Protein AF-A0A2E0UY18-F1 (afdb_monomer_lite)

Radius of gyration: 31.42 Å; chains: 1; bounding box: 92×77×102 Å

Structure (mmCIF, N/CA/C/O backbone):
data_AF-A0A2E0UY18-F1
#
_entry.id   AF-A0A2E0UY18-F1
#
loop_
_atom_site.group_PDB
_atom_site.id
_atom_site.type_symbol
_atom_site.label_atom_id
_atom_site.label_alt_id
_atom_site.label_comp_id
_atom_site.label_asym_id
_atom_site.label_entity_id
_atom_site.label_seq_id
_atom_site.pdbx_PDB_ins_code
_atom_site.Cartn_x
_atom_site.Cartn_y
_atom_site.Cartn_z
_atom_site.occupancy
_atom_site.B_iso_or_equiv
_atom_site.auth_seq_id
_atom_site.auth_comp_id
_atom_site.auth_asym_id
_atom_site.auth_atom_id
_atom_site.pdbx_PDB_model_num
ATOM 1 N N . MET A 1 1 ? -11.094 -47.230 -13.543 1.00 47.88 1 MET A N 1
ATOM 2 C CA . MET A 1 1 ? -11.431 -45.982 -14.269 1.00 47.88 1 MET A CA 1
ATOM 3 C C . MET A 1 1 ? -10.256 -45.030 -14.100 1.00 47.88 1 MET A C 1
ATOM 5 O O . MET A 1 1 ? -9.497 -45.230 -13.161 1.00 47.88 1 MET A O 1
ATOM 9 N N . ASN A 1 2 ? -10.038 -44.073 -15.006 1.00 51.22 2 ASN A N 1
ATOM 10 C CA . ASN A 1 2 ? -8.853 -43.207 -14.931 1.00 51.22 2 ASN A CA 1
ATOM 11 C C . ASN A 1 2 ? -9.114 -42.023 -13.996 1.00 51.22 2 ASN A C 1
ATOM 13 O O . ASN A 1 2 ? -9.382 -40.915 -14.457 1.00 51.22 2 ASN A O 1
ATOM 17 N N . GLU A 1 3 ? -9.040 -42.284 -12.695 1.00 71.75 3 GLU A N 1
ATOM 18 C CA . GLU A 1 3 ? -9.010 -41.239 -11.674 1.00 71.75 3 GLU A CA 1
ATOM 19 C C . GLU A 1 3 ? -7.802 -40.325 -11.908 1.00 71.75 3 GLU A C 1
ATOM 21 O O . GLU A 1 3 ? -6.676 -40.772 -12.149 1.00 71.75 3 GLU A O 1
ATOM 26 N N . ILE A 1 4 ? -8.056 -39.021 -11.885 1.00 89.75 4 ILE A N 1
ATOM 27 C CA . ILE A 1 4 ? -7.010 -38.003 -11.874 1.00 89.75 4 ILE A CA 1
ATOM 28 C C . ILE A 1 4 ? -6.592 -37.763 -10.423 1.00 89.75 4 ILE A C 1
ATOM 30 O O . ILE A 1 4 ? -7.397 -37.874 -9.508 1.00 89.75 4 ILE A O 1
ATOM 34 N N . SER A 1 5 ? -5.329 -37.426 -10.175 1.00 90.69 5 SER A N 1
ATOM 35 C CA . SER A 1 5 ? -4.912 -37.063 -8.817 1.00 90.69 5 SER A CA 1
ATOM 36 C C . SER A 1 5 ? -5.532 -35.727 -8.393 1.00 90.69 5 SER A C 1
ATOM 38 O O . SER A 1 5 ? -5.788 -34.869 -9.238 1.00 90.69 5 SER A O 1
ATOM 40 N N . HIS A 1 6 ? -5.701 -35.490 -7.087 1.00 88.12 6 HIS A N 1
ATOM 41 C CA . HIS A 1 6 ? -6.230 -34.215 -6.573 1.00 88.12 6 HIS A CA 1
ATOM 42 C C . HIS A 1 6 ? -5.430 -33.002 -7.100 1.00 88.12 6 HIS A C 1
ATOM 44 O O . HIS A 1 6 ? -6.015 -32.071 -7.641 1.00 88.12 6 HIS A O 1
ATOM 50 N N . LYS A 1 7 ? -4.085 -33.062 -7.135 1.00 81.62 7 LYS A N 1
ATOM 51 C CA . LYS A 1 7 ? -3.219 -32.013 -7.739 1.00 81.62 7 LYS A CA 1
ATOM 52 C C . LYS A 1 7 ? -3.402 -31.825 -9.264 1.00 81.62 7 LYS A C 1
ATOM 54 O O . LYS A 1 7 ? -2.855 -30.886 -9.852 1.00 81.62 7 LYS A O 1
ATOM 59 N N . LYS A 1 8 ? -4.131 -32.717 -9.937 1.00 89.44 8 LYS A N 1
ATOM 60 C CA . LYS A 1 8 ? -4.580 -32.557 -11.327 1.00 89.44 8 LYS A CA 1
ATOM 61 C C . LYS A 1 8 ? -6.029 -32.070 -11.402 1.00 89.44 8 LYS A C 1
ATOM 63 O O . LYS A 1 8 ? -6.297 -31.200 -12.219 1.00 89.44 8 LYS A O 1
ATOM 68 N N . ALA A 1 9 ? -6.915 -32.554 -10.530 1.00 88.50 9 ALA A N 1
ATOM 69 C CA . ALA A 1 9 ? -8.273 -32.032 -10.392 1.00 88.50 9 ALA A CA 1
ATOM 70 C C . ALA A 1 9 ? -8.272 -30.533 -10.051 1.00 88.50 9 ALA A C 1
ATOM 72 O O . ALA A 1 9 ? -8.900 -29.768 -10.765 1.00 88.50 9 ALA A O 1
ATOM 73 N N . HIS A 1 10 ? -7.486 -30.090 -9.062 1.00 83.06 10 HIS A N 1
ATOM 74 C CA . HIS A 1 10 ? -7.411 -28.680 -8.649 1.00 83.06 10 HIS A CA 1
ATOM 75 C C . HIS A 1 10 ? -6.967 -27.768 -9.807 1.00 83.06 10 HIS A C 1
ATOM 77 O O . HIS A 1 10 ? -7.661 -26.818 -10.149 1.00 83.06 10 HIS A O 1
ATOM 83 N N . ARG A 1 11 ? -5.896 -28.142 -10.526 1.00 80.75 11 ARG A N 1
ATOM 84 C CA . ARG A 1 11 ? -5.454 -27.417 -11.734 1.00 80.75 11 ARG A CA 1
ATOM 85 C C . ARG A 1 11 ? -6.468 -27.437 -12.878 1.00 80.75 11 ARG A C 1
ATOM 87 O O . ARG A 1 11 ? -6.457 -26.540 -13.713 1.00 80.75 11 ARG A O 1
ATOM 94 N N . TRP A 1 12 ? -7.327 -28.450 -12.951 1.00 90.44 12 TRP A N 1
ATOM 95 C CA . TRP A 1 12 ? -8.414 -28.494 -13.926 1.00 90.44 12 TRP A CA 1
ATOM 96 C C . TRP A 1 12 ? -9.649 -27.702 -13.487 1.00 90.44 12 TRP A C 1
ATOM 98 O O . TRP A 1 12 ? -10.307 -27.144 -14.351 1.00 90.44 12 TRP A O 1
ATOM 108 N N . ILE A 1 13 ? -9.920 -27.572 -12.188 1.00 84.88 13 ILE A N 1
ATOM 109 C CA . ILE A 1 13 ? -10.954 -26.683 -11.632 1.00 84.88 13 ILE A CA 1
ATOM 110 C C . ILE A 1 13 ? -10.622 -25.225 -11.981 1.00 84.88 13 ILE A C 1
ATOM 112 O O . ILE A 1 13 ? -11.451 -24.536 -12.567 1.00 84.88 13 ILE A O 1
ATOM 116 N N . GLN A 1 14 ? -9.370 -24.807 -11.775 1.00 73.06 14 GLN A N 1
ATOM 117 C CA . GLN A 1 14 ? -8.870 -23.490 -12.200 1.00 73.06 14 GLN A CA 1
ATOM 118 C C . GLN A 1 14 ? -8.964 -23.309 -13.730 1.00 73.06 14 GLN A C 1
ATOM 120 O O . GLN A 1 14 ? -9.615 -22.396 -14.230 1.00 73.06 14 GLN A O 1
ATOM 125 N N . LYS A 1 15 ? -8.444 -24.268 -14.510 1.00 78.31 15 LYS A N 1
ATOM 126 C CA . LYS A 1 15 ? -8.555 -24.263 -15.985 1.00 78.31 15 LYS A CA 1
ATOM 127 C C . LYS A 1 15 ? -10.013 -24.286 -16.489 1.00 78.31 15 LYS A C 1
ATOM 129 O O . LYS A 1 15 ? -10.262 -23.908 -17.633 1.00 78.31 15 LYS A O 1
ATOM 134 N N . SER A 1 16 ? -10.971 -24.722 -15.664 1.00 78.31 16 SER A N 1
ATOM 135 C CA . SER A 1 16 ? -12.414 -24.655 -15.934 1.00 78.31 16 SER A CA 1
ATOM 136 C C . SER A 1 16 ? -12.960 -23.249 -15.719 1.00 78.31 16 SER A C 1
ATOM 138 O O . SER A 1 16 ? -13.754 -22.778 -16.531 1.00 78.31 16 SER A O 1
ATOM 140 N N . SER A 1 17 ? -12.518 -22.570 -14.658 1.00 60.94 17 SER A N 1
ATOM 141 C CA . SER A 1 17 ? -12.970 -21.224 -14.299 1.00 60.94 17 SER A CA 1
ATOM 142 C C . SER A 1 17 ? -12.498 -20.152 -15.294 1.00 60.94 17 SER A C 1
ATOM 144 O O . SER A 1 17 ? -13.164 -19.131 -15.459 1.00 60.94 17 SER A O 1
ATOM 146 N N . ASP A 1 18 ? -11.414 -20.426 -16.029 1.00 61.47 18 ASP A N 1
ATOM 147 C CA . ASP A 1 18 ? -10.947 -19.633 -17.181 1.00 61.47 18 ASP A CA 1
ATOM 148 C C . ASP A 1 18 ? -11.600 -20.033 -18.524 1.00 61.47 18 ASP A C 1
ATOM 150 O O . ASP A 1 18 ? -11.338 -19.425 -19.566 1.00 61.47 18 ASP A O 1
ATOM 154 N N . GLY A 1 19 ? -12.427 -21.086 -18.544 1.00 74.00 19 GLY A N 1
ATOM 155 C CA . GLY A 1 19 ? -13.025 -21.632 -19.769 1.00 74.00 19 GLY A CA 1
ATOM 156 C C . GLY A 1 19 ? -12.013 -22.267 -20.733 1.00 74.00 19 GLY A C 1
ATOM 157 O O . GLY A 1 19 ? -12.215 -22.230 -21.948 1.00 74.00 19 GLY A O 1
ATOM 158 N N . MET A 1 20 ? -10.911 -22.817 -20.208 1.00 74.12 20 MET A N 1
ATOM 159 C CA . MET A 1 20 ? -9.795 -23.377 -20.982 1.00 74.12 20 MET A CA 1
ATOM 160 C C . MET A 1 20 ? -9.715 -24.914 -20.961 1.00 74.12 20 MET A C 1
ATOM 162 O O . MET A 1 20 ? -8.767 -25.482 -21.515 1.00 74.12 20 MET A O 1
ATOM 166 N N . LEU A 1 21 ? -10.648 -25.629 -20.323 1.00 81.50 21 LEU A N 1
ATOM 167 C CA . LEU A 1 21 ? -10.727 -27.092 -20.438 1.00 81.50 21 LEU A CA 1
ATOM 168 C C . LEU A 1 21 ? -11.110 -27.527 -21.860 1.00 81.50 21 LEU A C 1
ATOM 170 O O . LEU A 1 21 ? -11.760 -26.807 -22.611 1.00 81.50 21 LEU A O 1
ATOM 174 N N . THR A 1 22 ? -10.688 -28.735 -22.224 1.00 88.25 22 THR A N 1
ATOM 175 C CA . THR A 1 22 ? -11.257 -29.475 -23.358 1.00 88.25 22 THR A CA 1
ATOM 176 C C . THR A 1 22 ? -12.322 -30.448 -22.857 1.00 88.25 22 THR A C 1
ATOM 178 O O . THR A 1 22 ? -12.216 -30.940 -21.735 1.00 88.25 22 THR A O 1
ATOM 181 N N . ASP A 1 23 ? -13.287 -30.812 -23.704 1.00 88.31 23 ASP A N 1
ATOM 182 C CA . ASP A 1 23 ? -14.434 -31.688 -23.400 1.00 88.31 23 ASP A CA 1
ATOM 183 C C . ASP A 1 23 ? -14.020 -32.977 -22.652 1.00 88.31 23 ASP A C 1
ATOM 185 O O . ASP A 1 23 ? -14.704 -33.489 -21.766 1.00 88.31 23 ASP A O 1
ATOM 189 N N . ARG A 1 24 ? -12.845 -33.521 -23.002 1.00 89.50 24 ARG A N 1
ATOM 190 C CA . ARG A 1 24 ? -12.273 -34.723 -22.379 1.00 89.50 24 ARG A CA 1
ATOM 191 C C . ARG A 1 24 ? -11.763 -34.474 -20.958 1.00 89.50 24 ARG A C 1
ATOM 193 O O . ARG A 1 24 ? -11.826 -35.379 -20.128 1.00 89.50 24 ARG A O 1
ATOM 200 N N . GLU A 1 25 ? -11.204 -33.300 -20.696 1.00 90.88 25 GLU A N 1
ATOM 201 C CA . GLU A 1 25 ? -10.770 -32.892 -19.360 1.00 90.88 25 GLU A CA 1
ATOM 202 C C . GLU A 1 25 ? -11.981 -32.546 -18.487 1.00 90.88 25 GLU A C 1
ATOM 204 O O . GLU A 1 25 ? -12.014 -32.995 -17.347 1.00 90.88 25 GLU A O 1
ATOM 209 N N . GLU A 1 26 ? -13.004 -31.872 -19.032 1.00 88.69 26 GLU A N 1
ATOM 210 C CA . GLU A 1 26 ? -14.283 -31.613 -18.346 1.00 88.69 26 GLU A CA 1
ATOM 211 C C . GLU A 1 26 ? -14.938 -32.914 -17.870 1.00 88.69 26 GLU A C 1
ATOM 213 O O . GLU A 1 26 ? -15.230 -33.068 -16.686 1.00 88.69 26 GLU A O 1
ATOM 218 N N . VAL A 1 27 ? -15.105 -33.898 -18.763 1.00 92.38 27 VAL A N 1
ATOM 219 C CA . VAL A 1 27 ? -15.703 -35.196 -18.409 1.00 92.38 27 VAL A CA 1
ATOM 220 C C . VAL A 1 27 ? -14.866 -35.935 -17.361 1.00 92.38 27 VAL A C 1
ATOM 222 O O . VAL A 1 27 ? -15.423 -36.526 -16.437 1.00 92.38 27 VAL A O 1
ATOM 225 N N . LEU A 1 28 ? -13.533 -35.919 -17.458 1.00 93.19 28 LEU A N 1
ATOM 226 C CA . LEU A 1 28 ? -12.675 -36.568 -16.458 1.00 93.19 28 LEU A CA 1
ATOM 227 C C . LEU A 1 28 ? -12.679 -35.827 -15.110 1.00 93.19 28 LEU A C 1
ATOM 229 O O . LEU A 1 28 ? -12.639 -36.482 -14.067 1.00 93.19 28 LEU A O 1
ATOM 233 N N . LEU A 1 29 ? -12.774 -34.495 -15.118 1.00 92.62 29 LEU A N 1
ATOM 234 C CA . LEU A 1 29 ? -12.908 -33.680 -13.915 1.00 92.62 29 LEU A CA 1
ATOM 235 C C . LEU A 1 29 ? -14.265 -33.910 -13.240 1.00 92.62 29 LEU A C 1
ATOM 237 O O . LEU A 1 29 ? -14.291 -34.211 -12.052 1.00 92.62 29 LEU A O 1
ATOM 241 N N . ALA A 1 30 ? -15.373 -33.855 -13.982 1.00 91.38 30 ALA A N 1
ATOM 242 C CA . ALA A 1 30 ? -16.718 -34.101 -13.459 1.00 91.38 30 ALA A CA 1
ATOM 243 C C . ALA A 1 30 ? -16.848 -35.501 -12.828 1.00 91.38 30 ALA A C 1
ATOM 245 O O . ALA A 1 30 ? -17.426 -35.650 -11.752 1.00 91.38 30 ALA A O 1
ATOM 246 N N . ASN A 1 31 ? -16.241 -36.526 -13.443 1.00 92.81 31 ASN A N 1
ATOM 247 C CA . ASN A 1 31 ? -16.174 -37.867 -12.854 1.00 92.81 31 ASN A CA 1
ATOM 248 C C . ASN A 1 31 ? -15.391 -37.879 -11.525 1.00 92.81 31 ASN A C 1
ATOM 250 O O . ASN A 1 31 ? -15.868 -38.458 -10.551 1.00 92.81 31 ASN A O 1
ATOM 254 N N . HIS A 1 32 ? -14.234 -37.212 -11.445 1.00 93.81 32 HIS A N 1
ATOM 255 C CA . HIS A 1 32 ? -13.464 -37.088 -10.196 1.00 93.81 32 HIS A CA 1
ATOM 256 C C . HIS A 1 32 ? -14.219 -36.315 -9.107 1.00 93.81 32 HIS A C 1
ATOM 258 O O . HIS A 1 32 ? -14.316 -36.772 -7.969 1.00 93.81 32 HIS A O 1
ATOM 264 N N . LEU A 1 33 ? -14.811 -35.174 -9.467 1.00 92.19 33 LEU A N 1
ATOM 265 C CA . LEU A 1 33 ? -15.647 -34.354 -8.587 1.00 92.19 33 LEU A CA 1
ATOM 266 C C . LEU A 1 33 ? -16.856 -35.121 -8.053 1.00 92.19 33 LEU A C 1
ATOM 268 O O . LEU A 1 33 ? -17.288 -34.855 -6.936 1.00 92.19 33 LEU A O 1
ATOM 272 N N . SER A 1 34 ? -17.387 -36.100 -8.792 1.00 91.44 34 SER A N 1
ATOM 273 C CA . SER A 1 34 ? -18.483 -36.948 -8.307 1.00 91.44 34 SER A CA 1
ATOM 274 C C . SER A 1 34 ? -18.081 -37.822 -7.105 1.00 91.44 34 SER A C 1
ATOM 276 O O . SER A 1 34 ? -18.918 -38.101 -6.245 1.00 91.44 34 SER A O 1
ATOM 278 N N . GLY A 1 35 ? -16.794 -38.173 -6.982 1.00 90.56 35 GLY A N 1
ATOM 279 C CA . GLY A 1 35 ? -16.260 -39.038 -5.924 1.00 90.56 35 GLY A CA 1
ATOM 280 C C . GLY A 1 35 ? -15.435 -38.347 -4.831 1.00 90.56 35 GLY A C 1
ATOM 281 O O . GLY A 1 35 ? -14.984 -39.036 -3.922 1.00 90.56 35 GLY A O 1
ATOM 282 N N . CYS A 1 36 ? -15.200 -37.029 -4.895 1.00 91.38 36 CYS A N 1
ATOM 283 C CA . CYS A 1 36 ? -14.272 -36.348 -3.982 1.00 91.38 36 CYS A CA 1
ATOM 284 C C . CYS A 1 36 ? -14.825 -35.036 -3.402 1.00 91.38 36 CYS A C 1
ATOM 286 O O . CYS A 1 36 ? -14.771 -33.994 -4.054 1.00 91.38 36 CYS A O 1
ATOM 288 N N . ASP A 1 37 ? -15.269 -35.073 -2.141 1.00 88.62 37 ASP A N 1
ATOM 289 C CA . ASP A 1 37 ? -15.761 -33.900 -1.402 1.00 88.62 37 ASP A CA 1
ATOM 290 C C . ASP A 1 37 ? -14.745 -32.759 -1.309 1.00 88.62 37 ASP A C 1
ATOM 292 O O . ASP A 1 37 ? -15.085 -31.631 -1.644 1.00 88.62 37 ASP A O 1
ATOM 296 N N . GLY A 1 38 ? -13.484 -33.034 -0.960 1.00 83.50 38 GLY A N 1
ATOM 297 C CA . GLY A 1 38 ? -12.463 -31.982 -0.845 1.00 83.50 38 GLY A CA 1
ATOM 298 C C . GLY A 1 38 ? -12.225 -31.209 -2.149 1.00 83.50 38 GLY A C 1
ATOM 299 O O . GLY A 1 38 ? -12.034 -29.997 -2.124 1.00 83.50 38 GLY A O 1
ATOM 300 N N . CYS A 1 39 ? -12.310 -31.878 -3.306 1.00 86.75 39 CYS A N 1
ATOM 301 C CA . CYS A 1 39 ? -12.233 -31.195 -4.600 1.00 86.75 39 CYS A CA 1
ATOM 302 C C . CYS A 1 39 ? -13.536 -30.451 -4.958 1.00 86.75 39 CYS A C 1
ATOM 304 O O . CYS A 1 39 ? -13.466 -29.488 -5.717 1.00 86.75 39 CYS A O 1
ATOM 306 N N . ARG A 1 40 ? -14.700 -30.857 -4.422 1.00 92.12 40 ARG A N 1
ATOM 307 C CA . ARG A 1 40 ? -15.963 -30.106 -4.553 1.00 92.12 40 ARG A CA 1
ATOM 308 C C . ARG A 1 40 ? -15.958 -28.830 -3.711 1.00 92.12 40 ARG A C 1
ATOM 310 O O . ARG A 1 40 ? -16.366 -27.797 -4.228 1.00 92.12 40 ARG A O 1
ATOM 317 N N . SER A 1 41 ? -15.475 -28.882 -2.466 1.00 76.06 41 SER A N 1
ATOM 318 C CA . SER A 1 41 ? -15.319 -27.687 -1.621 1.00 76.06 41 SER A CA 1
ATOM 319 C C . SER A 1 41 ? -14.397 -26.673 -2.293 1.00 76.06 41 SER A C 1
ATOM 321 O O . SER A 1 41 ? -14.835 -25.568 -2.586 1.00 76.06 41 SER A O 1
ATOM 323 N N . TYR A 1 42 ? -13.204 -27.107 -2.710 1.00 77.12 42 TYR A N 1
ATOM 324 C CA . TYR A 1 42 ? -12.242 -26.272 -3.435 1.00 77.12 42 TYR A CA 1
ATOM 325 C C . TYR A 1 42 ? -12.792 -25.691 -4.756 1.00 77.12 42 TYR A C 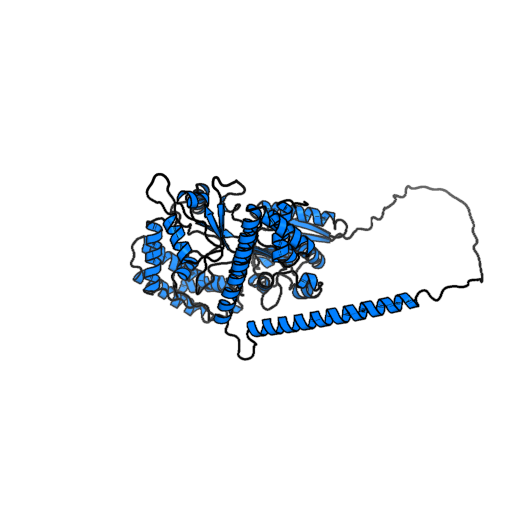1
ATOM 327 O O . TYR A 1 42 ? -12.464 -24.563 -5.119 1.00 77.12 42 TYR A O 1
ATOM 335 N N . GLN A 1 43 ? -13.649 -26.423 -5.483 1.00 87.62 43 GLN A N 1
ATOM 336 C CA . GLN A 1 43 ? -14.366 -25.857 -6.633 1.00 87.62 43 GLN A CA 1
ATOM 337 C C . GLN A 1 43 ? -15.342 -24.760 -6.204 1.00 87.62 43 GLN A C 1
ATOM 339 O O . GLN A 1 43 ? -15.328 -23.684 -6.797 1.00 87.62 43 GLN A O 1
ATOM 344 N N . LYS A 1 44 ? -16.177 -25.021 -5.192 1.00 81.06 44 LYS A N 1
ATOM 345 C CA . LYS A 1 44 ? -17.162 -24.050 -4.705 1.00 81.06 44 LYS A CA 1
ATOM 346 C C . LYS A 1 44 ? -16.479 -22.788 -4.176 1.00 81.06 44 LYS A C 1
ATOM 348 O O . LYS A 1 44 ? -16.890 -21.698 -4.544 1.00 81.06 44 LYS A O 1
ATOM 353 N N . GLU A 1 45 ? -15.412 -22.937 -3.393 1.00 72.31 45 GLU A N 1
ATOM 354 C CA . GLU A 1 45 ? -14.562 -21.836 -2.927 1.00 72.31 45 GLU A CA 1
ATOM 355 C C . GLU A 1 45 ? -14.113 -20.960 -4.107 1.00 72.31 45 GLU A C 1
ATOM 357 O O . GLU A 1 45 ? -14.287 -19.746 -4.067 1.00 72.31 45 GLU A O 1
ATOM 362 N N . LEU A 1 46 ? -13.610 -21.562 -5.193 1.00 74.00 46 LEU A N 1
ATOM 363 C CA . LEU A 1 46 ? -13.164 -20.823 -6.379 1.00 74.00 46 LEU A CA 1
ATOM 364 C C . LEU A 1 46 ? -14.319 -20.150 -7.153 1.00 74.00 46 LEU A C 1
ATOM 366 O O . LEU A 1 46 ? -14.141 -19.049 -7.676 1.00 74.00 46 LEU A O 1
ATOM 370 N N . GLU A 1 47 ? -15.496 -20.777 -7.225 1.00 78.50 47 GLU A N 1
ATOM 371 C CA . GLU A 1 47 ? -16.698 -20.218 -7.871 1.00 78.50 47 GLU A CA 1
ATOM 372 C C . GLU A 1 47 ? -17.318 -19.061 -7.063 1.00 78.50 47 GLU A C 1
ATOM 374 O O . GLU A 1 47 ? -17.725 -18.043 -7.640 1.00 78.50 47 GLU A O 1
ATOM 379 N N . ASP A 1 48 ? -17.328 -19.174 -5.732 1.00 71.12 48 ASP A N 1
ATOM 380 C CA . ASP A 1 48 ? -17.713 -18.101 -4.814 1.00 71.12 48 ASP A CA 1
ATOM 381 C C . ASP A 1 48 ? -16.711 -16.932 -4.929 1.00 71.12 48 ASP A C 1
ATOM 383 O O . ASP A 1 48 ? -17.116 -15.796 -5.173 1.00 71.12 48 ASP A O 1
ATOM 387 N N . LEU A 1 49 ? -15.398 -17.208 -4.900 1.00 66.62 49 LEU A N 1
ATOM 388 C CA . LEU A 1 49 ? -14.326 -16.214 -5.090 1.00 66.62 49 LEU A CA 1
ATOM 389 C C . LEU A 1 49 ? -14.422 -15.477 -6.438 1.00 66.62 49 LEU A C 1
ATOM 391 O O . LEU A 1 49 ? -14.317 -14.249 -6.483 1.00 66.62 49 LEU A O 1
ATOM 395 N N . GLN A 1 50 ? -14.664 -16.186 -7.548 1.00 69.19 50 GLN A N 1
ATOM 396 C CA . GLN A 1 50 ? -14.904 -15.546 -8.851 1.00 69.19 50 GLN A CA 1
ATOM 397 C C . GLN A 1 50 ? -16.162 -14.666 -8.849 1.00 69.19 50 GLN A C 1
ATOM 399 O O . GLN A 1 50 ? -16.216 -13.653 -9.559 1.00 69.19 50 GLN A O 1
ATOM 404 N N . THR A 1 51 ? -17.172 -15.032 -8.059 1.00 74.06 51 THR A N 1
ATOM 405 C CA . THR A 1 51 ? -18.379 -14.222 -7.880 1.00 74.06 51 THR A CA 1
ATOM 406 C C . THR A 1 51 ? -18.058 -12.943 -7.103 1.00 74.06 51 THR A C 1
ATOM 408 O O . THR A 1 51 ? -18.435 -11.869 -7.579 1.00 74.06 51 THR A O 1
ATOM 411 N N . SER A 1 52 ? -17.273 -13.019 -6.022 1.00 64.00 52 SER A N 1
ATOM 412 C CA . SER A 1 52 ? -16.775 -11.851 -5.275 1.00 64.00 52 SER A CA 1
ATOM 413 C C . SER A 1 52 ? -15.973 -10.893 -6.160 1.00 64.00 52 SER A C 1
ATOM 415 O O . SER A 1 52 ? -16.351 -9.729 -6.269 1.00 64.00 52 SER A O 1
ATOM 417 N N . ILE A 1 53 ? -14.956 -11.372 -6.897 1.00 68.44 53 ILE A N 1
ATOM 418 C CA . ILE A 1 53 ? -14.147 -10.538 -7.822 1.00 68.44 53 ILE A CA 1
ATOM 419 C C . ILE A 1 53 ? -15.053 -9.764 -8.795 1.00 68.44 53 ILE A C 1
ATOM 421 O O . ILE A 1 53 ? -14.892 -8.564 -9.023 1.00 68.44 53 ILE A O 1
ATOM 425 N N . LYS A 1 54 ? -16.048 -10.446 -9.367 1.00 69.00 54 LYS A N 1
ATOM 426 C CA . LYS A 1 54 ? -16.997 -9.855 -10.315 1.00 69.00 54 LYS A CA 1
ATOM 427 C C . LYS A 1 54 ? -17.928 -8.828 -9.659 1.00 69.00 54 LYS A C 1
ATOM 429 O O . LYS A 1 54 ? -18.278 -7.846 -10.317 1.00 69.00 54 LYS A O 1
ATOM 434 N N . VAL A 1 55 ? -18.326 -9.036 -8.404 1.00 69.56 55 VAL A N 1
ATOM 435 C CA . VAL A 1 55 ? -19.108 -8.070 -7.617 1.00 69.56 55 VAL A CA 1
ATOM 436 C C . VAL A 1 55 ? -18.252 -6.850 -7.264 1.00 69.56 55 VAL A C 1
ATOM 438 O O . VAL A 1 55 ? -18.699 -5.733 -7.517 1.00 69.56 55 VAL A O 1
ATOM 441 N N . SER A 1 56 ? -17.010 -7.028 -6.807 1.00 59.62 56 SER A N 1
ATOM 442 C CA . SER A 1 56 ? -16.046 -5.943 -6.553 1.00 59.62 56 SER A CA 1
ATOM 443 C C . SER A 1 56 ? -15.820 -5.061 -7.780 1.00 59.62 56 SER A C 1
ATOM 445 O O . SER A 1 56 ? -16.015 -3.847 -7.716 1.00 59.62 56 SER A O 1
ATOM 447 N N . LEU A 1 57 ? -15.532 -5.660 -8.942 1.00 60.72 57 LEU A N 1
ATOM 448 C CA . LEU A 1 57 ? -15.372 -4.918 -10.200 1.00 60.72 57 LEU A CA 1
ATOM 449 C C . LEU A 1 57 ? -16.646 -4.144 -10.592 1.00 60.72 57 LEU A C 1
ATOM 451 O O . LEU A 1 57 ? -16.562 -3.048 -11.152 1.00 60.72 57 LEU A O 1
ATOM 455 N N . GLN A 1 58 ? -17.837 -4.668 -10.276 1.00 67.62 58 GLN A N 1
ATOM 456 C CA . GLN A 1 58 ? -19.100 -3.944 -10.464 1.00 67.62 58 GLN A CA 1
ATOM 457 C C . GLN A 1 58 ? -19.270 -2.791 -9.459 1.00 67.62 58 GLN A C 1
ATOM 459 O O . GLN A 1 58 ? -19.635 -1.694 -9.889 1.00 67.62 58 GLN A O 1
ATOM 464 N N . ARG A 1 59 ? -18.955 -2.994 -8.169 1.00 64.25 59 ARG A N 1
ATOM 465 C CA . ARG A 1 59 ? -18.971 -1.948 -7.123 1.00 64.25 59 ARG A CA 1
ATOM 466 C C . ARG A 1 59 ? -18.024 -0.793 -7.505 1.00 64.25 59 ARG A C 1
ATOM 468 O O . ARG A 1 59 ? -18.480 0.344 -7.625 1.00 64.25 59 ARG A O 1
ATOM 475 N N . ARG A 1 60 ? -16.760 -1.082 -7.850 1.00 58.38 60 ARG A N 1
ATOM 476 C CA . ARG A 1 60 ? -15.767 -0.084 -8.310 1.00 58.38 60 ARG A CA 1
ATOM 477 C C . ARG A 1 60 ? -16.189 0.637 -9.595 1.00 58.38 60 ARG A C 1
ATOM 479 O O . ARG A 1 60 ? -16.029 1.851 -9.691 1.00 58.38 60 ARG A O 1
ATOM 486 N N . THR A 1 61 ? -16.814 -0.059 -10.553 1.00 56.97 61 THR A N 1
ATOM 487 C CA . THR A 1 61 ? -17.378 0.590 -11.758 1.00 56.97 61 THR A CA 1
ATOM 488 C C . THR A 1 61 ? -18.464 1.616 -11.403 1.00 56.97 61 THR A C 1
ATOM 490 O O . THR A 1 61 ? -18.516 2.692 -12.003 1.00 56.97 61 THR A O 1
ATOM 493 N N . VAL A 1 62 ? -19.334 1.316 -10.430 1.00 61.00 62 VAL A N 1
ATOM 494 C CA . VAL A 1 62 ? -20.368 2.259 -9.961 1.00 61.00 62 VAL A CA 1
ATOM 495 C C . VAL A 1 62 ? -19.741 3.443 -9.222 1.00 61.00 62 VAL A C 1
ATOM 497 O O . VAL A 1 62 ? -20.117 4.578 -9.501 1.00 61.00 62 VAL A O 1
ATOM 500 N N . MET A 1 63 ? -18.762 3.204 -8.347 1.00 52.03 63 MET A N 1
ATOM 501 C CA . MET A 1 63 ? -18.075 4.264 -7.599 1.00 52.03 63 MET A CA 1
ATOM 502 C C . MET A 1 63 ? -17.360 5.255 -8.535 1.00 52.03 63 MET A C 1
ATOM 504 O O . MET A 1 63 ? -17.632 6.456 -8.490 1.00 52.03 63 MET A O 1
ATOM 508 N N . LEU A 1 64 ? -16.532 4.759 -9.463 1.00 45.81 64 LEU A N 1
ATOM 509 C CA . LEU A 1 64 ? -15.807 5.598 -10.426 1.00 45.81 64 LEU A CA 1
ATOM 510 C C . LEU A 1 64 ? -16.756 6.403 -11.330 1.00 45.81 64 LEU A C 1
ATOM 512 O O . LEU A 1 64 ? -16.502 7.575 -11.599 1.00 45.81 64 LEU A O 1
ATOM 516 N N . THR A 1 65 ? -17.884 5.817 -11.755 1.00 51.75 65 THR A N 1
ATOM 517 C CA . THR A 1 65 ? -18.877 6.529 -12.587 1.00 51.75 65 THR A CA 1
ATOM 518 C C . THR A 1 65 ? -19.783 7.498 -11.817 1.00 51.75 65 THR A C 1
ATOM 520 O O . THR A 1 65 ? -20.446 8.318 -12.458 1.00 51.75 65 THR A O 1
ATOM 523 N N . ARG A 1 66 ? -19.794 7.457 -10.474 1.00 52.22 66 ARG A N 1
ATOM 524 C CA . ARG A 1 66 ? -20.362 8.518 -9.620 1.00 52.22 66 ARG A CA 1
ATOM 525 C C . ARG A 1 66 ? -19.365 9.657 -9.403 1.00 52.22 66 ARG A C 1
ATOM 527 O O . ARG A 1 66 ? -19.722 10.806 -9.641 1.00 52.22 66 ARG A O 1
ATOM 534 N N . ARG A 1 67 ? -18.131 9.334 -8.993 1.00 40.09 67 ARG A N 1
ATOM 535 C CA . ARG A 1 67 ? -17.090 10.311 -8.614 1.00 40.09 67 ARG A CA 1
ATOM 536 C C . ARG A 1 67 ? -16.549 11.097 -9.820 1.00 40.09 67 ARG A C 1
ATOM 538 O O . ARG A 1 67 ? -16.261 12.280 -9.691 1.00 40.09 67 ARG A O 1
ATOM 545 N N . PHE A 1 68 ? -16.529 10.488 -11.012 1.00 43.69 68 PHE A N 1
ATOM 546 C CA . PHE A 1 68 ? -16.183 11.147 -12.279 1.00 43.69 68 PHE A CA 1
ATOM 547 C C . PHE A 1 68 ? -17.337 11.062 -13.304 1.00 43.69 68 PHE A C 1
ATOM 549 O O . PHE A 1 68 ? -17.344 10.186 -14.178 1.00 43.69 68 PHE A O 1
ATOM 556 N N . PRO A 1 69 ? -18.340 11.961 -13.241 1.00 39.62 69 PRO A N 1
ATOM 557 C CA . PRO A 1 69 ? -19.458 11.958 -14.182 1.00 39.62 69 PRO A CA 1
ATOM 558 C C . PRO A 1 69 ? -19.001 12.328 -15.606 1.00 39.62 69 PRO A C 1
ATOM 560 O O . PRO A 1 69 ? -18.533 13.440 -15.858 1.00 39.62 69 PRO A O 1
ATOM 563 N N . GLN A 1 70 ? -19.169 11.402 -16.561 1.00 41.56 70 GLN A N 1
ATOM 564 C CA . GLN A 1 70 ? -18.712 11.571 -17.951 1.00 41.56 70 GLN A CA 1
ATOM 565 C C . GLN A 1 70 ? -19.216 12.876 -18.596 1.00 41.56 70 GLN A C 1
ATOM 567 O O . GLN A 1 70 ? -20.411 13.195 -18.567 1.00 41.56 70 GLN A O 1
ATOM 572 N N . LYS A 1 71 ? -18.316 13.591 -19.286 1.00 40.66 71 LYS A N 1
ATOM 573 C CA . LYS A 1 71 ? -18.676 14.758 -20.109 1.00 40.66 71 LYS A CA 1
ATOM 574 C C . LYS A 1 71 ? -19.688 14.336 -21.188 1.00 40.66 71 LYS A C 1
ATOM 576 O O . LYS A 1 71 ? -19.511 13.322 -21.865 1.00 40.66 71 LYS A O 1
ATOM 581 N N . LYS A 1 72 ? -20.763 15.122 -21.360 1.00 31.12 72 LYS A N 1
ATOM 582 C CA . LYS A 1 72 ? -21.867 14.840 -22.303 1.00 31.12 72 LYS A CA 1
ATOM 583 C C . LYS A 1 72 ? -21.352 14.597 -23.730 1.00 31.12 72 LYS A C 1
ATOM 585 O O . LYS A 1 72 ? -21.077 15.544 -24.459 1.00 31.12 72 LYS A O 1
ATOM 590 N N . GLY A 1 73 ? -21.298 13.331 -24.136 1.00 47.41 73 GLY A N 1
ATOM 591 C CA . GLY A 1 73 ? -20.861 12.908 -25.470 1.00 47.41 73 GLY A CA 1
ATOM 592 C C . GLY A 1 73 ? -20.285 11.493 -25.491 1.00 47.41 73 GLY A C 1
ATOM 593 O O . GLY A 1 73 ? -20.436 10.785 -26.488 1.00 47.41 73 GLY A O 1
ATOM 594 N N . GLU A 1 74 ? -19.686 11.051 -24.385 1.00 44.97 74 GLU A N 1
ATOM 595 C CA . GLU A 1 74 ? -19.181 9.684 -24.260 1.00 44.97 74 GLU A CA 1
ATOM 596 C C . GLU A 1 74 ? -20.304 8.642 -24.137 1.00 44.97 74 GLU A C 1
ATOM 598 O O . GLU A 1 74 ? -21.434 8.932 -23.732 1.00 44.97 74 GLU A O 1
ATOM 603 N N . LYS A 1 75 ? -19.994 7.395 -24.510 1.00 43.94 75 LYS A N 1
ATOM 604 C CA . LYS A 1 75 ? -20.928 6.266 -24.422 1.00 43.94 75 LYS A CA 1
ATOM 605 C C . LYS A 1 75 ? -20.710 5.522 -23.111 1.00 43.94 75 LYS A C 1
ATOM 607 O O . LYS A 1 75 ? -19.595 5.089 -22.841 1.00 43.94 75 LYS A O 1
ATOM 612 N N . GLN A 1 76 ? -21.796 5.303 -22.368 1.00 47.59 76 GLN A N 1
ATOM 613 C CA . GLN A 1 76 ? -21.792 4.583 -21.090 1.00 47.59 76 GLN A CA 1
ATOM 614 C C . GLN A 1 76 ? -20.989 3.266 -21.157 1.00 47.59 76 GLN A C 1
ATOM 616 O O . GLN A 1 76 ? -21.174 2.511 -22.124 1.00 47.59 76 GLN A O 1
ATOM 621 N N . PRO A 1 77 ? -20.210 2.902 -20.118 1.00 47.25 77 PRO A N 1
ATOM 622 C CA . PRO A 1 77 ? -19.382 1.691 -20.108 1.00 47.25 77 PRO A CA 1
ATOM 623 C C . PRO A 1 77 ? -20.134 0.403 -20.468 1.00 47.25 77 PRO A C 1
ATOM 625 O O . PRO A 1 77 ? -19.638 -0.404 -21.251 1.00 47.25 77 PRO A O 1
ATOM 628 N N . ALA A 1 78 ? -21.379 0.233 -20.010 1.00 44.53 78 ALA A N 1
ATOM 629 C CA . ALA A 1 78 ? -22.207 -0.922 -20.372 1.00 44.53 78 ALA A CA 1
ATOM 630 C C . ALA A 1 78 ? -22.531 -0.991 -21.882 1.00 44.53 78 ALA A C 1
ATOM 632 O O . ALA A 1 78 ? -22.555 -2.076 -22.470 1.00 44.53 78 ALA A O 1
ATOM 633 N N . GLN A 1 79 ? -22.740 0.157 -22.538 1.00 47.84 79 GLN A N 1
ATOM 634 C CA . GLN A 1 79 ? -22.958 0.234 -23.987 1.00 47.84 79 GLN A CA 1
ATOM 635 C C . GLN A 1 79 ? -21.651 0.028 -24.761 1.00 47.84 79 GLN A C 1
ATOM 637 O O . GLN A 1 79 ? -21.655 -0.641 -25.801 1.00 47.84 79 GLN A O 1
ATOM 642 N N . LEU A 1 80 ? -20.530 0.546 -24.247 1.00 42.91 80 LEU A N 1
ATOM 643 C CA . LEU A 1 80 ? -19.200 0.319 -24.809 1.00 42.91 80 LEU A CA 1
ATOM 644 C C . LEU A 1 80 ? -18.833 -1.171 -24.744 1.00 42.91 80 LEU A C 1
ATOM 646 O O . LEU A 1 80 ? -18.527 -1.759 -25.778 1.00 42.91 80 LEU A O 1
ATOM 650 N N . TYR A 1 81 ? -19.001 -1.816 -23.586 1.00 41.34 81 TYR A N 1
ATOM 651 C CA . TYR A 1 81 ? -18.798 -3.255 -23.391 1.00 41.34 81 TYR A CA 1
ATOM 652 C C . TYR A 1 81 ? -19.691 -4.099 -24.311 1.00 41.34 81 TYR A C 1
ATOM 654 O O . TYR A 1 81 ? -19.205 -5.016 -24.974 1.00 41.34 81 TYR A O 1
ATOM 662 N N . GLN A 1 82 ? -20.985 -3.778 -24.447 1.00 43.72 82 GLN A N 1
ATOM 663 C CA . GLN A 1 82 ? -21.857 -4.476 -25.405 1.00 43.72 82 GLN A CA 1
ATOM 664 C C . GLN A 1 82 ? -21.430 -4.258 -26.867 1.00 43.72 82 GLN A C 1
ATOM 666 O O . GLN A 1 82 ? -21.513 -5.189 -27.675 1.00 43.72 82 GLN A O 1
ATOM 671 N N . THR A 1 83 ? -20.940 -3.067 -27.219 1.00 44.62 83 THR A N 1
ATOM 672 C CA . THR A 1 83 ? -20.453 -2.746 -28.573 1.00 44.62 83 THR A CA 1
ATOM 673 C C . THR A 1 83 ? -19.133 -3.454 -28.882 1.00 44.62 83 THR A C 1
ATOM 675 O O . THR A 1 83 ? -18.989 -4.038 -29.960 1.00 44.62 83 THR A O 1
ATOM 678 N N . LEU A 1 84 ? -18.204 -3.498 -27.925 1.00 40.91 84 LEU A N 1
ATOM 679 C CA . LEU A 1 84 ? -16.969 -4.279 -27.993 1.00 40.91 84 LEU A CA 1
ATOM 680 C C . LEU A 1 84 ? -17.285 -5.771 -28.100 1.00 40.91 84 LEU A C 1
ATOM 682 O O . LEU A 1 84 ? -16.827 -6.418 -29.036 1.00 40.91 84 LEU A O 1
ATOM 686 N N . ARG A 1 85 ? -18.159 -6.316 -27.245 1.00 41.59 85 ARG A N 1
ATOM 687 C CA . ARG A 1 85 ? -18.565 -7.733 -27.279 1.00 41.59 85 ARG A CA 1
ATOM 688 C C . ARG A 1 85 ? -19.237 -8.111 -28.605 1.00 41.59 85 ARG A C 1
ATOM 690 O O . ARG A 1 85 ? -18.970 -9.193 -29.126 1.00 41.59 85 ARG A O 1
ATOM 697 N N . ARG A 1 86 ? -20.041 -7.220 -29.206 1.00 43.38 86 ARG A N 1
ATOM 698 C CA . ARG A 1 86 ? -20.569 -7.386 -30.579 1.00 43.38 86 ARG A CA 1
ATOM 699 C C . ARG A 1 86 ? -19.449 -7.360 -31.626 1.00 43.38 86 ARG A C 1
ATOM 701 O O . ARG A 1 86 ? -19.381 -8.271 -32.446 1.00 43.38 86 ARG A O 1
ATOM 708 N N . THR A 1 87 ? -18.543 -6.386 -31.567 1.00 42.16 87 THR A N 1
ATOM 709 C CA . THR A 1 87 ? -17.409 -6.244 -32.502 1.00 42.16 87 THR A CA 1
ATOM 710 C C . THR A 1 87 ? -16.447 -7.435 -32.437 1.00 42.16 87 THR A C 1
ATOM 712 O O . THR A 1 87 ? -16.038 -7.957 -33.472 1.00 42.16 87 THR A O 1
ATOM 715 N N . ILE A 1 88 ? -16.143 -7.937 -31.239 1.00 39.62 88 ILE A N 1
ATOM 716 C CA . ILE A 1 88 ? -15.320 -9.130 -30.999 1.00 39.62 88 ILE A CA 1
ATOM 717 C C . ILE A 1 88 ? -16.025 -10.386 -31.528 1.00 39.62 88 ILE A C 1
ATOM 719 O O . ILE A 1 88 ? -15.385 -11.217 -32.172 1.00 39.62 88 ILE A O 1
ATOM 723 N N . ARG A 1 89 ? -17.347 -10.518 -31.338 1.00 38.56 89 ARG A N 1
ATOM 724 C CA . ARG A 1 89 ? -18.130 -11.639 -31.893 1.00 38.56 89 ARG A CA 1
ATOM 725 C C . ARG A 1 89 ? -18.138 -11.616 -33.428 1.00 38.56 89 ARG A C 1
ATOM 727 O O . ARG A 1 89 ? -17.924 -12.659 -34.039 1.00 38.56 89 ARG A O 1
ATOM 734 N N . MET A 1 90 ? -18.276 -10.438 -34.042 1.00 41.88 90 MET A N 1
ATOM 735 C CA . MET A 1 90 ? -18.154 -10.248 -35.497 1.00 41.88 90 MET A CA 1
ATOM 736 C C . MET A 1 90 ? -16.740 -10.575 -36.007 1.00 41.88 90 MET A C 1
ATOM 738 O O . MET A 1 90 ? -16.600 -11.340 -36.960 1.00 41.88 90 MET A O 1
ATOM 742 N N . LYS A 1 91 ? -15.682 -10.093 -35.334 1.00 41.06 91 LYS A N 1
ATOM 743 C CA . LYS A 1 91 ? -14.285 -10.420 -35.679 1.00 41.06 91 LYS A CA 1
ATOM 744 C C . LYS A 1 91 ? -13.961 -11.911 -35.492 1.00 41.06 91 LYS A C 1
ATOM 746 O O . LYS A 1 91 ? -13.205 -12.455 -36.294 1.00 41.06 91 LYS A O 1
ATOM 751 N N . LYS A 1 92 ? -14.551 -12.609 -34.506 1.00 42.22 92 LYS A N 1
ATOM 752 C CA . LYS A 1 92 ? -14.446 -14.081 -34.388 1.00 42.22 92 LYS A CA 1
ATOM 753 C C . LYS A 1 92 ? -15.133 -14.795 -35.561 1.00 42.22 92 LYS A C 1
ATOM 755 O O . LYS A 1 92 ? -14.524 -15.691 -36.135 1.00 42.22 92 LYS A O 1
ATOM 760 N N . ILE A 1 93 ? -16.330 -14.366 -35.977 1.00 47.09 93 ILE A N 1
ATOM 761 C CA . ILE A 1 93 ? -17.018 -14.919 -37.165 1.00 47.09 93 ILE A CA 1
ATOM 762 C C . ILE A 1 93 ? -16.179 -14.703 -38.437 1.00 47.09 93 ILE A C 1
ATOM 764 O O . ILE A 1 93 ? -15.996 -15.638 -39.214 1.00 47.09 93 ILE A O 1
ATOM 768 N N . GLN A 1 94 ? -15.591 -13.514 -38.619 1.00 45.66 94 GLN A N 1
ATOM 769 C CA . GLN A 1 94 ? -14.672 -13.246 -39.732 1.00 45.66 94 GLN A CA 1
ATOM 770 C C . GLN A 1 94 ? -13.412 -14.124 -39.677 1.00 45.66 94 GLN A C 1
ATOM 772 O O . GLN A 1 94 ? -13.060 -14.716 -40.693 1.00 45.66 94 GLN A O 1
ATOM 777 N N . LYS A 1 95 ? -12.758 -14.280 -38.514 1.00 41.44 95 LYS A N 1
ATOM 778 C CA . LYS A 1 95 ? -11.592 -15.178 -38.379 1.00 41.44 95 LYS A CA 1
ATOM 779 C C . LYS A 1 95 ? -11.931 -16.635 -38.721 1.00 41.44 95 LYS A C 1
ATOM 781 O O . LYS A 1 95 ? -11.126 -17.283 -39.380 1.00 41.44 95 LYS A O 1
ATOM 786 N N . VAL A 1 96 ? -13.117 -17.132 -38.353 1.00 48.28 96 VAL A N 1
ATOM 787 C CA . VAL A 1 96 ? -13.581 -18.474 -38.761 1.00 48.28 96 VAL A CA 1
ATOM 788 C C . VAL A 1 96 ? -13.783 -18.551 -40.280 1.00 48.28 96 VAL A C 1
ATOM 790 O O . VAL A 1 96 ? -13.292 -19.487 -40.906 1.00 48.28 96 VAL A O 1
ATOM 793 N N . ALA A 1 97 ? -14.426 -17.555 -40.898 1.00 45.47 97 ALA A N 1
ATOM 794 C CA . ALA A 1 97 ? -14.610 -17.520 -42.352 1.00 45.47 97 ALA A CA 1
ATOM 795 C C . ALA A 1 97 ? -13.269 -17.501 -43.117 1.00 45.47 97 ALA A C 1
ATOM 797 O O . ALA A 1 97 ? -13.084 -18.278 -44.054 1.00 45.47 97 ALA A O 1
ATOM 798 N N . TYR A 1 98 ? -12.306 -16.679 -42.686 1.00 42.97 98 TYR A N 1
ATOM 799 C CA . TYR A 1 98 ? -10.971 -16.639 -43.293 1.00 42.97 98 TYR A CA 1
ATOM 800 C C . TYR A 1 98 ? -10.168 -17.927 -43.060 1.00 42.97 98 TYR A C 1
ATOM 802 O O . TYR A 1 98 ? -9.446 -18.343 -43.962 1.00 42.97 98 TYR A O 1
ATOM 810 N N . ALA A 1 99 ? -10.330 -18.604 -41.916 1.00 45.47 99 ALA A N 1
ATOM 811 C CA . ALA A 1 99 ? -9.712 -19.911 -41.684 1.00 45.47 99 ALA A CA 1
ATOM 812 C C . ALA A 1 99 ? -10.239 -20.974 -42.666 1.00 45.47 99 ALA A C 1
ATOM 814 O O . ALA A 1 99 ? -9.444 -21.686 -43.278 1.00 45.47 99 ALA A O 1
ATOM 815 N N . PHE A 1 100 ? -11.558 -21.035 -42.894 1.00 50.34 100 PHE A N 1
ATOM 816 C CA . PHE A 1 100 ? -12.146 -21.949 -43.884 1.00 50.34 100 PHE A CA 1
ATOM 817 C C . PHE A 1 100 ? -11.663 -21.661 -45.316 1.00 50.34 100 PHE A C 1
ATOM 819 O O . PHE A 1 100 ? -11.317 -22.596 -46.039 1.00 50.34 100 PHE A O 1
ATOM 826 N N . VAL A 1 101 ? -11.569 -20.388 -45.719 1.00 52.50 101 VAL A N 1
ATOM 827 C CA . VAL A 1 101 ? -11.038 -20.005 -47.044 1.00 52.50 101 VAL A CA 1
ATOM 828 C C . VAL A 1 101 ? -9.541 -20.327 -47.175 1.00 52.50 101 VAL A C 1
ATOM 830 O O . VAL A 1 101 ? -9.116 -20.840 -48.210 1.00 52.50 101 VAL A O 1
ATOM 833 N N . GLY A 1 102 ? -8.743 -20.091 -46.129 1.00 46.03 102 GLY A N 1
ATOM 834 C CA . GLY A 1 102 ? -7.306 -20.390 -46.116 1.00 46.03 102 GLY A CA 1
ATOM 835 C C . GLY A 1 102 ? -6.995 -21.888 -46.212 1.00 46.03 102 GLY A C 1
ATOM 836 O O . GLY A 1 102 ? -6.126 -22.286 -46.988 1.00 46.03 102 GLY A O 1
ATOM 837 N N . VAL A 1 103 ? -7.750 -22.731 -45.498 1.00 52.91 103 VAL A N 1
ATOM 838 C CA . VAL A 1 103 ? -7.641 -24.199 -45.603 1.00 52.91 103 VAL A CA 1
ATOM 839 C C . VAL A 1 103 ? -8.013 -24.678 -47.011 1.00 52.91 103 VAL A C 1
ATOM 841 O O . VAL A 1 103 ? -7.317 -25.528 -47.568 1.00 52.91 103 VAL A O 1
ATOM 844 N N . PHE A 1 104 ? -9.050 -24.098 -47.626 1.00 50.56 104 PHE A N 1
ATOM 845 C CA . PHE A 1 104 ? -9.447 -24.441 -48.995 1.00 50.56 104 PHE A CA 1
ATOM 846 C C . PHE A 1 104 ? -8.372 -24.052 -50.029 1.00 50.56 104 PHE A C 1
ATOM 848 O O . PHE A 1 104 ? -8.067 -24.833 -50.929 1.00 50.56 104 PHE A O 1
ATOM 855 N N . LEU A 1 105 ? -7.736 -22.884 -49.872 1.00 49.16 105 LEU A N 1
ATOM 856 C CA . LEU A 1 105 ? -6.636 -22.442 -50.740 1.00 49.16 105 LEU A CA 1
ATOM 857 C C . LEU A 1 105 ? -5.373 -23.304 -50.592 1.00 49.16 105 LEU A C 1
ATOM 859 O O . LEU A 1 105 ? -4.773 -23.664 -51.606 1.00 49.16 105 LEU A O 1
ATOM 863 N N . MET A 1 106 ? -4.986 -23.697 -49.372 1.00 49.16 106 MET A N 1
ATOM 864 C CA . MET A 1 106 ? -3.843 -24.606 -49.189 1.00 49.16 106 MET A CA 1
ATOM 865 C C . MET A 1 106 ? -4.102 -26.002 -49.774 1.00 49.16 106 MET A C 1
ATOM 867 O O . MET A 1 106 ? -3.196 -26.577 -50.375 1.00 49.16 106 MET A O 1
ATOM 871 N N . ALA A 1 107 ? -5.333 -26.520 -49.682 1.00 51.00 107 ALA A N 1
ATOM 872 C CA . ALA A 1 107 ? -5.699 -27.790 -50.313 1.00 51.00 107 ALA A CA 1
ATOM 873 C C . ALA A 1 107 ? -5.562 -27.749 -51.850 1.00 51.00 107 ALA A C 1
ATOM 875 O O . ALA A 1 107 ? -5.096 -28.718 -52.450 1.00 51.00 107 ALA A O 1
ATOM 876 N N . VAL A 1 108 ? -5.904 -26.621 -52.487 1.00 52.06 108 VAL A N 1
ATOM 877 C CA . VAL A 1 108 ? -5.725 -26.426 -53.939 1.00 52.06 108 VAL A CA 1
ATOM 878 C C . VAL A 1 108 ? -4.243 -26.307 -54.314 1.00 52.06 108 VAL A C 1
ATOM 880 O O . VAL A 1 108 ? -3.804 -26.950 -55.267 1.00 52.06 108 VAL A O 1
ATOM 883 N N . LEU A 1 109 ? -3.447 -25.539 -53.562 1.00 48.75 109 LEU A N 1
ATOM 884 C CA . LEU A 1 109 ? -2.017 -25.351 -53.852 1.00 48.75 109 LEU A CA 1
ATOM 885 C C . LEU A 1 109 ? -1.210 -26.655 -53.719 1.00 48.75 109 LEU A C 1
ATOM 887 O O . LEU A 1 109 ? -0.373 -26.946 -54.577 1.00 48.75 109 LEU A O 1
ATOM 891 N N . LEU A 1 110 ? -1.512 -27.481 -52.710 1.00 47.25 110 LEU A N 1
ATOM 892 C CA . LEU A 1 110 ? -0.892 -28.801 -52.533 1.00 47.25 110 LEU A CA 1
ATOM 893 C C . LEU A 1 110 ? -1.208 -29.778 -53.680 1.00 47.25 110 LEU A C 1
ATOM 895 O O . LEU A 1 110 ? -0.388 -30.644 -53.978 1.00 47.25 110 LEU A O 1
ATOM 899 N N . PHE A 1 111 ? -2.346 -29.621 -54.364 1.00 46.50 111 PHE A N 1
ATOM 900 C CA . PHE A 1 111 ? -2.698 -30.441 -55.530 1.00 46.50 111 PHE A CA 1
ATOM 901 C C . PHE A 1 111 ? -1.961 -30.041 -56.819 1.00 46.50 111 PHE A C 1
ATOM 903 O O . PHE A 1 111 ? -1.774 -30.880 -57.698 1.00 46.50 111 PHE A O 1
ATOM 910 N N . VAL A 1 112 ? -1.525 -28.782 -56.947 1.00 46.97 112 VAL A N 1
ATOM 911 C CA . VAL A 1 112 ? -0.819 -28.288 -58.146 1.00 46.97 112 VAL A CA 1
ATOM 912 C C . VAL A 1 112 ? 0.687 -28.578 -58.079 1.00 46.97 112 VAL A C 1
ATOM 914 O O . VAL A 1 112 ? 1.292 -28.953 -59.088 1.00 46.97 112 VAL A O 1
ATOM 917 N N . GLY A 1 113 ? 1.291 -28.461 -56.890 1.00 44.47 113 GLY A N 1
ATOM 918 C CA . GLY A 1 113 ? 2.748 -28.518 -56.687 1.00 44.47 113 GLY A CA 1
ATOM 919 C C . GLY A 1 113 ? 3.445 -29.855 -56.987 1.00 44.47 113 GLY A C 1
ATOM 920 O O . GLY A 1 113 ? 4.669 -29.898 -57.012 1.00 44.47 113 GLY A O 1
ATOM 921 N N . ILE A 1 114 ? 2.702 -30.938 -57.237 1.00 44.56 114 ILE A N 1
ATOM 922 C CA . ILE A 1 114 ? 3.254 -32.288 -57.486 1.00 44.56 114 ILE A CA 1
ATOM 923 C C . ILE A 1 114 ? 3.524 -32.541 -58.991 1.00 44.56 114 ILE A C 1
ATOM 925 O O . ILE A 1 114 ? 4.129 -33.543 -59.364 1.00 44.56 114 ILE A O 1
ATOM 929 N N . SER A 1 115 ? 3.096 -31.637 -59.881 1.00 43.09 115 SER A N 1
ATOM 930 C CA . SER A 1 115 ? 2.973 -31.916 -61.324 1.00 43.09 115 SER A CA 1
ATOM 931 C C . SER A 1 115 ? 4.199 -31.634 -62.210 1.00 43.09 115 SER A C 1
ATOM 933 O O . SER A 1 115 ? 4.220 -32.108 -63.346 1.00 43.09 115 SER A O 1
ATOM 935 N N . LEU A 1 116 ? 5.211 -30.887 -61.747 1.00 36.19 116 LEU A N 1
ATOM 936 C CA . LEU A 1 116 ? 6.340 -30.449 -62.585 1.00 36.19 116 LEU A CA 1
ATOM 937 C C . LEU A 1 116 ? 7.692 -30.544 -61.866 1.00 36.19 116 LEU A C 1
ATOM 939 O O . LEU A 1 116 ? 7.928 -29.877 -60.863 1.00 36.19 116 LEU A O 1
ATOM 943 N N . GLY A 1 117 ? 8.611 -31.320 -62.441 1.00 31.91 117 GLY A N 1
ATOM 944 C CA . GLY A 1 117 ? 10.011 -31.393 -62.027 1.00 31.91 117 GLY A CA 1
ATOM 945 C C . GLY A 1 117 ? 10.915 -31.887 -63.160 1.00 31.91 117 GLY A C 1
ATOM 946 O O . GLY A 1 117 ? 10.429 -32.486 -64.117 1.00 31.91 117 GLY A O 1
ATOM 947 N N . GLN A 1 118 ? 12.231 -31.688 -62.993 1.00 33.53 118 GLN A N 1
ATOM 948 C CA . GLN A 1 118 ? 13.302 -31.944 -63.983 1.00 33.53 118 GLN A CA 1
ATOM 949 C C . GLN A 1 118 ? 13.336 -30.904 -65.145 1.00 33.53 118 GLN A C 1
ATOM 951 O O . GLN A 1 118 ? 12.322 -30.282 -65.435 1.00 33.53 118 GLN A O 1
ATOM 956 N N . GLN A 1 119 ? 14.461 -30.608 -65.825 1.00 33.59 119 GLN A N 1
ATOM 957 C CA . GLN A 1 119 ? 15.768 -31.297 -65.902 1.00 33.59 119 GLN A CA 1
ATOM 958 C C . GLN A 1 119 ? 16.914 -30.370 -66.435 1.00 33.59 119 GLN A C 1
ATOM 960 O O . GLN A 1 119 ? 16.621 -29.360 -67.065 1.00 33.59 119 GLN A O 1
ATOM 965 N N . ILE A 1 120 ? 18.185 -30.816 -66.301 1.00 34.06 120 ILE A N 1
ATOM 966 C CA . ILE A 1 120 ? 19.413 -30.487 -67.103 1.00 34.06 120 ILE A CA 1
ATOM 967 C C . ILE A 1 120 ? 20.403 -29.380 -66.625 1.00 34.06 120 ILE A C 1
ATOM 969 O O . ILE A 1 120 ? 20.029 -28.293 -66.203 1.00 34.06 120 ILE A O 1
ATOM 973 N N . ILE A 1 121 ? 21.705 -29.711 -66.766 1.00 35.09 121 ILE A N 1
ATOM 974 C CA . ILE A 1 121 ? 22.969 -28.947 -66.588 1.00 35.09 121 ILE A CA 1
ATOM 975 C C . ILE A 1 121 ? 23.935 -29.421 -67.714 1.00 35.09 121 ILE A C 1
ATOM 977 O O . ILE A 1 121 ? 23.940 -30.630 -67.967 1.00 35.09 121 ILE A O 1
ATOM 981 N N . PRO A 1 122 ? 24.688 -28.552 -68.444 1.00 38.97 122 PRO A N 1
ATOM 982 C CA . PRO A 1 122 ? 26.162 -28.471 -68.262 1.00 38.97 122 PRO A CA 1
ATOM 983 C C . PRO A 1 122 ? 26.845 -27.102 -68.573 1.00 38.97 122 PRO A C 1
ATOM 985 O O . PRO A 1 122 ? 26.206 -26.122 -68.942 1.00 38.97 122 PRO A O 1
ATOM 988 N N . THR A 1 123 ? 28.174 -27.064 -68.378 1.00 35.16 123 THR A N 1
ATOM 989 C CA . THR A 1 123 ? 29.144 -25.929 -68.404 1.00 35.16 123 THR A CA 1
ATOM 990 C C . THR A 1 123 ? 30.078 -26.017 -69.656 1.00 35.16 123 THR A C 1
ATOM 992 O O . THR A 1 123 ? 29.665 -26.723 -70.580 1.00 35.16 123 THR A O 1
ATOM 995 N N . PRO A 1 124 ? 31.313 -25.429 -69.787 1.00 53.84 124 PRO A N 1
ATOM 996 C CA . PRO A 1 124 ? 32.096 -24.435 -69.001 1.00 53.84 124 PRO A CA 1
ATOM 997 C C . PRO A 1 124 ? 32.839 -23.336 -69.845 1.00 53.84 124 PRO A C 1
ATOM 999 O O . PRO A 1 124 ? 32.636 -23.219 -71.050 1.00 53.84 124 PRO A O 1
ATOM 1002 N N . GLY A 1 125 ? 33.756 -22.564 -69.225 1.00 28.19 125 GLY A N 1
ATOM 1003 C CA . GLY A 1 125 ? 34.748 -21.669 -69.875 1.00 28.19 125 GLY A CA 1
ATOM 1004 C C . GLY A 1 125 ? 35.939 -21.315 -68.945 1.00 28.19 125 GLY A C 1
ATOM 1005 O O . GLY A 1 125 ? 35.778 -21.394 -67.731 1.00 28.19 125 GLY A O 1
ATOM 1006 N N . MET A 1 126 ? 37.131 -20.975 -69.479 1.00 27.36 126 MET A N 1
ATOM 1007 C CA . MET A 1 126 ? 38.426 -20.905 -68.741 1.00 27.36 126 MET A CA 1
ATOM 1008 C C . MET A 1 126 ? 39.302 -19.665 -69.052 1.00 27.36 126 MET A C 1
ATOM 1010 O O . MET A 1 126 ? 39.234 -19.166 -70.172 1.00 27.36 126 MET A O 1
ATOM 1014 N N . SER A 1 127 ? 40.175 -19.265 -68.101 1.00 28.27 127 SER A N 1
ATOM 1015 C CA . SER A 1 127 ? 41.578 -18.743 -68.220 1.00 28.27 127 SER A CA 1
ATOM 1016 C C . SER A 1 127 ? 41.978 -18.122 -66.852 1.00 28.27 127 SER A C 1
ATOM 1018 O O . SER A 1 127 ? 41.157 -17.405 -66.293 1.00 28.27 127 SER A O 1
ATOM 1020 N N . GLU A 1 128 ? 43.081 -18.412 -66.136 1.00 29.58 128 GLU A N 1
ATOM 1021 C CA . GLU A 1 128 ? 44.540 -18.379 -66.448 1.00 29.58 128 GLU A CA 1
ATOM 1022 C C . GLU A 1 128 ? 45.084 -16.969 -66.784 1.00 29.58 128 GLU A C 1
ATOM 1024 O O . GLU A 1 128 ? 44.388 -16.230 -67.476 1.00 29.58 128 GLU A O 1
ATOM 1029 N N . THR A 1 129 ? 46.280 -16.498 -66.365 1.00 26.88 129 THR A N 1
ATOM 1030 C CA . THR A 1 129 ? 47.457 -17.030 -65.591 1.00 26.88 129 THR A CA 1
ATOM 1031 C C . THR A 1 129 ? 48.208 -15.825 -64.915 1.00 26.88 129 THR A C 1
ATOM 1033 O O . THR A 1 129 ? 47.737 -14.706 -65.083 1.00 26.88 129 THR A O 1
ATOM 1036 N N . SER A 1 130 ? 49.330 -15.833 -64.150 1.00 27.42 130 SER A N 1
ATOM 1037 C CA . SER A 1 130 ? 50.337 -16.791 -63.596 1.00 27.42 130 SER A CA 1
ATOM 1038 C C . SER A 1 130 ? 51.196 -16.107 -62.478 1.00 27.42 130 SER A C 1
ATOM 1040 O O . SER A 1 130 ? 51.169 -14.886 -62.362 1.00 27.42 130 SER A O 1
ATOM 1042 N N . MET A 1 131 ? 52.030 -16.847 -61.715 1.00 29.36 131 MET A N 1
ATOM 1043 C CA . MET A 1 131 ? 53.108 -16.303 -60.828 1.00 29.36 131 MET A CA 1
ATOM 1044 C C . MET A 1 131 ? 54.424 -15.983 -61.596 1.00 29.36 131 MET A C 1
ATOM 1046 O O . MET A 1 131 ? 54.468 -16.217 -62.807 1.00 29.36 131 MET A O 1
ATOM 1050 N N . PRO A 1 132 ? 55.517 -15.502 -60.941 1.00 37.19 132 PRO A N 1
ATOM 1051 C CA . PRO A 1 132 ? 56.564 -16.449 -60.477 1.00 37.19 132 PRO A CA 1
ATOM 1052 C C . PRO A 1 132 ? 57.343 -16.076 -59.179 1.00 37.19 132 PRO A C 1
ATOM 1054 O O . PRO A 1 132 ? 57.277 -14.959 -58.679 1.00 37.19 132 PRO A O 1
ATOM 1057 N N . THR A 1 133 ? 58.135 -17.028 -58.657 1.00 29.11 133 THR A N 1
ATOM 1058 C CA . THR A 1 133 ? 58.865 -16.996 -57.358 1.00 29.11 133 THR A CA 1
ATOM 1059 C C . THR A 1 133 ? 60.403 -16.924 -57.490 1.00 29.11 133 THR A C 1
ATOM 1061 O O . THR A 1 133 ? 60.925 -17.396 -58.502 1.00 29.11 133 THR A O 1
ATOM 1064 N N . LYS A 1 134 ? 61.118 -16.426 -56.448 1.00 28.03 134 LYS A N 1
ATOM 1065 C CA . LYS A 1 134 ? 62.549 -16.653 -56.029 1.00 28.03 134 LYS A CA 1
ATOM 1066 C C . LYS A 1 134 ? 62.973 -15.572 -54.988 1.00 28.03 134 LYS A C 1
ATOM 1068 O O . LYS A 1 134 ? 62.409 -14.491 -55.046 1.00 28.03 134 LYS A O 1
ATOM 1073 N N . ASN A 1 135 ? 63.933 -15.721 -54.053 1.00 25.39 135 ASN A N 1
ATOM 1074 C CA . ASN A 1 135 ? 64.769 -16.860 -53.614 1.00 25.39 135 ASN A CA 1
ATOM 1075 C C . ASN A 1 135 ? 65.404 -16.615 -52.204 1.00 25.39 135 ASN A C 1
ATOM 1077 O O . ASN A 1 135 ? 65.785 -15.491 -51.914 1.00 25.39 135 ASN A O 1
ATOM 1081 N N . VAL A 1 136 ? 65.646 -17.691 -51.433 1.00 25.69 136 VAL A N 1
ATOM 1082 C CA . VAL A 1 136 ? 66.827 -17.952 -50.548 1.00 25.69 136 VAL A CA 1
ATOM 1083 C C . VAL A 1 136 ? 67.244 -16.949 -49.427 1.00 25.69 136 VAL A C 1
ATOM 1085 O O . VAL A 1 136 ? 67.947 -15.981 -49.673 1.00 25.69 136 VAL A O 1
ATOM 1088 N N . LEU A 1 137 ? 66.957 -17.353 -48.173 1.00 25.05 137 LEU A N 1
ATOM 1089 C CA . LEU A 1 137 ? 67.863 -17.485 -46.995 1.00 25.05 137 LEU A CA 1
ATOM 1090 C C . LEU A 1 137 ? 68.749 -16.300 -46.497 1.00 25.05 137 LEU A C 1
ATOM 1092 O O . LEU A 1 137 ? 69.763 -16.007 -47.120 1.00 25.05 137 LEU A O 1
ATOM 1096 N N . SER A 1 138 ? 68.520 -15.811 -45.257 1.00 24.78 138 SER A N 1
ATOM 1097 C CA . SER A 1 138 ? 69.520 -15.836 -44.146 1.00 24.78 138 SER A CA 1
ATOM 1098 C C . SER A 1 138 ? 68.987 -15.340 -42.777 1.00 24.78 138 SER A C 1
ATOM 1100 O O . SER A 1 138 ? 68.416 -14.265 -42.684 1.00 24.78 138 SER A O 1
ATOM 1102 N N . THR A 1 139 ? 69.257 -16.115 -41.716 1.00 27.84 139 THR A N 1
ATOM 1103 C CA . THR A 1 139 ? 69.528 -15.722 -40.302 1.00 27.84 139 THR A CA 1
ATOM 1104 C C . THR A 1 139 ? 68.931 -14.431 -39.686 1.00 27.84 139 THR A C 1
ATOM 1106 O O . THR A 1 139 ? 69.487 -13.357 -39.897 1.00 27.84 139 THR A O 1
ATOM 1109 N N . GLN A 1 140 ? 68.000 -14.563 -38.725 1.00 28.62 140 GLN A N 1
ATOM 1110 C CA . GLN A 1 140 ? 68.193 -14.295 -37.272 1.00 28.62 140 GLN A CA 1
ATOM 1111 C C . GLN A 1 140 ? 66.854 -14.360 -36.499 1.00 28.62 140 GLN A C 1
ATOM 1113 O O . GLN A 1 140 ? 65.813 -13.989 -37.028 1.00 28.62 140 GLN A O 1
ATOM 1118 N N . GLN A 1 141 ? 66.886 -14.836 -35.247 1.00 30.12 141 GLN A N 1
ATOM 1119 C CA . GLN A 1 141 ? 65.770 -14.748 -34.288 1.00 30.12 141 GLN A CA 1
ATOM 1120 C C . GLN A 1 141 ? 65.812 -13.387 -33.575 1.00 30.12 141 GLN A C 1
ATOM 1122 O O . GLN A 1 141 ? 66.904 -12.890 -33.286 1.00 30.12 141 GLN A O 1
ATOM 1127 N N . PRO A 1 142 ? 64.647 -12.806 -33.253 1.00 29.03 142 PRO A N 1
ATOM 1128 C CA . PRO A 1 142 ? 64.202 -12.831 -31.852 1.00 29.03 142 PRO A CA 1
ATOM 1129 C C . PRO A 1 142 ? 62.933 -13.664 -31.630 1.00 29.03 142 PRO A C 1
ATOM 1131 O O . PRO A 1 142 ? 62.321 -14.165 -32.571 1.00 29.03 142 PRO A O 1
ATOM 1134 N N . LEU A 1 143 ? 62.545 -13.802 -30.362 1.00 32.34 143 LEU A N 1
ATOM 1135 C CA . LEU A 1 143 ? 61.195 -14.209 -29.980 1.00 32.34 143 LEU A CA 1
ATOM 1136 C C . LEU A 1 143 ? 60.230 -13.067 -30.324 1.00 32.34 143 LEU A C 1
ATOM 1138 O O . LEU A 1 143 ? 60.475 -11.927 -29.937 1.00 32.34 143 LEU A O 1
ATOM 1142 N N . VAL A 1 144 ? 59.155 -13.387 -31.039 1.00 29.69 144 VAL A N 1
ATOM 1143 C CA . VAL A 1 144 ? 57.966 -12.538 -31.138 1.00 29.69 144 VAL A CA 1
ATOM 1144 C C . VAL A 1 144 ? 56.974 -13.106 -30.134 1.00 29.69 144 VAL A C 1
ATOM 1146 O O . VAL A 1 144 ? 56.676 -14.299 -30.187 1.00 29.69 144 VAL A O 1
ATOM 1149 N N . GLU A 1 145 ? 56.512 -12.282 -29.200 1.00 33.53 145 GLU A N 1
ATOM 1150 C CA . GLU A 1 145 ? 55.337 -12.619 -28.402 1.00 33.53 145 GLU A CA 1
ATOM 1151 C C . GLU A 1 145 ? 54.135 -12.633 -29.351 1.00 33.53 145 GLU A C 1
ATOM 1153 O O . GLU A 1 145 ? 53.919 -11.669 -30.087 1.00 33.53 145 GLU A O 1
ATOM 1158 N N . GLU A 1 146 ? 53.376 -13.732 -29.383 1.00 32.25 146 GLU A N 1
ATOM 1159 C CA . GLU A 1 146 ? 52.057 -13.710 -30.015 1.00 32.25 146 GLU A CA 1
ATOM 1160 C C . GLU A 1 146 ? 51.169 -12.805 -29.163 1.00 32.25 146 GLU A C 1
ATOM 1162 O O . GLU A 1 146 ? 50.602 -13.224 -28.153 1.00 32.25 146 GLU A O 1
ATOM 1167 N N . GLU A 1 147 ? 51.097 -11.536 -29.563 1.00 33.84 147 GLU A N 1
ATOM 1168 C CA . GLU A 1 147 ? 50.118 -10.573 -29.081 1.00 33.84 147 GLU A CA 1
ATOM 1169 C C . GLU A 1 147 ? 48.739 -11.071 -29.524 1.00 33.84 147 GLU A C 1
ATOM 1171 O O . GLU A 1 147 ? 48.235 -10.742 -30.598 1.00 33.84 147 GLU A O 1
ATOM 1176 N N . VAL A 1 148 ? 48.164 -11.964 -28.712 1.00 32.34 148 VAL A N 1
ATOM 1177 C CA . VAL A 1 148 ? 46.794 -12.439 -28.873 1.00 32.34 148 VAL A CA 1
ATOM 1178 C C . VAL A 1 148 ? 45.899 -11.228 -28.673 1.00 32.34 148 VAL A C 1
ATOM 1180 O O . VAL A 1 148 ? 45.575 -10.857 -27.544 1.00 32.34 148 VAL A O 1
ATOM 1183 N N . THR A 1 149 ? 45.505 -10.615 -29.786 1.00 33.41 149 THR A N 1
ATOM 1184 C CA . THR A 1 149 ? 44.437 -9.624 -29.837 1.00 33.41 149 THR A CA 1
ATOM 1185 C C . THR A 1 149 ? 43.139 -10.320 -29.456 1.00 33.41 149 THR A C 1
ATOM 1187 O O . THR A 1 149 ? 42.391 -10.800 -30.308 1.00 33.41 149 THR A O 1
ATOM 1190 N N . ILE A 1 150 ? 42.903 -10.409 -28.149 1.00 38.81 150 ILE A N 1
ATOM 1191 C CA . ILE A 1 150 ? 41.571 -10.584 -27.594 1.00 38.81 150 ILE A CA 1
ATOM 1192 C C . ILE A 1 150 ? 40.794 -9.367 -28.089 1.00 38.81 150 ILE A C 1
ATOM 1194 O O . ILE A 1 150 ? 41.064 -8.249 -27.650 1.00 38.81 150 ILE A O 1
ATOM 1198 N N . GLU A 1 151 ? 39.883 -9.569 -29.042 1.00 42.56 151 GLU A N 1
ATOM 1199 C CA . GLU A 1 151 ? 38.843 -8.579 -29.305 1.00 42.56 151 GLU A CA 1
ATOM 1200 C C . GLU A 1 151 ? 38.137 -8.348 -27.969 1.00 42.56 151 GLU A C 1
ATOM 1202 O O . GLU A 1 151 ? 37.628 -9.298 -27.365 1.00 42.56 151 GLU A O 1
ATOM 1207 N N . SER A 1 152 ? 38.174 -7.113 -27.462 1.00 46.16 152 SER A N 1
ATOM 1208 C CA . SER A 1 152 ? 37.373 -6.766 -26.300 1.00 46.16 152 SER A CA 1
ATOM 1209 C C . SER A 1 152 ? 35.920 -6.947 -26.705 1.00 46.16 152 SER A C 1
ATOM 1211 O O . SER A 1 152 ? 35.394 -6.208 -27.533 1.00 46.16 152 SER A O 1
ATOM 1213 N N . LEU A 1 153 ? 35.278 -7.968 -26.140 1.00 55.94 153 LEU A N 1
ATOM 1214 C CA . LEU A 1 153 ? 33.830 -7.971 -26.050 1.00 55.94 153 LEU A CA 1
ATOM 1215 C C . LEU A 1 153 ? 33.491 -6.724 -25.236 1.00 55.94 153 LEU A C 1
ATOM 1217 O O . LEU A 1 153 ? 33.834 -6.656 -24.053 1.00 55.94 153 LEU A O 1
ATOM 1221 N N . ASP A 1 154 ? 32.901 -5.727 -25.891 1.00 74.75 154 ASP A N 1
ATOM 1222 C CA . ASP A 1 154 ? 32.470 -4.477 -25.269 1.00 74.75 154 ASP A CA 1
ATOM 1223 C C . ASP A 1 154 ? 31.205 -4.758 -24.438 1.00 74.75 154 ASP A C 1
ATOM 1225 O O . ASP A 1 154 ? 30.093 -4.357 -24.778 1.00 74.75 154 ASP A O 1
ATOM 1229 N N . VAL A 1 155 ? 31.389 -5.543 -23.369 1.00 87.19 155 VAL A N 1
ATOM 1230 C CA . VAL A 1 155 ? 30.341 -5.973 -22.443 1.00 87.19 155 VAL A CA 1
ATOM 1231 C C . VAL A 1 155 ? 29.791 -4.747 -21.735 1.00 87.19 155 VAL A C 1
ATOM 1233 O O . VAL A 1 155 ? 30.510 -4.042 -21.022 1.00 87.19 155 VAL A O 1
ATOM 1236 N N . VAL A 1 156 ? 28.494 -4.524 -21.905 1.00 93.94 156 VAL A N 1
ATOM 1237 C CA . VAL A 1 156 ? 27.780 -3.413 -21.293 1.00 93.94 156 VAL A CA 1
ATOM 1238 C C . VAL A 1 156 ? 27.674 -3.657 -19.790 1.00 93.94 156 VAL A C 1
ATOM 1240 O O . VAL A 1 156 ? 26.997 -4.580 -19.338 1.00 93.94 156 VAL A O 1
ATOM 1243 N N . LEU A 1 157 ? 28.345 -2.817 -19.007 1.00 95.62 157 LEU A N 1
ATOM 1244 C CA . LEU A 1 157 ? 28.157 -2.753 -17.561 1.00 95.62 157 LEU A CA 1
ATOM 1245 C C . LEU A 1 157 ? 26.951 -1.855 -17.268 1.00 95.62 157 LEU A C 1
ATOM 1247 O O . LEU A 1 157 ? 26.831 -0.790 -17.871 1.00 95.62 157 LEU A O 1
ATOM 1251 N N . ILE A 1 158 ? 26.075 -2.301 -16.367 1.00 98.06 158 ILE A N 1
ATOM 1252 C CA . ILE A 1 158 ? 24.874 -1.571 -15.937 1.00 98.06 158 ILE A CA 1
ATOM 1253 C C . ILE A 1 158 ? 24.894 -1.454 -14.421 1.00 98.06 158 ILE A C 1
ATOM 1255 O O . ILE A 1 158 ? 24.785 -2.475 -13.734 1.00 98.06 158 ILE A O 1
ATOM 1259 N N . ASP A 1 159 ? 24.989 -0.235 -13.901 1.00 97.88 159 ASP A N 1
ATOM 1260 C CA . ASP A 1 159 ? 24.868 0.004 -12.464 1.00 97.88 159 ASP A CA 1
ATOM 1261 C C . ASP A 1 159 ? 23.382 0.013 -12.074 1.00 97.88 159 ASP A C 1
ATOM 1263 O O . ASP A 1 159 ? 22.601 0.864 -12.506 1.00 97.88 159 ASP A O 1
ATOM 1267 N N . PHE A 1 160 ? 22.972 -0.983 -11.284 1.00 97.94 160 PHE A N 1
ATOM 1268 C CA . PHE A 1 160 ? 21.573 -1.246 -10.937 1.00 97.94 160 PHE A CA 1
ATOM 1269 C C . PHE A 1 160 ? 21.346 -1.149 -9.432 1.00 97.94 160 PHE A C 1
ATOM 1271 O O . PHE A 1 160 ? 21.977 -1.880 -8.667 1.00 97.94 160 PHE A O 1
ATOM 1278 N N . TYR A 1 161 ? 20.393 -0.328 -8.991 1.00 96.94 161 TYR A N 1
ATOM 1279 C CA . TYR A 1 161 ? 19.998 -0.302 -7.582 1.00 96.94 161 TYR A CA 1
ATOM 1280 C C . TYR A 1 161 ? 18.761 -1.155 -7.284 1.00 96.94 161 TYR A C 1
ATOM 1282 O O . TYR A 1 161 ? 17.689 -0.960 -7.865 1.00 96.94 161 TYR A O 1
ATOM 1290 N N . PHE A 1 162 ? 18.894 -2.031 -6.286 1.00 95.12 162 PHE A N 1
ATOM 1291 C CA . PHE A 1 162 ? 17.759 -2.613 -5.576 1.00 95.12 162 PHE A CA 1
ATOM 1292 C C . PHE A 1 162 ? 18.089 -2.925 -4.113 1.00 95.12 162 PHE A C 1
ATOM 1294 O O . PHE A 1 162 ? 19.011 -3.693 -3.811 1.00 95.12 162 PHE A O 1
ATOM 1301 N N . TYR A 1 163 ? 17.240 -2.405 -3.229 1.00 91.69 163 TYR A N 1
ATOM 1302 C CA . TYR A 1 163 ? 17.190 -2.720 -1.808 1.00 91.69 163 TYR A CA 1
ATOM 1303 C C . TYR A 1 163 ? 15.772 -3.145 -1.417 1.00 91.69 163 TYR A C 1
ATOM 1305 O O . TYR A 1 163 ? 14.802 -2.484 -1.787 1.00 91.69 163 TYR A O 1
ATOM 1313 N N . SER A 1 164 ? 15.664 -4.186 -0.592 1.00 88.19 164 SER A N 1
ATOM 1314 C CA . SER A 1 164 ? 14.463 -4.441 0.206 1.00 88.19 164 SER A CA 1
ATOM 1315 C C . SER A 1 164 ? 14.844 -4.820 1.634 1.00 88.19 164 SER A C 1
ATOM 1317 O O . SER A 1 164 ? 15.838 -5.509 1.877 1.00 88.19 164 SER A O 1
ATOM 1319 N N . SER A 1 165 ? 14.027 -4.389 2.595 1.00 82.19 165 SER A N 1
ATOM 1320 C CA . SER A 1 165 ? 14.110 -4.843 3.987 1.00 82.19 165 SER A CA 1
ATOM 1321 C C . SER A 1 165 ? 13.582 -6.274 4.167 1.00 82.19 165 SER A C 1
ATOM 1323 O O . SER A 1 165 ? 13.832 -6.895 5.204 1.00 82.19 165 SER A O 1
ATOM 1325 N N . LEU A 1 166 ? 12.886 -6.814 3.159 1.00 82.56 166 LEU A N 1
ATOM 1326 C CA . LEU A 1 166 ? 12.388 -8.183 3.122 1.00 82.56 166 LEU A CA 1
ATOM 1327 C C . LEU A 1 166 ? 13.449 -9.099 2.500 1.00 82.56 166 LEU A C 1
ATOM 1329 O O . LEU A 1 166 ? 13.681 -9.090 1.289 1.00 82.56 166 LEU A O 1
ATOM 1333 N N . THR A 1 167 ? 14.076 -9.935 3.336 1.00 82.88 167 THR A N 1
ATOM 1334 C CA . THR A 1 167 ? 15.148 -10.870 2.939 1.00 82.88 167 THR A CA 1
ATOM 1335 C C . THR A 1 167 ? 14.780 -11.703 1.709 1.00 82.88 167 THR A C 1
ATOM 1337 O O . THR A 1 167 ? 15.625 -11.930 0.849 1.00 82.88 167 THR A O 1
ATOM 1340 N N . ARG A 1 168 ? 13.511 -12.114 1.596 1.00 84.94 168 ARG A N 1
ATOM 1341 C CA . ARG A 1 168 ? 12.981 -12.903 0.477 1.00 84.94 168 ARG A CA 1
ATOM 1342 C C . ARG A 1 168 ? 13.115 -12.196 -0.875 1.00 84.94 168 ARG A C 1
ATOM 1344 O O . ARG A 1 168 ? 13.579 -12.815 -1.828 1.00 84.94 168 ARG A O 1
ATOM 1351 N N . GLU A 1 169 ? 12.716 -10.928 -0.961 1.00 89.75 169 GLU A N 1
ATOM 1352 C CA . GLU A 1 169 ? 12.818 -10.137 -2.196 1.00 89.75 169 GLU A CA 1
ATOM 1353 C C . GLU A 1 169 ? 14.286 -9.874 -2.541 1.00 89.75 169 GLU A C 1
ATOM 1355 O O . GLU A 1 169 ? 14.708 -10.035 -3.686 1.00 89.75 169 GLU A O 1
ATOM 1360 N N . GLN A 1 170 ? 15.094 -9.546 -1.526 1.00 90.50 170 GLN A N 1
ATOM 1361 C CA . GLN A 1 170 ? 16.528 -9.325 -1.692 1.00 90.50 170 GLN A CA 1
ATOM 1362 C C . GLN A 1 170 ? 17.234 -10.578 -2.236 1.00 90.50 170 GLN A C 1
ATOM 1364 O O . GLN A 1 170 ? 17.993 -10.481 -3.196 1.00 90.50 170 GLN A O 1
ATOM 1369 N N . GLU A 1 171 ? 16.964 -11.762 -1.682 1.00 91.06 171 GLU A N 1
ATOM 1370 C CA . GLU A 1 171 ? 17.509 -13.029 -2.186 1.00 91.06 171 GLU A CA 1
ATOM 1371 C C . GLU A 1 171 ? 17.006 -13.364 -3.599 1.00 91.06 171 GLU A C 1
ATOM 1373 O O . GLU A 1 171 ? 17.791 -13.829 -4.431 1.00 91.06 171 GLU A O 1
ATOM 1378 N N . ALA A 1 172 ? 15.733 -13.088 -3.903 1.00 92.94 172 ALA A N 1
ATOM 1379 C CA . ALA A 1 172 ? 15.154 -13.341 -5.219 1.00 92.94 172 ALA A CA 1
ATOM 1380 C C . ALA A 1 172 ? 15.762 -12.457 -6.319 1.00 92.94 172 ALA A C 1
ATOM 1382 O O . ALA A 1 172 ? 16.168 -12.982 -7.359 1.00 92.94 172 ALA A O 1
ATOM 1383 N N . VAL A 1 173 ? 15.892 -11.144 -6.093 1.00 95.12 173 VAL A N 1
ATOM 1384 C CA . VAL A 1 173 ? 16.537 -10.231 -7.054 1.00 95.12 173 VAL A CA 1
ATOM 1385 C C . VAL A 1 173 ? 18.010 -10.591 -7.237 1.00 95.12 173 VAL A C 1
ATOM 1387 O O . VAL A 1 173 ? 18.449 -10.739 -8.378 1.00 95.12 173 VAL A O 1
ATOM 1390 N N . ASN A 1 174 ? 18.750 -10.858 -6.153 1.00 95.06 174 ASN A N 1
ATOM 1391 C CA . ASN A 1 174 ? 20.153 -11.283 -6.236 1.00 95.06 174 ASN A CA 1
ATOM 1392 C C . ASN A 1 174 ? 20.311 -12.567 -7.084 1.00 95.06 174 ASN A C 1
ATOM 1394 O O . ASN A 1 174 ? 21.244 -12.692 -7.886 1.00 95.06 174 ASN A O 1
ATOM 1398 N N . ALA A 1 175 ? 19.392 -13.529 -6.936 1.00 96.31 175 ALA A N 1
ATOM 1399 C CA . ALA A 1 175 ? 19.379 -14.763 -7.719 1.00 96.31 175 ALA A CA 1
ATOM 1400 C C . ALA A 1 175 ? 18.990 -14.534 -9.191 1.00 96.31 175 ALA A C 1
ATOM 1402 O O . ALA A 1 175 ? 19.504 -15.227 -10.073 1.00 96.31 175 ALA A O 1
ATOM 1403 N N . LEU A 1 176 ? 18.104 -13.578 -9.479 1.00 96.56 176 LEU A N 1
ATOM 1404 C CA . LEU A 1 176 ? 17.689 -13.224 -10.840 1.00 96.56 176 LEU A CA 1
ATOM 1405 C C . LEU A 1 176 ? 18.771 -12.441 -11.593 1.00 96.56 176 LEU A C 1
ATOM 1407 O O . LEU A 1 176 ? 19.057 -12.799 -12.735 1.00 96.56 176 LEU A O 1
ATOM 1411 N N . VAL A 1 177 ? 19.440 -11.481 -10.944 1.00 96.88 177 VAL A N 1
ATOM 1412 C CA . VAL A 1 177 ? 20.659 -10.810 -11.444 1.00 96.88 177 VAL A CA 1
ATOM 1413 C C . VAL A 1 177 ? 21.740 -11.843 -11.767 1.00 96.88 177 VAL A C 1
ATOM 1415 O O . VAL A 1 177 ? 22.294 -11.854 -12.866 1.00 96.88 177 VAL A O 1
ATOM 1418 N N . SER A 1 178 ? 21.978 -12.788 -10.850 1.00 96.62 178 SER A N 1
ATOM 1419 C CA . SER A 1 178 ? 22.956 -13.866 -11.046 1.00 96.62 178 SER A CA 1
ATOM 1420 C C . SER A 1 178 ? 22.643 -14.763 -12.250 1.00 96.62 178 SER A C 1
ATOM 1422 O O . SER A 1 178 ? 23.569 -15.291 -12.862 1.00 96.62 178 SER A O 1
ATOM 1424 N N . GLN A 1 179 ? 21.364 -14.960 -12.586 1.00 96.94 179 GLN A N 1
ATOM 1425 C CA . GLN A 1 179 ? 20.929 -15.739 -13.753 1.00 96.94 179 GLN A CA 1
ATOM 1426 C C . GLN A 1 179 ? 21.004 -14.922 -15.048 1.00 96.94 179 GLN A C 1
ATOM 1428 O O . GLN A 1 179 ? 21.531 -15.420 -16.042 1.00 96.94 179 GLN A O 1
ATOM 1433 N N . PHE A 1 180 ? 20.566 -13.660 -15.032 1.00 96.75 180 PHE A N 1
ATOM 1434 C CA . PHE A 1 180 ? 20.661 -12.756 -16.182 1.00 96.75 180 PHE A CA 1
ATOM 1435 C C . PHE A 1 180 ? 22.118 -12.590 -16.637 1.00 96.75 180 PHE A C 1
ATOM 1437 O O . PHE A 1 180 ? 22.433 -12.837 -17.800 1.00 96.75 180 PHE A O 1
ATOM 1444 N N . ASN A 1 181 ? 23.030 -12.329 -15.695 1.00 96.75 181 ASN A N 1
ATOM 1445 C CA . ASN A 1 181 ? 24.468 -12.207 -15.956 1.00 96.75 181 ASN A CA 1
ATOM 1446 C C . ASN A 1 181 ? 25.127 -13.519 -16.434 1.00 96.75 181 ASN A C 1
ATOM 1448 O O . ASN A 1 181 ? 26.231 -13.479 -16.966 1.00 96.75 181 ASN A O 1
ATOM 1452 N N . GLN A 1 182 ? 24.494 -14.687 -16.255 1.00 96.00 182 GLN A N 1
ATOM 1453 C CA . GLN A 1 182 ? 24.959 -15.957 -16.840 1.00 96.00 182 GLN A CA 1
ATOM 1454 C C . GLN A 1 182 ? 24.448 -16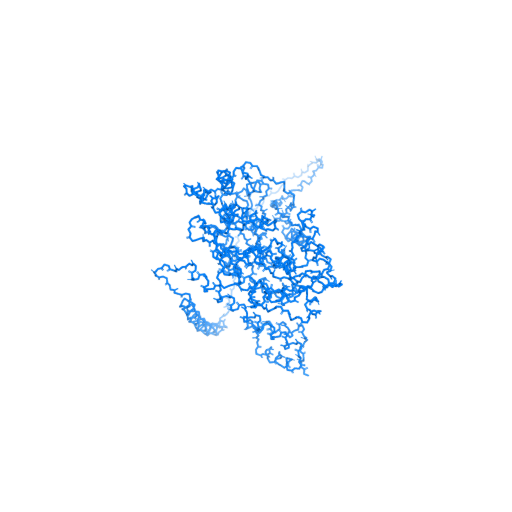.161 -18.272 1.00 96.00 182 GLN A C 1
ATOM 1456 O O . GLN A 1 182 ? 25.140 -16.782 -19.079 1.00 96.00 182 GLN A O 1
ATOM 1461 N N . ILE A 1 183 ? 23.255 -15.645 -18.583 1.00 95.31 183 ILE A N 1
ATOM 1462 C CA . ILE A 1 183 ? 22.635 -15.706 -19.913 1.00 95.31 183 ILE A CA 1
ATOM 1463 C C . ILE A 1 183 ? 23.306 -14.696 -20.857 1.00 95.31 183 ILE A C 1
ATOM 1465 O O . ILE A 1 183 ? 23.700 -15.072 -21.958 1.00 95.31 183 ILE A O 1
ATOM 1469 N N . HIS A 1 184 ? 23.509 -13.459 -20.397 1.00 93.69 184 HIS A N 1
ATOM 1470 C CA . HIS A 1 184 ? 24.056 -12.337 -21.174 1.00 93.69 184 HIS A CA 1
ATOM 1471 C C . HIS A 1 184 ? 25.549 -12.072 -20.921 1.00 93.69 184 HIS A C 1
ATOM 1473 O O . HIS A 1 184 ? 26.045 -10.997 -21.230 1.00 93.69 184 HIS A O 1
ATOM 1479 N N . LYS A 1 185 ? 26.294 -13.047 -20.386 1.00 85.44 185 LYS A N 1
ATOM 1480 C CA . LYS A 1 185 ? 27.694 -12.907 -19.923 1.00 85.44 185 LYS A CA 1
ATOM 1481 C C . LYS A 1 185 ? 28.707 -12.292 -20.912 1.00 85.44 185 LYS A C 1
ATOM 1483 O O . LYS A 1 185 ? 29.767 -11.855 -20.476 1.00 85.44 185 LYS A O 1
ATOM 1488 N N . ASP A 1 186 ? 28.409 -12.315 -22.212 1.00 89.38 186 ASP A N 1
ATOM 1489 C CA . ASP A 1 186 ? 29.254 -11.789 -23.296 1.00 89.38 186 ASP A CA 1
ATOM 1490 C C . ASP A 1 186 ? 28.695 -10.472 -23.892 1.00 89.38 186 ASP A C 1
ATOM 1492 O O . ASP A 1 186 ? 29.238 -9.961 -24.868 1.00 89.38 186 ASP A O 1
ATOM 1496 N N . GLU A 1 187 ? 27.603 -9.942 -23.325 1.00 93.31 187 GLU A N 1
ATOM 1497 C CA . GLU A 1 187 ? 26.799 -8.819 -23.838 1.00 93.31 187 GLU A CA 1
ATOM 1498 C C . GLU A 1 187 ? 26.507 -7.765 -22.750 1.00 93.31 187 GLU A C 1
ATOM 1500 O O . GLU A 1 187 ? 26.795 -6.588 -22.946 1.00 93.31 187 GLU A O 1
ATOM 1505 N N . ILE A 1 188 ? 25.932 -8.177 -21.609 1.00 95.62 188 ILE A N 1
ATOM 1506 C CA . ILE A 1 188 ? 25.439 -7.306 -20.528 1.00 95.62 188 ILE A CA 1
ATOM 1507 C C . ILE A 1 188 ? 25.781 -7.922 -19.161 1.00 95.62 188 ILE A C 1
ATOM 1509 O O . ILE A 1 188 ? 25.496 -9.095 -18.908 1.00 95.62 188 ILE A O 1
ATOM 1513 N N . VAL A 1 189 ? 26.320 -7.114 -18.244 1.00 96.75 189 VAL A N 1
ATOM 1514 C CA . VAL A 1 189 ? 26.539 -7.479 -16.836 1.00 96.75 189 VAL A CA 1
ATOM 1515 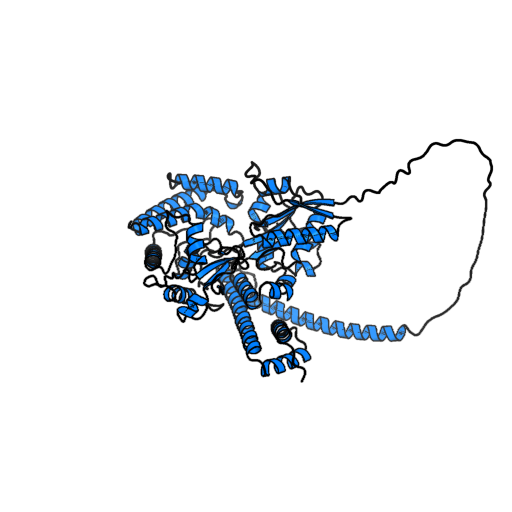C C . VAL A 1 189 ? 25.940 -6.416 -15.914 1.00 96.75 189 VAL A C 1
ATOM 1517 O O . VAL A 1 189 ? 26.431 -5.291 -15.820 1.00 96.75 189 VAL A O 1
ATOM 1520 N N . ILE A 1 190 ? 24.897 -6.811 -15.186 1.00 97.81 190 ILE A N 1
ATOM 1521 C CA . ILE A 1 190 ? 24.244 -6.006 -14.152 1.00 97.81 190 ILE A CA 1
ATOM 1522 C C . ILE A 1 190 ? 25.108 -6.006 -12.883 1.00 97.81 190 ILE A C 1
ATOM 1524 O O . ILE A 1 190 ? 25.343 -7.066 -12.290 1.00 97.81 190 ILE A O 1
ATOM 1528 N N . GLN A 1 191 ? 25.551 -4.830 -12.443 1.00 96.00 191 GLN A N 1
ATOM 1529 C CA . GLN A 1 191 ? 26.230 -4.611 -11.167 1.00 96.00 191 GLN A CA 1
ATOM 1530 C C . GLN A 1 191 ? 25.212 -4.121 -10.136 1.00 96.00 191 GLN A C 1
ATOM 1532 O O . GLN A 1 191 ? 24.833 -2.952 -10.104 1.00 96.00 191 GLN A O 1
ATOM 1537 N N . GLN A 1 192 ? 24.720 -5.042 -9.305 1.00 93.19 192 GLN A N 1
ATOM 1538 C CA . GLN A 1 192 ? 23.694 -4.716 -8.320 1.00 93.19 192 GLN A CA 1
ATOM 1539 C C . GLN A 1 192 ? 24.291 -4.043 -7.076 1.00 93.19 192 GLN A C 1
ATOM 1541 O O . GLN A 1 192 ? 25.051 -4.656 -6.323 1.00 93.19 192 GLN A O 1
ATOM 1546 N N . THR A 1 193 ? 23.841 -2.820 -6.811 1.00 90.50 193 THR A N 1
ATOM 1547 C CA . THR A 1 193 ? 24.065 -2.075 -5.571 1.00 90.50 193 THR A CA 1
ATOM 1548 C C . THR A 1 193 ? 22.796 -2.077 -4.713 1.00 90.50 193 THR A C 1
ATOM 1550 O O . THR A 1 193 ? 21.676 -2.023 -5.216 1.00 90.50 193 THR A O 1
ATOM 1553 N N . LYS A 1 194 ? 22.977 -2.145 -3.391 1.00 86.19 194 LYS A N 1
ATOM 1554 C CA . LYS A 1 194 ? 21.906 -2.063 -2.376 1.00 86.19 194 LYS A CA 1
ATOM 1555 C C . LYS A 1 194 ? 22.032 -0.833 -1.465 1.00 86.19 194 LYS A C 1
ATOM 1557 O O . LYS A 1 194 ? 21.132 -0.545 -0.689 1.00 86.19 194 LYS A O 1
ATOM 1562 N N . ASP A 1 195 ? 23.196 -0.184 -1.485 1.00 85.25 195 ASP A N 1
ATOM 1563 C CA . ASP A 1 195 ? 23.587 0.861 -0.545 1.00 85.25 195 ASP A CA 1
ATOM 1564 C C . ASP A 1 195 ? 23.510 2.208 -1.276 1.00 85.25 195 ASP A C 1
ATOM 1566 O O . ASP A 1 195 ? 24.432 2.588 -1.993 1.00 85.25 195 ASP A O 1
ATOM 1570 N N . PHE A 1 196 ? 22.396 2.917 -1.105 1.00 80.94 196 PHE A N 1
ATOM 1571 C CA . PHE A 1 196 ? 22.233 4.305 -1.534 1.00 80.94 196 PHE A CA 1
ATOM 1572 C C . PHE A 1 196 ? 22.218 5.178 -0.273 1.00 80.94 196 PHE A C 1
ATOM 1574 O O . PHE A 1 196 ? 21.358 4.964 0.588 1.00 80.94 196 PHE A O 1
ATOM 1581 N N . PRO A 1 197 ? 23.162 6.120 -0.093 1.00 71.38 197 PRO A N 1
ATOM 1582 C CA . PRO A 1 197 ? 23.027 7.115 0.962 1.00 71.38 197 PRO A CA 1
ATOM 1583 C C . PRO A 1 197 ? 21.787 7.962 0.665 1.00 71.38 197 PRO A C 1
ATOM 1585 O O . PRO A 1 197 ? 21.549 8.299 -0.489 1.00 71.38 197 PRO A O 1
ATOM 1588 N N . ASP A 1 198 ? 21.005 8.313 1.685 1.00 61.19 198 ASP A N 1
ATOM 1589 C CA . ASP A 1 198 ? 19.772 9.085 1.502 1.00 61.19 198 ASP A CA 1
ATOM 1590 C C . ASP A 1 198 ? 20.087 10.517 1.026 1.00 61.19 198 ASP A C 1
ATOM 1592 O O . ASP A 1 198 ? 20.341 11.430 1.819 1.00 61.19 198 ASP A O 1
ATOM 1596 N N . LEU A 1 199 ? 20.166 10.693 -0.298 1.00 55.38 199 LEU A N 1
ATOM 1597 C CA . LEU A 1 199 ? 20.548 11.946 -0.941 1.00 55.38 199 LEU A CA 1
ATOM 1598 C C . LEU A 1 199 ? 19.371 12.924 -1.003 1.00 55.38 199 LEU A C 1
ATOM 1600 O O . LEU A 1 199 ? 18.932 13.353 -2.072 1.00 55.38 199 LEU A O 1
ATOM 1604 N N . ALA A 1 200 ? 18.979 13.415 0.171 1.00 50.16 200 ALA A N 1
ATOM 1605 C CA . ALA A 1 200 ? 18.287 14.693 0.350 1.00 50.16 200 ALA A CA 1
ATOM 1606 C C . ALA A 1 200 ? 19.200 15.903 0.006 1.00 50.16 200 ALA A C 1
ATOM 1608 O O . ALA A 1 200 ? 19.245 16.906 0.721 1.00 50.16 200 ALA A O 1
ATOM 1609 N N . GLY A 1 201 ? 19.971 15.794 -1.083 1.00 52.69 201 GLY A N 1
ATOM 1610 C CA . GLY A 1 201 ? 20.791 16.863 -1.646 1.00 52.69 201 GLY A CA 1
ATOM 1611 C C . GLY A 1 201 ? 19.947 17.908 -2.379 1.00 52.69 201 GLY A C 1
ATOM 1612 O O . GLY A 1 201 ? 18.714 17.870 -2.375 1.00 52.69 201 GLY A O 1
ATOM 1613 N N . GLU A 1 202 ? 20.604 18.858 -3.047 1.00 53.34 202 GLU A N 1
ATOM 1614 C CA . GLU A 1 202 ? 19.899 19.982 -3.678 1.00 53.34 202 GLU A CA 1
ATOM 1615 C C . GLU A 1 202 ? 18.885 19.527 -4.750 1.00 53.34 202 GLU A C 1
ATOM 1617 O O . GLU A 1 202 ? 17.787 20.087 -4.792 1.00 53.34 202 GLU A O 1
ATOM 1622 N N . GLY A 1 203 ? 19.197 18.465 -5.512 1.00 62.34 203 GLY A N 1
ATOM 1623 C CA . GLY A 1 203 ? 18.341 17.879 -6.560 1.00 62.34 203 GLY A CA 1
ATOM 1624 C C . GLY A 1 203 ? 17.327 16.801 -6.126 1.00 62.34 203 GLY A C 1
ATOM 1625 O O . GLY A 1 203 ? 16.458 16.449 -6.916 1.00 62.34 203 GLY A O 1
ATOM 1626 N N . GLY A 1 204 ? 17.388 16.293 -4.889 1.00 78.88 204 GLY A N 1
ATOM 1627 C CA . GLY A 1 204 ? 16.437 15.295 -4.367 1.00 78.88 204 GLY A CA 1
ATOM 1628 C C . GLY A 1 204 ? 16.612 13.844 -4.860 1.00 78.88 204 GLY A C 1
ATOM 1629 O O . GLY A 1 204 ? 17.542 13.515 -5.596 1.00 78.88 204 GLY A O 1
ATOM 1630 N N . TYR A 1 205 ? 15.695 12.970 -4.418 1.00 85.88 205 TYR A N 1
ATOM 1631 C CA . TYR A 1 205 ? 15.810 11.502 -4.474 1.00 85.88 205 TYR A CA 1
ATOM 1632 C C . TYR A 1 205 ? 16.108 10.938 -5.873 1.00 85.88 205 TYR A C 1
ATOM 1634 O O . TYR A 1 205 ? 17.168 10.349 -6.082 1.00 85.88 205 TYR A O 1
ATOM 1642 N N . TYR A 1 206 ? 15.211 11.140 -6.846 1.00 89.88 206 TYR A N 1
ATOM 1643 C CA . TYR A 1 206 ? 15.370 10.557 -8.185 1.00 89.88 206 TYR A CA 1
ATOM 1644 C C . TYR A 1 206 ? 16.586 11.101 -8.941 1.00 89.88 206 TYR A C 1
ATOM 1646 O O . TYR A 1 206 ? 17.202 10.350 -9.691 1.00 89.88 206 TYR A O 1
ATOM 1654 N N . GLN A 1 207 ? 16.976 12.359 -8.706 1.00 89.81 207 GLN A N 1
ATOM 1655 C CA . GLN A 1 207 ? 18.200 12.921 -9.276 1.00 89.81 207 GLN A CA 1
ATOM 1656 C C . GLN A 1 207 ? 19.438 12.218 -8.704 1.00 89.81 207 GLN A C 1
ATOM 1658 O O . GLN A 1 207 ? 20.271 11.738 -9.467 1.00 89.81 207 GLN A O 1
ATOM 1663 N N . GLY A 1 208 ? 19.526 12.069 -7.377 1.00 89.50 208 GLY A N 1
ATOM 1664 C CA . GLY A 1 208 ? 20.637 11.357 -6.737 1.00 89.50 208 GLY A CA 1
ATOM 1665 C C . GLY A 1 208 ? 20.735 9.882 -7.152 1.00 89.50 208 GLY A C 1
ATOM 1666 O O . GLY A 1 208 ? 21.841 9.350 -7.258 1.00 89.50 208 GLY A O 1
ATOM 1667 N N . MET A 1 209 ? 19.595 9.231 -7.414 1.00 92.12 209 MET A N 1
ATOM 1668 C CA . MET A 1 209 ? 19.525 7.872 -7.969 1.00 92.12 209 MET A CA 1
ATOM 1669 C C . MET A 1 209 ? 20.025 7.833 -9.421 1.00 92.12 209 MET A C 1
ATOM 1671 O O . MET A 1 209 ? 20.866 7.003 -9.760 1.00 92.12 209 MET A O 1
ATOM 1675 N N . ALA A 1 210 ? 19.556 8.755 -10.267 1.00 94.12 210 ALA A N 1
ATOM 1676 C CA . ALA A 1 210 ? 19.935 8.853 -11.677 1.00 94.12 210 ALA A CA 1
ATOM 1677 C C . ALA A 1 210 ? 21.419 9.201 -11.895 1.00 94.12 210 ALA A C 1
ATOM 1679 O O . ALA A 1 210 ? 21.995 8.791 -12.902 1.00 94.12 210 ALA A O 1
ATOM 1680 N N . GLU A 1 211 ? 22.034 9.930 -10.958 1.00 92.38 211 GLU A N 1
ATOM 1681 C CA . GLU A 1 211 ? 23.465 10.276 -10.942 1.00 92.38 211 GLU A CA 1
ATOM 1682 C C . GLU A 1 211 ? 24.391 9.110 -10.549 1.00 92.38 211 GLU A C 1
ATOM 1684 O O . GLU A 1 211 ? 25.598 9.202 -10.775 1.00 92.38 211 GLU A O 1
ATOM 1689 N N . GLN A 1 212 ? 23.859 8.031 -9.960 1.00 92.19 212 GLN A N 1
ATOM 1690 C CA . GLN A 1 212 ? 24.644 6.883 -9.471 1.00 92.19 212 GLN A CA 1
ATOM 1691 C C . GLN A 1 212 ? 24.327 5.555 -10.166 1.00 92.19 212 GLN A C 1
ATOM 1693 O O . GLN A 1 212 ? 25.162 4.654 -10.121 1.00 92.19 212 GLN A O 1
ATOM 1698 N N . PHE A 1 213 ? 23.152 5.413 -10.784 1.00 96.62 213 PHE A N 1
ATOM 1699 C CA . PHE A 1 213 ? 22.687 4.151 -11.359 1.00 96.62 213 PHE A CA 1
ATOM 1700 C C . PHE A 1 213 ? 22.073 4.367 -12.745 1.00 96.62 213 PHE A C 1
ATOM 1702 O O . PHE A 1 213 ? 21.281 5.289 -12.949 1.00 96.62 213 PHE A O 1
ATOM 1709 N N . ASP A 1 214 ? 22.373 3.472 -13.687 1.00 98.44 214 ASP A N 1
ATOM 1710 C CA . ASP A 1 214 ? 21.698 3.404 -14.986 1.00 98.44 214 ASP A CA 1
ATOM 1711 C C . ASP A 1 214 ? 20.200 3.102 -14.821 1.00 98.44 214 ASP A C 1
ATOM 1713 O O . ASP A 1 214 ? 19.356 3.612 -15.562 1.00 98.44 214 ASP A O 1
ATOM 1717 N N . CYS A 1 215 ? 19.857 2.258 -13.845 1.00 98.44 215 CYS A N 1
ATOM 1718 C CA . CYS A 1 215 ? 18.490 1.810 -13.605 1.00 98.44 215 CYS A CA 1
ATOM 1719 C C . CYS A 1 215 ? 18.262 1.384 -12.152 1.00 98.44 215 CYS A C 1
ATOM 1721 O O . CYS A 1 215 ? 19.200 1.083 -11.411 1.00 98.44 215 CYS A O 1
ATOM 1723 N N . PHE A 1 216 ? 17.003 1.369 -11.717 1.00 97.88 216 PHE A N 1
ATOM 1724 C CA . PHE A 1 216 ? 16.673 1.059 -10.327 1.00 97.88 216 PHE A CA 1
ATOM 1725 C C . PHE A 1 216 ? 15.243 0.552 -10.142 1.00 97.88 216 PHE A C 1
ATOM 1727 O O . PHE A 1 216 ? 14.323 0.962 -10.851 1.00 97.88 216 PHE A O 1
ATOM 1734 N N . VAL A 1 217 ? 15.051 -0.324 -9.152 1.00 97.00 217 VAL A N 1
ATOM 1735 C CA . VAL A 1 217 ? 13.723 -0.735 -8.674 1.00 97.00 217 VAL A CA 1
ATOM 1736 C C . VAL A 1 217 ? 13.453 -0.084 -7.324 1.00 97.00 217 VAL A C 1
ATOM 1738 O O . VAL A 1 217 ? 14.237 -0.227 -6.385 1.00 97.00 217 VAL A O 1
ATOM 1741 N N . THR A 1 218 ? 12.334 0.629 -7.233 1.00 93.38 218 THR A N 1
ATOM 1742 C CA . THR A 1 218 ? 11.870 1.310 -6.017 1.00 93.38 218 THR A CA 1
ATOM 1743 C C . THR A 1 218 ? 10.336 1.362 -5.991 1.00 93.38 218 THR A C 1
ATOM 1745 O O . THR A 1 218 ? 9.678 0.821 -6.887 1.00 93.38 218 THR A O 1
ATOM 1748 N N . GLN A 1 219 ? 9.750 1.964 -4.954 1.00 91.00 219 GLN A N 1
ATOM 1749 C CA . GLN A 1 219 ? 8.307 2.203 -4.886 1.00 91.00 219 GLN A CA 1
ATOM 1750 C C . GLN A 1 219 ? 7.856 3.058 -6.082 1.00 91.00 219 GLN A C 1
ATOM 1752 O O . GLN A 1 219 ? 8.523 4.020 -6.451 1.00 91.00 219 GLN A O 1
ATOM 1757 N N . THR A 1 220 ? 6.715 2.720 -6.680 1.00 90.12 220 THR A N 1
ATOM 1758 C CA . THR A 1 220 ? 6.119 3.518 -7.750 1.00 90.12 220 THR A CA 1
ATOM 1759 C C . THR A 1 220 ? 5.527 4.806 -7.188 1.00 90.12 220 THR A C 1
ATOM 1761 O O . THR A 1 220 ? 4.429 4.814 -6.639 1.00 90.12 220 THR A O 1
ATOM 1764 N N . ASP A 1 221 ? 6.243 5.899 -7.413 1.00 87.56 221 ASP A N 1
ATOM 1765 C CA . ASP A 1 221 ? 5.693 7.244 -7.545 1.00 87.56 221 ASP A CA 1
ATOM 1766 C C . ASP A 1 221 ? 6.038 7.747 -8.967 1.00 87.56 221 ASP A C 1
ATOM 1768 O O . ASP A 1 221 ? 7.218 7.846 -9.320 1.00 87.56 221 ASP A O 1
ATOM 1772 N N . PRO A 1 222 ? 5.047 8.004 -9.839 1.00 88.12 222 PRO A N 1
ATOM 1773 C CA . PRO A 1 222 ? 5.303 8.554 -11.164 1.00 88.12 222 PRO A CA 1
ATOM 1774 C C . PRO A 1 222 ? 5.328 10.095 -11.167 1.00 88.12 222 PRO A C 1
ATOM 1776 O O . PRO A 1 222 ? 5.877 10.666 -12.106 1.00 88.12 222 PRO A O 1
ATOM 1779 N N . ARG A 1 223 ? 4.768 10.774 -10.150 1.00 85.69 223 ARG A N 1
ATOM 1780 C CA . ARG A 1 223 ? 4.674 12.245 -10.079 1.00 85.69 223 ARG A CA 1
ATOM 1781 C C . ARG A 1 223 ? 6.030 12.854 -9.749 1.00 85.69 223 ARG A C 1
ATOM 1783 O O . ARG A 1 223 ? 6.560 13.613 -10.559 1.00 85.69 223 ARG A O 1
ATOM 1790 N N . GLY A 1 224 ? 6.601 12.509 -8.596 1.00 83.25 224 GLY A N 1
ATOM 1791 C CA . GLY A 1 224 ? 7.897 13.023 -8.151 1.00 83.25 224 GLY A CA 1
ATOM 1792 C C . GLY A 1 224 ? 9.012 12.627 -9.117 1.00 83.25 224 GLY A C 1
ATOM 1793 O O . GLY A 1 224 ? 9.861 13.448 -9.473 1.00 83.25 224 GLY A O 1
ATOM 1794 N N . ALA A 1 225 ? 8.947 11.404 -9.648 1.00 89.38 225 ALA A N 1
ATOM 1795 C CA . ALA A 1 225 ? 9.847 10.935 -10.696 1.00 89.38 225 ALA A CA 1
ATOM 1796 C C . ALA A 1 225 ? 9.753 11.775 -11.985 1.00 89.38 225 ALA A C 1
ATOM 1798 O O . ALA A 1 225 ? 10.783 12.255 -12.462 1.00 89.38 225 ALA A O 1
ATOM 1799 N N . ALA A 1 226 ? 8.552 12.019 -12.525 1.00 89.50 226 ALA A N 1
ATOM 1800 C CA . ALA A 1 226 ? 8.384 12.834 -13.732 1.00 89.50 226 ALA A CA 1
ATOM 1801 C C . ALA A 1 226 ? 8.795 14.300 -13.514 1.00 89.50 226 ALA A C 1
ATOM 1803 O O . ALA A 1 226 ? 9.528 14.861 -14.328 1.00 89.50 226 ALA A O 1
ATOM 1804 N N . LEU A 1 227 ? 8.375 14.909 -12.399 1.00 86.25 227 LEU A N 1
ATOM 1805 C CA . LEU A 1 227 ? 8.684 16.306 -12.070 1.00 86.25 227 LEU A CA 1
ATOM 1806 C C . LEU A 1 227 ? 10.171 16.538 -11.763 1.00 86.25 227 LEU A C 1
ATOM 1808 O O . LEU A 1 227 ? 10.656 17.651 -11.953 1.00 86.25 227 LEU A O 1
ATOM 1812 N N . SER A 1 228 ? 10.913 15.505 -11.347 1.00 87.31 228 SER A N 1
ATOM 1813 C CA . SER A 1 228 ? 12.375 15.587 -11.210 1.00 87.31 228 SER A CA 1
ATOM 1814 C C . SER A 1 228 ? 13.112 15.695 -12.551 1.00 87.31 228 SER A C 1
ATOM 1816 O O . SER A 1 228 ? 14.250 16.156 -12.585 1.00 87.31 228 SER A O 1
ATOM 1818 N N . GLY A 1 229 ? 12.502 15.232 -13.651 1.00 90.69 229 GLY A N 1
ATOM 1819 C CA . GLY A 1 229 ? 13.160 15.082 -14.954 1.00 90.69 229 GLY A CA 1
ATOM 1820 C C . GLY A 1 229 ? 14.276 14.026 -15.000 1.00 90.69 229 GLY A C 1
ATOM 1821 O O . GLY A 1 229 ? 14.921 13.878 -16.035 1.00 90.69 229 GLY A O 1
ATOM 1822 N N . ALA A 1 230 ? 14.514 13.288 -13.909 1.00 93.31 230 ALA A N 1
ATOM 1823 C CA . ALA A 1 230 ? 15.695 12.444 -13.744 1.00 93.31 230 ALA A CA 1
ATOM 1824 C C . ALA A 1 230 ? 15.604 11.061 -14.429 1.00 93.31 230 ALA A C 1
ATOM 1826 O O . ALA A 1 230 ? 16.613 10.356 -14.533 1.00 93.31 230 ALA A O 1
ATOM 1827 N N . VAL A 1 231 ? 14.420 10.664 -14.907 1.00 97.00 231 VAL A N 1
ATOM 1828 C CA . VAL A 1 231 ? 14.130 9.339 -15.488 1.00 97.00 231 VAL A CA 1
ATOM 1829 C C . VAL A 1 231 ? 13.523 9.443 -16.892 1.00 97.00 231 VAL A C 1
ATOM 1831 O O . VAL A 1 231 ? 12.961 10.473 -17.264 1.00 97.00 231 VAL A O 1
ATOM 1834 N N . LEU A 1 232 ? 13.638 8.376 -17.686 1.00 97.94 232 LEU A N 1
ATOM 1835 C CA . LEU A 1 232 ? 13.117 8.323 -19.059 1.00 97.94 232 LEU A CA 1
ATOM 1836 C C . LEU A 1 232 ? 11.595 8.092 -19.124 1.00 97.94 232 LEU A C 1
ATOM 1838 O O . LEU A 1 232 ? 11.055 7.282 -18.375 1.00 97.94 232 LEU A O 1
ATOM 1842 N N . ASP A 1 233 ? 10.918 8.705 -20.107 1.00 97.88 233 ASP A N 1
ATOM 1843 C CA . ASP A 1 233 ? 9.574 8.272 -20.525 1.00 97.88 233 ASP A CA 1
ATOM 1844 C C . ASP A 1 233 ? 9.678 6.968 -21.333 1.00 97.88 233 ASP A C 1
ATOM 1846 O O . ASP A 1 233 ? 10.232 6.915 -22.437 1.00 97.88 233 ASP A O 1
ATOM 1850 N N . LEU A 1 234 ? 9.115 5.902 -20.774 1.00 98.44 234 LEU A N 1
ATOM 1851 C CA . LEU A 1 234 ? 9.125 4.549 -21.313 1.00 98.44 234 LEU A CA 1
ATOM 1852 C C . LEU A 1 234 ? 8.016 4.302 -22.353 1.00 98.44 234 LEU A C 1
ATOM 1854 O O . LEU A 1 234 ? 7.878 3.180 -22.842 1.00 98.44 234 LEU A O 1
ATOM 1858 N N . ASN A 1 235 ? 7.235 5.319 -22.742 1.00 97.69 235 ASN A N 1
ATOM 1859 C CA . ASN A 1 235 ? 6.194 5.187 -23.770 1.00 97.69 235 ASN A CA 1
ATOM 1860 C C . ASN A 1 235 ? 6.731 4.642 -25.096 1.00 97.69 235 ASN A C 1
ATOM 1862 O O . ASN A 1 235 ? 6.210 3.647 -25.591 1.00 97.69 235 ASN A O 1
ATOM 1866 N N . ALA A 1 236 ? 7.789 5.238 -25.654 1.00 97.00 236 ALA A N 1
ATOM 1867 C CA . ALA A 1 236 ? 8.353 4.795 -26.935 1.00 97.00 236 ALA A CA 1
ATOM 1868 C C . ALA A 1 236 ? 8.892 3.351 -26.871 1.00 97.00 236 ALA A C 1
ATOM 1870 O O . ALA A 1 236 ? 8.788 2.600 -27.842 1.00 97.00 236 ALA A O 1
ATOM 1871 N N . TRP A 1 237 ? 9.410 2.948 -25.708 1.00 97.38 237 TRP A N 1
ATOM 1872 C CA . TRP A 1 237 ? 9.900 1.599 -25.426 1.00 97.38 237 TRP A CA 1
ATOM 1873 C C . TRP A 1 237 ? 8.750 0.584 -25.379 1.00 97.38 237 TRP A C 1
ATOM 1875 O O . TRP A 1 237 ? 8.781 -0.438 -26.066 1.00 97.38 237 TRP A O 1
ATOM 1885 N N . MET A 1 238 ? 7.680 0.911 -24.648 1.00 96.94 238 MET A N 1
ATOM 1886 C CA . MET A 1 238 ? 6.443 0.129 -24.600 1.00 96.94 238 MET A CA 1
ATOM 1887 C C . MET A 1 238 ? 5.758 0.050 -25.978 1.00 96.94 238 MET A C 1
ATOM 1889 O O . MET A 1 238 ? 5.268 -1.013 -26.353 1.00 96.94 238 MET A O 1
ATOM 1893 N N . GLU A 1 239 ? 5.740 1.131 -26.763 1.00 96.19 239 GLU A N 1
ATOM 1894 C CA . GLU A 1 239 ? 5.150 1.166 -28.112 1.00 96.19 239 GLU A CA 1
ATOM 1895 C C . GLU A 1 239 ? 5.940 0.350 -29.147 1.00 96.19 239 GLU A C 1
ATOM 1897 O O . GLU A 1 239 ? 5.331 -0.247 -30.040 1.00 96.19 239 GLU A O 1
ATOM 1902 N N . ALA A 1 240 ? 7.269 0.281 -29.018 1.00 97.25 240 ALA A N 1
ATOM 1903 C CA . ALA A 1 240 ? 8.130 -0.542 -29.870 1.00 97.25 240 ALA A CA 1
ATOM 1904 C C . ALA A 1 240 ? 7.971 -2.053 -29.611 1.00 97.25 240 ALA A C 1
ATOM 1906 O O . ALA A 1 240 ? 8.253 -2.869 -30.496 1.00 97.25 240 ALA A O 1
ATOM 1907 N N . GLU A 1 241 ? 7.513 -2.436 -28.416 1.00 97.38 241 GLU A N 1
ATOM 1908 C CA . GLU A 1 241 ? 7.325 -3.834 -28.049 1.00 97.38 241 GLU A CA 1
ATOM 1909 C C . GLU A 1 241 ? 6.199 -4.544 -28.811 1.00 97.38 241 GLU A C 1
ATOM 1911 O O . GLU A 1 241 ? 5.291 -3.963 -29.411 1.00 97.38 241 GLU A O 1
ATOM 1916 N N . LYS A 1 242 ? 6.234 -5.877 -28.774 1.00 94.31 242 LYS A N 1
ATOM 1917 C CA . LYS A 1 242 ? 5.179 -6.688 -29.395 1.00 94.31 242 LYS A CA 1
ATOM 1918 C C . LYS A 1 242 ? 3.856 -6.472 -28.657 1.00 94.31 242 LYS A C 1
ATOM 1920 O O . LYS A 1 242 ? 3.794 -6.567 -27.437 1.00 94.31 242 LYS A O 1
ATOM 1925 N N . SER A 1 243 ? 2.759 -6.375 -29.411 1.00 88.62 243 SER A N 1
ATOM 1926 C CA . SER A 1 243 ? 1.375 -6.300 -28.896 1.00 88.62 243 SER A CA 1
ATOM 1927 C C . SER A 1 243 ? 0.981 -7.393 -27.883 1.00 88.62 243 SER A C 1
ATOM 1929 O O . SER A 1 243 ? -0.046 -7.241 -27.228 1.00 88.62 243 SER A O 1
ATOM 1931 N N . ALA A 1 244 ? 1.745 -8.485 -27.764 1.00 90.44 244 ALA A N 1
ATOM 1932 C CA . ALA A 1 244 ? 1.572 -9.485 -26.713 1.00 90.44 244 ALA A CA 1
ATOM 1933 C C . ALA A 1 244 ? 2.099 -9.007 -25.345 1.00 90.44 244 ALA A C 1
ATOM 1935 O O . ALA A 1 244 ? 1.420 -9.225 -24.355 1.00 90.44 244 ALA A O 1
ATOM 1936 N N . PHE A 1 245 ? 3.251 -8.325 -25.303 1.00 93.38 245 PHE A N 1
ATOM 1937 C CA . PHE A 1 245 ? 3.831 -7.715 -24.099 1.00 93.38 245 PHE A CA 1
ATOM 1938 C C . PHE A 1 245 ? 3.002 -6.507 -23.641 1.00 93.38 245 PHE A C 1
ATOM 1940 O O . PHE A 1 245 ? 2.601 -6.429 -22.487 1.00 93.38 245 PHE A O 1
ATOM 1947 N N . GLN A 1 246 ? 2.634 -5.622 -24.575 1.00 90.00 246 GLN A N 1
ATOM 1948 C CA . GLN A 1 246 ? 1.796 -4.440 -24.306 1.00 90.00 246 GLN A CA 1
ATOM 1949 C C . GLN A 1 246 ? 0.437 -4.773 -23.662 1.00 90.00 246 GLN A C 1
ATOM 1951 O O . GLN A 1 246 ? -0.137 -3.943 -22.967 1.00 90.00 246 GLN A O 1
ATOM 1956 N N . GLN A 1 247 ? -0.101 -5.967 -23.931 1.00 90.75 247 GLN A N 1
ATOM 1957 C CA . GLN A 1 247 ? -1.391 -6.447 -23.413 1.00 90.75 247 GLN A CA 1
ATOM 1958 C C . GLN A 1 247 ? -1.225 -7.456 -22.267 1.00 90.75 247 GLN A C 1
ATOM 1960 O O . GLN A 1 247 ? -2.212 -8.059 -21.850 1.00 90.75 247 GLN A O 1
ATOM 1965 N N . ASP A 1 248 ? 0.003 -7.665 -21.785 1.00 94.38 248 ASP A N 1
ATOM 1966 C CA . ASP A 1 248 ? 0.299 -8.585 -20.688 1.00 94.38 248 ASP A CA 1
ATOM 1967 C C . ASP A 1 248 ? 0.076 -7.928 -19.319 1.00 94.38 248 ASP A C 1
ATOM 1969 O O . ASP A 1 248 ? -0.192 -8.627 -18.356 1.00 94.38 248 ASP A O 1
ATOM 1973 N N . PHE A 1 249 ? 0.140 -6.601 -19.199 1.00 93.31 249 PHE A N 1
ATOM 1974 C CA . PHE A 1 249 ? 0.022 -5.895 -17.917 1.00 93.31 249 PHE A CA 1
ATOM 1975 C C . PHE A 1 249 ? -1.436 -5.666 -17.492 1.00 93.31 249 PHE A C 1
ATOM 1977 O O . PHE A 1 249 ? -2.304 -5.429 -18.335 1.00 93.31 249 PHE A O 1
ATOM 1984 N N . ASP A 1 250 ? -1.718 -5.699 -16.183 1.00 89.62 250 ASP A N 1
ATOM 1985 C CA . ASP A 1 250 ? -3.012 -5.220 -15.680 1.00 89.62 250 ASP A CA 1
ATOM 1986 C C . ASP A 1 250 ? -3.097 -3.696 -15.832 1.00 89.62 250 ASP A C 1
ATOM 1988 O O . ASP A 1 250 ? -2.188 -2.963 -15.435 1.00 89.62 250 ASP A O 1
ATOM 1992 N N . GLN A 1 251 ? -4.204 -3.216 -16.400 1.00 85.62 251 GLN A N 1
ATOM 1993 C CA . GLN A 1 251 ? -4.390 -1.800 -16.713 1.00 85.62 251 GLN A CA 1
ATOM 1994 C C . GLN A 1 251 ? -4.346 -0.909 -15.460 1.00 85.62 251 GLN A C 1
ATOM 1996 O O . GLN A 1 251 ? -3.817 0.191 -15.530 1.00 85.62 251 GLN A O 1
ATOM 2001 N N . THR A 1 252 ? -4.832 -1.387 -14.307 1.00 82.50 252 THR A N 1
ATOM 2002 C CA . THR A 1 252 ? -4.796 -0.642 -13.034 1.00 82.50 252 THR A CA 1
ATOM 2003 C C . THR A 1 252 ? -3.360 -0.352 -12.605 1.00 82.50 252 THR A C 1
ATOM 2005 O O . THR A 1 252 ? -3.049 0.755 -12.176 1.00 82.50 252 THR A O 1
ATOM 2008 N N . ILE A 1 253 ? -2.488 -1.353 -12.740 1.00 89.44 253 ILE A N 1
ATOM 2009 C CA . ILE A 1 253 ? -1.083 -1.297 -12.322 1.00 89.44 253 ILE A CA 1
ATOM 2010 C C . ILE A 1 253 ? -0.265 -0.484 -13.338 1.00 89.44 253 ILE A C 1
ATOM 2012 O O . ILE A 1 253 ? 0.598 0.308 -12.966 1.00 89.44 253 ILE A O 1
ATOM 2016 N N . LEU A 1 254 ? -0.563 -0.644 -14.634 1.00 91.25 254 LEU A N 1
ATOM 2017 C CA . LEU A 1 254 ? 0.098 0.099 -15.708 1.00 91.25 254 LEU A CA 1
ATOM 2018 C C . LEU A 1 254 ? -0.280 1.587 -15.723 1.00 91.25 254 LEU A C 1
ATOM 2020 O O . LEU A 1 254 ? 0.576 2.416 -16.027 1.00 91.25 254 LEU A O 1
ATOM 2024 N N . ASP A 1 255 ? -1.524 1.935 -15.386 1.00 87.38 255 ASP A N 1
ATOM 2025 C CA . ASP A 1 255 ? -1.955 3.331 -15.272 1.00 87.38 255 ASP A CA 1
ATOM 2026 C C . ASP A 1 255 ? -1.364 4.000 -14.017 1.00 87.38 255 ASP A C 1
ATOM 2028 O O . ASP A 1 255 ? -0.971 5.162 -14.086 1.00 87.38 255 ASP A O 1
ATOM 2032 N N . ALA A 1 256 ? -1.174 3.260 -12.915 1.00 86.25 256 ALA A N 1
ATOM 2033 C CA . ALA A 1 256 ? -0.455 3.735 -11.724 1.00 86.25 256 ALA A CA 1
ATOM 2034 C C . ALA A 1 256 ? 1.039 4.046 -11.972 1.00 86.25 256 ALA A C 1
ATOM 2036 O O . ALA A 1 256 ? 1.649 4.798 -11.216 1.00 86.25 256 ALA A O 1
ATOM 2037 N N . SER A 1 257 ? 1.640 3.512 -13.041 1.00 92.81 257 SER A N 1
ATOM 2038 C CA . SER A 1 257 ? 3.010 3.845 -13.469 1.00 92.81 257 SER A CA 1
ATOM 2039 C C . SER A 1 257 ? 3.097 5.083 -14.378 1.00 92.81 257 SER A C 1
ATOM 2041 O O . SER A 1 257 ? 4.169 5.366 -14.925 1.00 92.81 257 SER A O 1
ATOM 2043 N N . ARG A 1 258 ? 1.995 5.821 -14.582 1.00 92.19 258 ARG A N 1
ATOM 2044 C CA . ARG A 1 258 ? 1.926 6.964 -15.506 1.00 92.19 258 ARG A CA 1
ATOM 2045 C C . ARG A 1 258 ? 1.743 8.302 -14.799 1.00 92.19 258 ARG A C 1
ATOM 2047 O O . ARG A 1 258 ? 1.024 8.404 -13.814 1.00 92.19 258 ARG A O 1
ATOM 2054 N N . TYR A 1 259 ? 2.325 9.348 -15.382 1.00 89.25 259 TYR A N 1
ATOM 2055 C CA . TYR A 1 259 ? 2.062 10.743 -15.024 1.00 89.25 259 TYR A CA 1
ATOM 2056 C C . TYR A 1 259 ? 1.869 11.566 -16.303 1.00 89.25 259 TYR A C 1
ATOM 2058 O O . TYR A 1 259 ? 2.628 11.411 -17.255 1.00 89.25 259 TYR A O 1
ATOM 2066 N N . GLU A 1 260 ? 0.787 12.350 -16.372 1.00 87.12 260 GLU A N 1
ATOM 2067 C CA . GLU A 1 260 ? 0.345 13.140 -17.546 1.00 87.12 260 GLU A CA 1
ATOM 2068 C C . GLU A 1 260 ? 0.297 12.395 -18.908 1.00 87.12 260 GLU A C 1
ATOM 2070 O O . GLU A 1 260 ? 0.150 13.001 -19.968 1.00 87.12 260 GLU A O 1
ATOM 2075 N N . GLY A 1 261 ? 0.335 11.058 -18.886 1.00 89.81 261 GLY A N 1
ATOM 2076 C CA . GLY A 1 261 ? 0.353 10.181 -20.062 1.00 89.81 261 GLY A CA 1
ATOM 2077 C C . GLY A 1 261 ? 1.720 9.553 -20.357 1.00 89.81 261 GLY A C 1
ATOM 2078 O O . GLY A 1 261 ? 1.762 8.502 -21.001 1.00 89.81 261 GLY A O 1
ATOM 2079 N N . SER A 1 262 ? 2.814 10.115 -19.842 1.00 94.06 262 SER A N 1
ATOM 2080 C CA . SER A 1 262 ? 4.149 9.502 -19.853 1.00 94.06 262 SER A CA 1
ATOM 2081 C C . SER A 1 262 ? 4.189 8.244 -18.982 1.00 94.06 262 SER A C 1
ATOM 2083 O O . SER A 1 262 ? 3.536 8.197 -17.939 1.00 94.06 262 SER A O 1
ATOM 2085 N N . LEU A 1 263 ? 4.909 7.204 -19.416 1.00 96.94 263 LEU A N 1
ATOM 2086 C CA . LEU A 1 263 ? 5.100 5.966 -18.647 1.00 96.94 263 LEU A CA 1
ATOM 2087 C C . LEU A 1 263 ? 6.434 6.062 -17.907 1.00 96.94 263 LEU A C 1
ATOM 2089 O O . LEU A 1 263 ? 7.485 5.971 -18.526 1.00 96.94 263 LEU A O 1
ATOM 2093 N N . ILE A 1 264 ? 6.398 6.269 -16.595 1.00 97.38 264 ILE A N 1
ATOM 2094 C CA . ILE A 1 264 ? 7.576 6.721 -15.837 1.00 97.38 264 ILE A CA 1
ATOM 2095 C C . ILE A 1 264 ? 8.410 5.545 -15.297 1.00 97.38 264 ILE A C 1
ATOM 2097 O O . ILE A 1 264 ? 9.597 5.682 -15.014 1.00 97.38 264 ILE A O 1
ATOM 2101 N N . ASN A 1 265 ? 7.795 4.367 -15.176 1.00 97.62 265 ASN A N 1
ATOM 2102 C CA . ASN A 1 265 ? 8.452 3.109 -14.823 1.00 97.62 265 ASN A CA 1
ATOM 2103 C C . ASN A 1 265 ? 7.731 1.920 -15.476 1.00 97.62 265 ASN A C 1
ATOM 2105 O O . ASN A 1 265 ? 6.558 2.017 -15.843 1.00 97.62 265 ASN A O 1
ATOM 2109 N N . LEU A 1 266 ? 8.422 0.785 -15.607 1.00 98.25 266 LEU A N 1
ATOM 2110 C CA . LEU A 1 266 ? 7.787 -0.494 -15.921 1.00 98.25 266 LEU A CA 1
ATOM 2111 C C . LEU A 1 266 ? 7.329 -1.139 -14.599 1.00 98.25 266 LEU A C 1
ATOM 2113 O O . LEU A 1 266 ? 8.190 -1.465 -13.778 1.00 98.25 266 LEU A O 1
ATOM 2117 N N . PRO A 1 267 ? 6.023 -1.342 -14.353 1.00 96.31 267 PRO A N 1
ATOM 2118 C CA . PRO A 1 267 ? 5.568 -1.943 -13.104 1.00 96.31 267 PRO A CA 1
ATOM 2119 C C . PRO A 1 267 ? 6.021 -3.404 -12.993 1.00 96.31 267 PRO A C 1
ATOM 2121 O O . PRO A 1 267 ? 5.964 -4.158 -13.969 1.00 96.31 267 PRO A O 1
ATOM 2124 N N . LEU A 1 268 ? 6.430 -3.816 -11.790 1.00 96.94 268 LEU A N 1
ATOM 2125 C CA . LEU A 1 268 ? 6.860 -5.187 -11.495 1.00 96.94 268 LEU A CA 1
ATOM 2126 C C . LEU A 1 268 ? 5.862 -5.919 -10.589 1.00 96.94 268 LEU A C 1
ATOM 2128 O O . LEU A 1 268 ? 5.444 -7.032 -10.917 1.00 96.94 268 LEU A O 1
ATOM 2132 N N . SER A 1 269 ? 5.427 -5.292 -9.494 1.00 94.38 269 SER A N 1
ATOM 2133 C CA . SER A 1 269 ? 4.441 -5.855 -8.565 1.00 94.38 269 SER A CA 1
ATOM 2134 C C . SER A 1 269 ? 3.546 -4.786 -7.943 1.00 94.38 269 SER A C 1
ATOM 2136 O O . SER A 1 269 ? 3.931 -3.623 -7.826 1.00 94.38 269 SER A O 1
ATOM 2138 N N . ILE A 1 270 ? 2.355 -5.202 -7.509 1.00 93.19 270 ILE A N 1
ATOM 2139 C CA . ILE A 1 270 ? 1.466 -4.425 -6.645 1.00 93.19 270 ILE A CA 1
ATOM 2140 C C . ILE A 1 270 ? 1.053 -5.260 -5.431 1.00 93.19 270 ILE A C 1
ATOM 2142 O O . ILE A 1 270 ? 0.679 -6.429 -5.550 1.00 93.19 270 ILE A O 1
ATOM 2146 N N . GLN A 1 271 ? 1.093 -4.649 -4.255 1.00 93.12 271 GLN A N 1
ATOM 2147 C CA . GLN A 1 271 ? 0.636 -5.228 -3.001 1.00 93.12 271 GLN A CA 1
ATOM 2148 C C . GLN A 1 271 ? -0.582 -4.408 -2.529 1.00 93.12 271 GLN A C 1
ATOM 2150 O O . GLN A 1 271 ? -0.406 -3.359 -1.907 1.00 93.12 271 GLN A O 1
ATOM 2155 N N . PRO A 1 272 ? -1.828 -4.799 -2.868 1.00 92.06 272 PRO A N 1
ATOM 2156 C CA . PRO A 1 272 ? -3.012 -4.164 -2.291 1.00 92.06 272 PRO A CA 1
ATOM 2157 C C . PRO A 1 272 ? -3.102 -4.462 -0.782 1.00 92.06 272 PRO A C 1
ATOM 2159 O O . PRO A 1 272 ? -2.606 -5.509 -0.343 1.00 92.06 272 PRO A O 1
ATOM 2162 N N . PRO A 1 273 ? -3.743 -3.596 0.024 1.00 92.81 273 PRO A N 1
ATOM 2163 C CA . PRO A 1 273 ? -3.984 -3.881 1.432 1.00 92.81 273 PRO A CA 1
ATOM 2164 C C . PRO A 1 273 ? -4.923 -5.073 1.630 1.00 92.81 273 PRO A C 1
ATOM 2166 O O . PRO A 1 273 ? -5.860 -5.297 0.862 1.00 92.81 273 PRO A O 1
ATOM 2169 N N . ILE A 1 274 ? -4.685 -5.822 2.700 1.00 95.25 274 ILE A N 1
ATOM 2170 C CA . ILE A 1 274 ? -5.497 -6.962 3.125 1.00 95.25 274 ILE A CA 1
ATOM 2171 C C . ILE A 1 274 ? -5.754 -6.905 4.629 1.00 95.25 274 ILE A C 1
ATOM 2173 O O . ILE A 1 274 ? -4.950 -6.389 5.411 1.00 95.25 274 ILE A O 1
ATOM 2177 N N . MET A 1 275 ? -6.885 -7.479 5.029 1.00 97.19 275 MET A N 1
ATOM 2178 C CA . MET A 1 275 ? -7.166 -7.803 6.417 1.00 97.19 275 MET A CA 1
ATOM 2179 C C . MET A 1 275 ? -6.518 -9.152 6.732 1.00 97.19 275 MET A C 1
ATOM 2181 O O . MET A 1 275 ? -6.573 -10.088 5.933 1.00 97.19 275 MET A O 1
ATOM 2185 N N . VAL A 1 276 ? -5.927 -9.267 7.910 1.00 97.88 276 VAL A N 1
ATOM 2186 C CA . VAL A 1 276 ? -5.304 -10.480 8.436 1.00 97.88 276 VAL A CA 1
ATOM 2187 C C . VAL A 1 276 ? -5.954 -10.788 9.774 1.00 97.88 276 VAL A C 1
ATOM 2189 O O . VAL A 1 276 ? -6.276 -9.867 10.525 1.00 97.88 276 VAL A O 1
ATOM 2192 N N . TYR A 1 277 ? -6.172 -12.065 10.073 1.00 98.38 277 TYR A N 1
ATOM 2193 C CA . TYR A 1 277 ? -6.843 -12.470 11.301 1.00 98.38 277 TYR A CA 1
ATOM 2194 C C . TYR A 1 277 ? -6.234 -13.714 11.949 1.00 98.38 277 TYR A C 1
ATOM 2196 O O . TYR A 1 277 ? -5.691 -14.603 11.287 1.00 98.38 277 TYR A O 1
ATOM 2204 N N . ASN A 1 278 ? -6.363 -13.787 13.272 1.00 98.00 278 ASN A N 1
ATOM 2205 C CA . ASN A 1 278 ? -6.034 -14.963 14.066 1.00 98.00 278 ASN A CA 1
ATOM 2206 C C . ASN A 1 278 ? -7.182 -15.982 13.958 1.00 98.00 278 ASN A C 1
ATOM 2208 O O . ASN A 1 278 ? -8.167 -15.922 14.698 1.00 98.00 278 ASN A O 1
ATOM 2212 N N . ALA A 1 279 ? -7.063 -16.911 13.006 1.00 97.19 279 ALA A N 1
ATOM 2213 C CA . ALA A 1 279 ? -8.096 -17.901 12.704 1.00 97.19 279 ALA A CA 1
ATOM 2214 C C . ALA A 1 279 ? -8.359 -18.843 13.888 1.00 97.19 279 ALA A C 1
ATOM 2216 O O . ALA A 1 279 ? -9.499 -19.245 14.121 1.00 97.19 279 ALA A O 1
ATOM 2217 N N . GLU A 1 280 ? -7.324 -19.151 14.674 1.00 96.56 280 GLU A N 1
ATOM 2218 C CA . GLU A 1 280 ? -7.472 -19.985 15.865 1.00 96.56 280 GLU A CA 1
ATOM 2219 C C . GLU A 1 280 ? -8.259 -19.260 16.969 1.00 96.56 280 GLU A C 1
ATOM 2221 O O . GLU A 1 280 ? -9.121 -19.866 17.601 1.00 96.56 280 GLU A O 1
ATOM 2226 N N . LEU A 1 281 ? -8.024 -17.960 17.178 1.00 96.62 281 LEU A N 1
ATOM 2227 C CA . LEU A 1 281 ? -8.764 -17.160 18.161 1.00 96.62 281 LEU A CA 1
ATOM 2228 C C . LEU A 1 281 ? -10.246 -16.996 17.778 1.00 96.62 281 LEU A C 1
ATOM 2230 O O . LEU A 1 281 ? -11.106 -17.158 18.646 1.00 96.62 281 LEU A O 1
ATOM 2234 N N . LEU A 1 282 ? -10.559 -16.773 16.492 1.00 97.25 282 LEU A N 1
ATOM 2235 C CA . LEU A 1 282 ? -11.948 -16.806 16.003 1.00 97.25 282 LEU A CA 1
ATOM 2236 C C . LEU A 1 282 ? -12.604 -18.161 16.302 1.00 97.25 282 LEU A C 1
ATOM 2238 O O . LEU A 1 282 ? -13.671 -18.206 16.915 1.00 97.25 282 LEU A O 1
ATOM 2242 N N . ALA A 1 283 ? -11.925 -19.267 15.981 1.00 96.44 283 ALA A N 1
ATOM 2243 C CA . ALA A 1 283 ? -12.424 -20.611 16.261 1.00 96.44 283 ALA A CA 1
ATOM 2244 C C . ALA A 1 283 ? -12.607 -20.888 17.769 1.00 96.44 283 ALA A C 1
ATOM 2246 O O . ALA A 1 283 ? -13.582 -21.539 18.150 1.00 96.44 283 ALA A O 1
ATOM 2247 N N . ARG A 1 284 ? -11.735 -20.361 18.647 1.00 93.69 284 ARG A N 1
ATOM 2248 C CA . ARG A 1 284 ? -11.900 -20.449 20.116 1.00 93.69 284 ARG A CA 1
ATOM 2249 C C . ARG A 1 284 ? -13.102 -19.643 20.626 1.00 93.69 284 ARG A C 1
ATOM 2251 O O . ARG A 1 284 ? -13.740 -20.077 21.583 1.00 93.69 284 ARG A O 1
ATOM 2258 N N . HIS A 1 285 ? -13.452 -18.534 19.971 1.00 94.12 285 HIS A N 1
ATOM 2259 C CA . HIS A 1 285 ? -14.678 -17.766 20.240 1.00 94.12 285 HIS A CA 1
ATOM 2260 C C . HIS A 1 285 ? -15.936 -18.348 19.559 1.00 94.12 285 HIS A C 1
ATOM 2262 O O . HIS A 1 285 ? -17.044 -17.895 19.841 1.00 94.12 285 HIS A O 1
ATOM 2268 N N . GLY A 1 286 ? -15.798 -19.363 18.697 1.00 95.12 286 GLY A N 1
ATOM 2269 C CA . GLY A 1 286 ? -16.909 -19.931 17.923 1.00 95.12 286 GLY A CA 1
ATOM 2270 C C . GLY A 1 286 ? -17.379 -19.039 16.768 1.00 95.12 286 GLY A C 1
ATOM 2271 O O . GLY A 1 286 ? -18.539 -19.127 16.370 1.00 95.12 286 GLY A O 1
ATOM 2272 N N . LEU A 1 287 ? -16.496 -18.175 16.263 1.00 96.38 287 LEU A N 1
ATOM 2273 C CA . LEU A 1 287 ? -16.743 -17.261 15.151 1.00 96.38 287 LEU A CA 1
ATOM 2274 C C . LEU A 1 287 ? -16.249 -17.874 13.836 1.00 96.38 287 LEU A C 1
ATOM 2276 O O . LEU A 1 287 ? -15.152 -18.432 13.772 1.00 96.38 287 LEU A O 1
ATOM 2280 N N . GLU A 1 288 ? -17.051 -17.734 12.784 1.00 94.69 288 GLU A N 1
ATOM 2281 C CA . GLU A 1 288 ? -16.647 -18.071 11.418 1.00 94.69 288 GLU A CA 1
ATOM 2282 C C . GLU A 1 288 ? -15.663 -17.013 10.869 1.00 94.69 288 GLU A C 1
ATOM 2284 O O . GLU A 1 288 ? -15.709 -15.850 11.284 1.00 94.69 288 GLU A O 1
ATOM 2289 N N . PRO A 1 289 ? -14.765 -17.379 9.936 1.00 93.81 289 PRO A N 1
ATOM 2290 C CA . PRO A 1 289 ? -13.890 -16.416 9.276 1.00 93.81 289 PRO A CA 1
ATOM 2291 C C . PRO A 1 289 ? -14.679 -15.452 8.366 1.00 93.81 289 PRO A C 1
ATOM 2293 O O . PRO A 1 289 ? -15.737 -15.819 7.846 1.00 93.81 289 PRO A O 1
ATOM 2296 N N . PRO A 1 290 ? -14.155 -14.238 8.113 1.00 94.50 290 PRO A N 1
ATOM 2297 C CA . PRO A 1 290 ? -14.776 -13.274 7.205 1.00 94.50 290 PRO A CA 1
ATOM 2298 C C . PRO A 1 290 ? -14.915 -13.801 5.767 1.00 94.50 290 PRO A C 1
ATOM 2300 O O . PRO A 1 290 ? -14.060 -14.538 5.269 1.00 94.50 290 PRO A O 1
ATOM 2303 N N . SER A 1 291 ? -15.979 -13.379 5.071 1.00 87.88 291 SER A N 1
ATOM 2304 C CA . SER A 1 291 ? -16.137 -13.643 3.635 1.00 87.88 291 SER A CA 1
ATOM 2305 C C . SER A 1 291 ? -15.219 -12.741 2.793 1.00 87.88 291 SER A C 1
ATOM 2307 O O . SER A 1 291 ? -14.522 -11.862 3.297 1.00 87.88 291 SER A O 1
ATOM 2309 N N . THR A 1 292 ? -15.218 -12.936 1.470 1.00 85.94 292 THR A N 1
ATOM 2310 C CA . THR A 1 292 ? -14.470 -12.064 0.542 1.00 85.94 292 THR A CA 1
ATOM 2311 C C . THR A 1 292 ? -15.279 -10.887 -0.004 1.00 85.94 292 THR A C 1
ATOM 2313 O O . THR A 1 292 ? -14.738 -10.074 -0.748 1.00 85.94 292 THR A O 1
ATOM 2316 N N . ASP A 1 293 ? -16.553 -10.768 0.363 1.00 82.00 293 ASP A N 1
ATOM 2317 C CA . ASP A 1 293 ? -17.455 -9.685 -0.046 1.00 82.00 293 ASP A CA 1
ATOM 2318 C C . ASP A 1 293 ? -18.068 -8.902 1.134 1.00 82.00 293 ASP A C 1
ATOM 2320 O O . ASP A 1 293 ? -18.880 -7.996 0.888 1.00 82.00 293 ASP A O 1
ATOM 2324 N N . TRP A 1 294 ? -17.620 -9.234 2.358 1.00 89.38 294 TRP A N 1
ATOM 2325 C CA . TRP A 1 294 ? -18.053 -8.719 3.661 1.00 89.38 294 TRP A CA 1
ATOM 2326 C C . TRP A 1 294 ? -18.080 -7.194 3.772 1.00 89.38 294 TRP A C 1
ATOM 2328 O O . TRP A 1 294 ? -17.321 -6.461 3.127 1.00 89.38 294 TRP A O 1
ATOM 2338 N N . THR A 1 295 ? -18.997 -6.734 4.609 1.00 89.38 295 THR A N 1
ATOM 2339 C CA . THR A 1 295 ? -19.306 -5.335 4.895 1.00 89.38 295 THR A CA 1
ATOM 2340 C C . THR A 1 295 ? -18.567 -4.823 6.127 1.00 89.38 295 THR A C 1
ATOM 2342 O O . THR A 1 295 ? -18.041 -5.586 6.939 1.00 89.38 295 THR A O 1
ATOM 2345 N N . PHE A 1 296 ? -18.557 -3.501 6.290 1.00 90.88 296 PHE A N 1
ATOM 2346 C CA . PHE A 1 296 ? -18.072 -2.868 7.512 1.00 90.88 296 PHE A CA 1
ATOM 2347 C C . PHE A 1 296 ? -18.874 -3.272 8.768 1.00 90.88 296 PHE A C 1
ATOM 2349 O O . PHE A 1 296 ? -18.273 -3.457 9.823 1.00 90.88 296 PHE A O 1
ATOM 2356 N N . ASP A 1 297 ? -20.190 -3.497 8.655 1.00 92.00 297 ASP A N 1
ATOM 2357 C CA . ASP A 1 297 ? -21.029 -3.973 9.769 1.00 92.00 297 ASP A CA 1
ATOM 2358 C C . ASP A 1 297 ? -20.584 -5.361 10.266 1.00 92.00 297 ASP A C 1
ATOM 2360 O O . ASP A 1 297 ? -20.404 -5.574 11.465 1.00 92.00 297 ASP A O 1
ATOM 2364 N N . GLU A 1 298 ? -20.338 -6.298 9.343 1.00 94.56 298 GLU A N 1
ATOM 2365 C CA . GLU A 1 298 ? -19.852 -7.652 9.658 1.00 94.56 298 GLU A CA 1
ATOM 2366 C C . GLU A 1 298 ? -18.427 -7.624 10.241 1.00 94.56 298 GLU A C 1
ATOM 2368 O O . GLU A 1 298 ? -18.093 -8.416 11.126 1.00 94.56 298 GLU A O 1
ATOM 2373 N N . PHE A 1 299 ? -17.591 -6.676 9.801 1.00 96.38 299 PHE A N 1
ATOM 2374 C CA . PHE A 1 299 ? -16.295 -6.402 10.423 1.00 96.38 299 PHE A CA 1
ATOM 2375 C C . PHE A 1 299 ? -16.444 -5.902 11.866 1.00 96.38 299 PHE A C 1
ATOM 2377 O O . PHE A 1 299 ? -15.794 -6.457 12.754 1.00 96.38 299 PHE A O 1
ATOM 2384 N N . LEU A 1 300 ? -17.324 -4.924 12.124 1.00 97.00 300 LEU A N 1
ATOM 2385 C CA . LEU A 1 300 ? -17.607 -4.434 13.477 1.00 97.00 300 LEU A CA 1
ATOM 2386 C C . LEU A 1 300 ? -18.139 -5.542 14.400 1.00 97.00 300 LEU A C 1
ATOM 2388 O O . LEU A 1 300 ? -17.706 -5.632 15.554 1.00 97.00 300 LEU A O 1
ATOM 2392 N N . GLU A 1 301 ? -19.035 -6.405 13.909 1.00 97.69 301 GLU A N 1
ATOM 2393 C CA . GLU A 1 301 ? -19.554 -7.549 14.671 1.00 97.69 301 GLU A CA 1
ATOM 2394 C C . GLU A 1 301 ? -18.435 -8.536 15.039 1.00 97.69 301 GLU A C 1
ATOM 2396 O O . GLU A 1 301 ? -18.339 -8.949 16.200 1.00 97.69 301 GLU A O 1
ATOM 2401 N N . LEU A 1 302 ? -17.545 -8.867 14.096 1.00 98.19 302 LEU A N 1
ATOM 2402 C CA . LEU A 1 302 ? -16.433 -9.795 14.324 1.00 98.19 302 LEU A CA 1
ATOM 2403 C C . LEU A 1 302 ? -15.381 -9.243 15.297 1.00 98.19 302 LEU A C 1
ATOM 2405 O O . LEU A 1 302 ? -15.009 -9.949 16.239 1.00 98.19 302 LEU A O 1
ATOM 2409 N N . ILE A 1 303 ? -14.931 -7.991 15.136 1.00 98.19 303 ILE A N 1
ATOM 2410 C CA . ILE A 1 303 ? -13.934 -7.398 16.051 1.00 98.19 303 ILE A CA 1
ATOM 2411 C C . ILE A 1 303 ? -14.513 -7.218 17.462 1.00 98.19 303 ILE A C 1
ATOM 2413 O O . ILE A 1 303 ? -13.812 -7.427 18.454 1.00 98.19 303 ILE A O 1
ATOM 2417 N N . THR A 1 304 ? -15.810 -6.918 17.579 1.00 98.06 304 THR A N 1
ATOM 2418 C CA . THR A 1 304 ? -16.483 -6.822 18.883 1.00 98.06 304 THR A CA 1
ATOM 2419 C C . THR A 1 304 ? -16.616 -8.202 19.532 1.00 98.06 304 THR A C 1
ATOM 2421 O O . THR A 1 304 ? -16.292 -8.361 20.707 1.00 98.06 304 THR A O 1
ATOM 2424 N N . SER A 1 305 ? -17.023 -9.223 18.773 1.00 97.44 305 SER A N 1
ATOM 2425 C CA . SER A 1 305 ? -17.274 -10.578 19.294 1.00 97.44 305 SER A CA 1
ATOM 2426 C C . SER A 1 305 ? -16.004 -11.361 19.654 1.00 97.44 305 SER A C 1
ATOM 2428 O O . SER A 1 305 ? -16.041 -12.237 20.524 1.00 97.44 305 SER A O 1
ATOM 2430 N N . VAL A 1 306 ? -14.867 -11.058 19.016 1.00 96.81 306 VAL A N 1
ATOM 2431 C CA . VAL A 1 306 ? -13.563 -11.665 19.351 1.00 96.81 306 VAL A CA 1
ATOM 2432 C C . VAL A 1 306 ? -12.879 -10.990 20.554 1.00 96.81 306 VAL A C 1
ATOM 2434 O O . VAL A 1 306 ? -11.893 -11.506 21.078 1.00 96.81 306 VAL A O 1
ATOM 2437 N N . THR A 1 307 ? -13.394 -9.853 21.032 1.00 97.44 307 THR A N 1
ATOM 2438 C CA . THR A 1 307 ? -12.798 -9.090 22.141 1.00 97.44 307 THR A CA 1
ATOM 2439 C C . THR A 1 307 ? -13.108 -9.709 23.507 1.00 97.44 307 THR A C 1
ATOM 2441 O O . THR A 1 307 ? -14.259 -9.975 23.848 1.00 97.44 307 THR A O 1
ATOM 2444 N N . SER A 1 308 ? -12.075 -9.880 24.334 1.00 94.81 308 SER A N 1
ATOM 2445 C CA . SER A 1 308 ? -12.167 -10.355 25.718 1.00 94.81 308 SER A CA 1
ATOM 2446 C C . SER A 1 308 ? -11.133 -9.630 26.579 1.00 94.81 308 SER A C 1
ATOM 2448 O O . SER A 1 308 ? -10.000 -10.079 26.743 1.00 94.81 308 SER A O 1
ATOM 2450 N N . ILE A 1 309 ? -11.516 -8.499 27.176 1.00 90.38 309 ILE A N 1
ATOM 2451 C CA . ILE A 1 309 ? -10.659 -7.781 28.138 1.00 90.38 309 ILE A CA 1
ATOM 2452 C C . ILE A 1 309 ? -10.747 -8.324 29.577 1.00 90.38 309 ILE A C 1
ATOM 2454 O O . ILE A 1 309 ? -10.016 -7.856 30.452 1.00 90.38 309 ILE A O 1
ATOM 2458 N N . SER A 1 310 ? -11.622 -9.300 29.843 1.00 78.44 310 SER A N 1
ATOM 2459 C CA . SER A 1 310 ? -11.952 -9.799 31.185 1.00 78.44 310 SER A CA 1
ATOM 2460 C C . SER A 1 310 ? -11.868 -11.328 31.290 1.00 78.44 310 SER A C 1
ATOM 2462 O O . SER A 1 310 ? -12.864 -12.045 31.228 1.00 78.44 310 SER A O 1
ATOM 2464 N N . GLY A 1 311 ? -10.665 -11.844 31.543 1.00 72.25 311 GLY A N 1
ATOM 2465 C CA . GLY A 1 311 ? -10.438 -13.276 31.729 1.00 72.25 311 GLY A CA 1
ATOM 2466 C C . GLY A 1 311 ? -8.964 -13.620 31.930 1.00 72.25 311 GLY A C 1
ATOM 2467 O O . GLY A 1 311 ? -8.136 -12.742 32.166 1.00 72.25 311 GLY A O 1
ATOM 2468 N N . SER A 1 312 ? -8.638 -14.910 31.839 1.00 75.44 312 SER A N 1
ATOM 2469 C CA . SER A 1 312 ? -7.251 -15.395 31.748 1.00 75.44 312 SER A CA 1
ATOM 2470 C C . SER A 1 312 ? -6.699 -15.365 30.321 1.00 75.44 312 SER A C 1
ATOM 2472 O O . SER A 1 312 ? -5.487 -15.318 30.140 1.00 75.44 312 SER A O 1
ATOM 2474 N N . GLU A 1 313 ? -7.581 -15.402 29.322 1.00 80.56 313 GLU A N 1
ATOM 2475 C CA . GLU A 1 313 ? -7.261 -15.186 27.914 1.00 80.56 313 GLU A CA 1
ATOM 2476 C C . GLU A 1 313 ? -7.744 -13.779 27.552 1.00 80.56 313 GLU A C 1
ATOM 2478 O O . GLU A 1 313 ? -8.945 -13.496 27.606 1.00 80.56 313 GLU A O 1
ATOM 2483 N N . LYS A 1 314 ? -6.786 -12.881 27.290 1.00 91.88 314 LYS A N 1
ATOM 2484 C CA . LYS A 1 314 ? -7.060 -11.499 26.905 1.00 91.88 314 LYS A CA 1
ATOM 2485 C C . LYS A 1 314 ? -6.940 -11.368 25.393 1.00 91.88 314 LYS A C 1
ATOM 2487 O O . LYS A 1 314 ? -5.871 -11.648 24.852 1.00 91.88 314 LYS A O 1
ATOM 2492 N N . SER A 1 315 ? -7.998 -10.900 24.747 1.00 96.00 315 SER A N 1
ATOM 2493 C CA . SER A 1 315 ? -8.027 -10.611 23.315 1.00 96.00 315 SER A CA 1
ATOM 2494 C C . SER A 1 315 ? -8.587 -9.222 23.035 1.00 96.00 315 SER A C 1
ATOM 2496 O O . SER A 1 315 ? -9.434 -8.710 23.773 1.00 96.00 315 SER A O 1
ATOM 2498 N N . TYR A 1 316 ? -8.108 -8.633 21.946 1.00 97.88 316 TYR A N 1
ATOM 2499 C CA . TYR A 1 316 ? -8.549 -7.359 21.396 1.00 97.88 316 TYR A CA 1
ATOM 2500 C C . TYR A 1 316 ? -9.064 -7.568 19.973 1.00 97.88 316 TYR A C 1
ATOM 2502 O O . TYR A 1 316 ? -8.525 -8.397 19.236 1.00 97.88 316 TYR A O 1
ATOM 2510 N N . GLY A 1 317 ? -10.072 -6.795 19.576 1.00 98.06 317 GLY A N 1
ATOM 2511 C CA . GLY A 1 317 ? -10.713 -6.919 18.269 1.00 98.06 317 GLY A CA 1
ATOM 2512 C C . GLY A 1 317 ? -9.771 -6.624 17.106 1.00 98.06 317 GLY A C 1
ATOM 2513 O O . GLY A 1 317 ? -9.455 -7.514 16.317 1.00 98.06 317 GLY A O 1
ATOM 2514 N N . PHE A 1 318 ? -9.313 -5.377 17.012 1.00 98.44 318 PHE A N 1
ATOM 2515 C CA . PHE A 1 318 ? -8.569 -4.852 15.869 1.00 98.44 318 PHE A CA 1
ATOM 2516 C C . PHE A 1 318 ? -7.373 -3.994 16.296 1.00 98.44 318 PHE A C 1
ATOM 2518 O O . PHE A 1 318 ? -7.496 -3.146 17.177 1.00 98.44 318 PHE A O 1
ATOM 2525 N N . LEU A 1 319 ? -6.219 -4.185 15.653 1.00 97.31 319 LEU A N 1
ATOM 2526 C CA . LEU A 1 319 ? -5.063 -3.294 15.784 1.00 97.31 319 LEU A CA 1
ATOM 2527 C C . LEU A 1 319 ? -5.280 -2.017 14.956 1.00 97.31 319 LEU A C 1
ATOM 2529 O O . LEU A 1 319 ? -5.356 -2.092 13.730 1.00 97.31 319 LEU A O 1
ATOM 2533 N N . LEU A 1 320 ? -5.327 -0.852 15.615 1.00 93.25 320 LEU A N 1
ATOM 2534 C CA . LEU A 1 320 ? -5.453 0.446 14.940 1.00 93.25 320 LEU A CA 1
ATOM 2535 C C . LEU A 1 320 ? -4.202 0.808 14.137 1.00 93.25 320 LEU A C 1
ATOM 2537 O O . LEU A 1 320 ? -4.305 1.177 12.969 1.00 93.25 320 LEU A O 1
ATOM 2541 N N . SER A 1 321 ? -3.021 0.693 14.739 1.00 89.56 321 SER A N 1
ATOM 2542 C CA . SER A 1 321 ? -1.763 1.071 14.095 1.00 89.56 321 SER A CA 1
ATOM 2543 C C . SER A 1 321 ? -1.435 0.214 12.863 1.00 89.56 321 SER A C 1
ATOM 2545 O O . SER A 1 321 ? -1.214 -0.993 12.971 1.00 89.56 321 SER A O 1
ATOM 2547 N N . SER A 1 322 ? -1.347 0.849 11.689 1.00 89.38 322 SER A N 1
ATOM 2548 C CA . SER A 1 322 ? -1.084 0.194 10.399 1.00 89.38 322 SER A CA 1
ATOM 2549 C C . SER A 1 322 ? -0.139 0.995 9.499 1.00 89.38 322 SER A C 1
ATOM 2551 O O . SER A 1 322 ? -0.039 2.215 9.580 1.00 89.38 322 SER A O 1
ATOM 2553 N N . ASN A 1 323 ? 0.542 0.269 8.614 1.00 84.25 323 ASN A N 1
ATOM 2554 C CA . ASN A 1 323 ? 1.420 0.749 7.545 1.00 84.25 323 ASN A CA 1
ATOM 2555 C C . ASN A 1 323 ? 0.803 0.600 6.136 1.00 84.25 323 ASN A C 1
ATOM 2557 O O . ASN A 1 323 ? 1.483 0.890 5.153 1.00 84.25 323 ASN A O 1
ATOM 2561 N N . SER A 1 324 ? -0.426 0.080 6.037 1.00 87.62 324 SER A N 1
ATOM 2562 C CA . SER A 1 324 ? -1.073 -0.336 4.774 1.00 87.62 324 SER A CA 1
ATOM 2563 C C . SER A 1 324 ? -2.492 0.200 4.582 1.00 87.62 324 SER A C 1
ATOM 2565 O O . SER A 1 324 ? -2.980 0.280 3.457 1.00 87.62 324 SER A O 1
ATOM 2567 N N . VAL A 1 325 ? -3.152 0.593 5.671 1.00 88.25 325 VAL A N 1
ATOM 2568 C CA . VAL A 1 325 ? -4.497 1.170 5.670 1.00 88.25 325 VAL A CA 1
ATOM 2569 C C . VAL A 1 325 ? -4.500 2.361 6.613 1.00 88.25 325 VAL A C 1
ATOM 2571 O O . VAL A 1 325 ? -4.022 2.248 7.742 1.00 88.25 325 VAL A O 1
ATOM 2574 N N . ASN A 1 326 ? -5.080 3.485 6.195 1.00 87.06 326 ASN A N 1
ATOM 2575 C CA . ASN A 1 326 ? -5.447 4.540 7.132 1.00 87.06 326 ASN A CA 1
ATOM 2576 C C . ASN A 1 326 ? -6.689 4.068 7.904 1.00 87.06 326 ASN A C 1
ATOM 2578 O O . ASN A 1 326 ? -7.823 4.191 7.443 1.00 87.06 326 ASN A O 1
ATOM 2582 N N . THR A 1 327 ? -6.460 3.443 9.056 1.00 89.56 327 THR A N 1
ATOM 2583 C CA . THR A 1 327 ? -7.501 2.777 9.850 1.00 89.56 327 THR A CA 1
ATOM 2584 C C . THR A 1 327 ? -8.512 3.753 10.438 1.00 89.56 327 THR A C 1
ATOM 2586 O O . THR A 1 327 ? -9.688 3.408 10.516 1.00 89.56 327 THR A O 1
ATOM 2589 N N . SER A 1 328 ? -8.102 4.984 10.757 1.00 86.38 328 SER A N 1
ATOM 2590 C CA . SER A 1 328 ? -9.021 6.085 11.068 1.00 86.38 328 SER A CA 1
ATOM 2591 C C . SER A 1 328 ? -9.990 6.346 9.914 1.00 86.38 328 SER A C 1
ATOM 2593 O O . SER A 1 328 ? -11.195 6.308 10.132 1.00 86.38 328 SER A O 1
ATOM 2595 N N . GLU A 1 329 ? -9.501 6.506 8.679 1.00 85.94 329 GLU A N 1
ATOM 2596 C CA . GLU A 1 329 ? -10.375 6.745 7.519 1.00 85.94 329 GLU A CA 1
ATOM 2597 C C . GLU A 1 329 ? -11.253 5.537 7.164 1.00 85.94 329 GLU A C 1
ATOM 2599 O O . GLU A 1 329 ? -12.396 5.724 6.756 1.00 85.94 329 GLU A O 1
ATOM 2604 N N . LEU A 1 330 ? -10.781 4.301 7.377 1.00 88.50 330 LEU A N 1
ATOM 2605 C CA . LEU A 1 330 ? -11.620 3.099 7.261 1.00 88.50 330 LEU A CA 1
ATOM 2606 C C . LEU A 1 330 ? -12.789 3.143 8.262 1.00 88.50 330 LEU A C 1
ATOM 2608 O O . LEU A 1 330 ? -13.932 2.878 7.890 1.00 88.50 330 LEU A O 1
ATOM 2612 N N . LEU A 1 331 ? -12.513 3.491 9.522 1.00 91.25 331 LEU A N 1
ATOM 2613 C CA . LEU A 1 331 ? -13.526 3.565 10.578 1.00 91.25 331 LEU A CA 1
ATOM 2614 C C . LEU A 1 331 ? -14.466 4.772 10.401 1.00 91.25 331 LEU A C 1
ATOM 2616 O O . LEU A 1 331 ? -15.651 4.666 10.705 1.00 91.25 331 LEU A O 1
ATOM 2620 N N . TYR A 1 332 ? -13.976 5.891 9.859 1.00 88.81 332 TYR A N 1
ATOM 2621 C CA . TYR A 1 332 ? -14.791 7.049 9.481 1.00 88.81 332 TYR A CA 1
ATOM 2622 C C . TYR A 1 332 ? -15.709 6.732 8.293 1.00 88.81 332 TYR A C 1
ATOM 2624 O O . TYR A 1 332 ? -16.913 6.968 8.375 1.00 88.81 332 TYR A O 1
ATOM 2632 N N . ALA A 1 333 ? -15.173 6.158 7.211 1.00 83.69 333 ALA A N 1
ATOM 2633 C CA . ALA A 1 333 ? -15.942 5.786 6.022 1.00 83.69 333 ALA A CA 1
ATOM 2634 C C . ALA A 1 333 ? -16.978 4.689 6.305 1.00 83.69 333 ALA A C 1
ATOM 2636 O O . ALA A 1 333 ? -18.045 4.678 5.697 1.00 83.69 333 ALA A O 1
ATOM 2637 N N . GLY A 1 334 ? -16.678 3.778 7.232 1.00 84.88 334 GLY A N 1
ATOM 2638 C CA . GLY A 1 334 ? -17.625 2.776 7.710 1.00 84.88 334 GLY A CA 1
ATOM 2639 C C . GLY A 1 334 ? -18.715 3.320 8.643 1.00 84.88 334 GLY A C 1
ATOM 2640 O O . GLY A 1 334 ? -19.783 2.726 8.730 1.00 84.88 334 GLY A O 1
ATOM 2641 N N . ASN A 1 335 ? -18.484 4.467 9.290 1.00 86.06 335 ASN A N 1
ATOM 2642 C CA . ASN A 1 335 ? -19.472 5.191 10.101 1.00 86.06 335 ASN A CA 1
ATOM 2643 C C . ASN A 1 335 ? -20.165 6.330 9.307 1.00 86.06 335 ASN A C 1
ATOM 2645 O O . ASN A 1 335 ? -20.637 7.300 9.901 1.00 86.06 335 ASN A O 1
ATOM 2649 N N . ASP A 1 336 ? -20.168 6.245 7.967 1.00 82.56 336 ASP A N 1
ATOM 2650 C CA . ASP A 1 336 ? -20.706 7.237 7.014 1.00 82.56 336 ASP A CA 1
ATOM 2651 C C . ASP A 1 336 ? -20.214 8.695 7.235 1.00 82.56 336 ASP A C 1
ATOM 2653 O O . ASP A 1 336 ? -20.885 9.664 6.859 1.00 82.56 336 ASP A O 1
ATOM 2657 N N . LEU A 1 337 ? -19.029 8.900 7.830 1.00 86.81 337 LEU A N 1
ATOM 2658 C CA . LEU A 1 337 ? -18.565 10.227 8.247 1.00 86.81 337 LEU A CA 1
ATOM 2659 C C . LEU A 1 337 ? -18.089 11.100 7.067 1.00 86.81 337 LEU A C 1
ATOM 2661 O O . LEU A 1 337 ? -17.015 10.920 6.488 1.00 86.81 337 LEU A O 1
ATOM 2665 N N . GLN A 1 338 ? -18.878 12.132 6.776 1.00 84.88 338 GLN A N 1
ATOM 2666 C CA . GLN A 1 338 ? -18.648 13.133 5.730 1.00 84.88 338 GLN A CA 1
ATOM 2667 C C . GLN A 1 338 ? -17.795 14.318 6.239 1.00 84.88 338 GLN A C 1
ATOM 2669 O O . GLN A 1 338 ? -18.299 15.432 6.400 1.00 84.88 338 GLN A O 1
ATOM 2674 N N . TRP A 1 339 ? -16.508 14.080 6.533 1.00 87.56 339 TRP A N 1
ATOM 2675 C CA . TRP A 1 339 ? -15.595 15.112 7.069 1.00 87.56 339 TRP A CA 1
ATOM 2676 C C . TRP A 1 339 ? -14.708 15.815 6.025 1.00 87.56 339 TRP A C 1
ATOM 2678 O O . TRP A 1 339 ? -14.172 16.883 6.319 1.00 87.56 339 TRP A O 1
ATOM 2688 N N . LEU A 1 340 ? -14.552 15.237 4.830 1.00 86.19 340 LEU A N 1
ATOM 2689 C CA . LEU A 1 340 ? -13.573 15.633 3.811 1.00 86.19 340 LEU A CA 1
ATOM 2690 C C . LEU A 1 340 ? -14.207 15.631 2.410 1.00 86.19 340 LEU A C 1
ATOM 2692 O O . LEU A 1 340 ? -14.883 14.672 2.046 1.00 86.19 340 LEU A O 1
ATOM 2696 N N . ASP A 1 341 ? -13.938 16.665 1.611 1.00 83.12 341 ASP A N 1
ATOM 2697 C CA . ASP A 1 341 ? -14.272 16.743 0.182 1.00 83.12 341 ASP A CA 1
ATOM 2698 C C . ASP A 1 341 ? -12.999 17.032 -0.638 1.00 83.12 341 ASP A C 1
ATOM 2700 O O . ASP A 1 341 ? -12.270 17.990 -0.369 1.00 83.12 341 ASP A O 1
ATOM 2704 N N . LEU A 1 342 ? -12.735 16.174 -1.630 1.00 79.38 342 LEU A N 1
ATOM 2705 C CA . LEU A 1 342 ? -11.577 16.202 -2.538 1.00 79.38 342 LEU A CA 1
ATOM 2706 C C . LEU A 1 342 ? -11.972 16.531 -3.995 1.00 79.38 342 LEU A C 1
ATOM 2708 O O . LEU A 1 342 ? -11.253 16.188 -4.932 1.00 79.38 342 LEU A O 1
ATOM 2712 N N . SER A 1 343 ? -13.148 17.124 -4.219 1.00 76.44 343 SER A N 1
ATOM 2713 C CA . SER A 1 343 ? -13.664 17.430 -5.565 1.00 76.44 343 SER A CA 1
ATOM 2714 C C . SER A 1 343 ? -13.118 18.725 -6.187 1.00 76.44 343 SER A C 1
ATOM 2716 O O . SER A 1 343 ? -13.340 18.965 -7.378 1.00 76.44 343 SER A O 1
ATOM 2718 N N . GLY A 1 344 ? -12.401 19.545 -5.411 1.00 77.75 344 GLY A N 1
ATOM 2719 C CA . GLY A 1 344 ? -11.722 20.768 -5.855 1.00 77.75 344 GLY A CA 1
ATOM 2720 C C . GLY A 1 344 ? -10.194 20.674 -5.789 1.00 77.75 344 GLY A C 1
ATOM 2721 O O . GLY A 1 344 ? -9.637 19.699 -5.300 1.00 77.75 344 GLY A O 1
ATOM 2722 N N . ASP A 1 345 ? -9.505 21.724 -6.248 1.00 75.44 345 ASP A N 1
ATOM 2723 C CA . ASP A 1 345 ? -8.032 21.788 -6.286 1.00 75.44 345 ASP A CA 1
ATOM 2724 C C . ASP A 1 345 ? -7.339 21.735 -4.911 1.00 75.44 345 ASP A C 1
ATOM 2726 O O . ASP A 1 345 ? -6.144 21.433 -4.831 1.00 75.44 345 ASP A O 1
ATOM 2730 N N . PHE A 1 346 ? -8.088 22.013 -3.846 1.00 83.06 346 PHE A N 1
ATOM 2731 C CA . PHE A 1 346 ? -7.671 21.924 -2.451 1.00 83.06 346 PHE A CA 1
ATOM 2732 C C . PHE A 1 346 ? -8.733 21.146 -1.661 1.00 83.06 346 PHE A C 1
ATOM 2734 O O . PHE A 1 346 ? -9.920 21.276 -1.976 1.00 83.06 346 PHE A O 1
ATOM 2741 N N . PRO A 1 347 ? -8.344 20.371 -0.631 1.00 85.88 347 PRO A N 1
ATOM 2742 C CA . PRO A 1 347 ? -9.303 19.674 0.215 1.00 85.88 347 PRO A CA 1
ATOM 2743 C C . PRO A 1 347 ? -10.174 20.672 0.989 1.00 85.88 347 PRO A C 1
ATOM 2745 O O . PRO A 1 347 ? -9.669 21.653 1.536 1.00 85.88 347 PRO A O 1
ATOM 2748 N N . MET A 1 348 ? -11.473 20.398 1.089 1.00 86.88 348 MET A N 1
ATOM 2749 C CA . MET A 1 348 ? -12.371 21.070 2.034 1.00 86.88 348 MET A CA 1
ATOM 2750 C C . MET A 1 348 ? -12.639 20.141 3.218 1.00 86.88 348 MET A C 1
ATOM 2752 O O . MET A 1 348 ? -12.927 18.963 3.020 1.00 86.88 348 MET A O 1
ATOM 2756 N N . VAL A 1 349 ? -12.547 20.659 4.447 1.00 91.69 349 VAL A N 1
ATOM 2757 C CA . VAL A 1 349 ? -12.656 19.851 5.675 1.00 91.69 349 VAL A CA 1
ATOM 2758 C C . VAL A 1 349 ? -13.705 20.408 6.634 1.00 91.69 349 VAL A C 1
ATOM 2760 O O . VAL A 1 349 ? -13.880 21.622 6.737 1.00 91.69 349 VAL A O 1
ATOM 2763 N N . ASN A 1 350 ? -14.408 19.507 7.319 1.00 91.88 350 ASN A N 1
ATOM 2764 C CA . ASN A 1 350 ? -15.580 19.792 8.144 1.00 91.88 350 ASN A CA 1
ATOM 2765 C C . ASN A 1 350 ? -15.498 19.012 9.472 1.00 91.88 350 ASN A C 1
ATOM 2767 O O . ASN A 1 350 ? -16.128 17.970 9.664 1.00 91.88 350 ASN A O 1
ATOM 2771 N N . LEU A 1 351 ? -14.648 19.510 10.369 1.00 94.88 351 LEU A N 1
ATOM 2772 C CA . LEU A 1 351 ? -14.241 18.865 11.617 1.00 94.88 351 LEU A CA 1
ATOM 2773 C C . LEU A 1 351 ? -15.200 19.160 12.777 1.00 94.88 351 LEU A C 1
ATOM 2775 O O . LEU A 1 351 ? -15.464 18.283 13.591 1.00 94.88 351 LEU A O 1
ATOM 2779 N N . ASN A 1 352 ? -15.736 20.378 12.885 1.00 95.62 352 ASN A N 1
ATOM 2780 C CA . ASN A 1 352 ? -16.526 20.826 14.042 1.00 95.62 352 ASN A CA 1
ATOM 2781 C C . ASN A 1 352 ? -18.017 20.440 13.973 1.00 95.62 352 ASN A C 1
ATOM 2783 O O . ASN A 1 352 ? -18.906 21.236 14.282 1.00 95.62 352 ASN A O 1
ATOM 2787 N N . THR A 1 353 ? -18.284 19.193 13.585 1.00 95.56 353 THR A N 1
ATOM 2788 C CA . THR A 1 353 ? -19.629 18.631 13.413 1.00 95.56 353 THR A CA 1
ATOM 2789 C C . THR A 1 353 ? -20.056 17.752 14.599 1.00 95.56 353 THR A C 1
ATOM 2791 O O . THR A 1 353 ? -19.215 17.098 15.225 1.00 95.56 353 THR A O 1
ATOM 2794 N N . PRO A 1 354 ? -21.364 17.675 14.918 1.00 94.94 354 PRO A N 1
ATOM 2795 C CA . PRO A 1 354 ? -21.900 16.654 15.822 1.00 94.94 354 PRO A CA 1
ATOM 2796 C C . PRO A 1 354 ? -21.532 15.223 15.399 1.00 94.94 354 PRO A C 1
ATOM 2798 O O . PRO A 1 354 ? -21.283 14.370 16.245 1.00 94.94 354 PRO A O 1
ATOM 2801 N N . GLU A 1 355 ? -21.462 14.968 14.095 1.00 93.88 355 GLU A N 1
ATOM 2802 C CA . GLU A 1 355 ? -21.127 13.677 13.494 1.00 93.88 355 GLU A CA 1
ATOM 2803 C C . GLU A 1 355 ? -19.669 13.273 13.788 1.00 93.88 355 GLU A C 1
ATOM 2805 O O . GLU A 1 355 ? -19.416 12.138 14.206 1.00 93.88 355 GLU A O 1
ATOM 2810 N N . MET A 1 356 ? -18.717 14.209 13.684 1.00 94.50 356 MET A N 1
ATOM 2811 C CA . MET A 1 356 ? -17.324 13.994 14.097 1.00 94.50 356 MET A CA 1
ATOM 2812 C C . MET A 1 356 ? -17.211 13.811 15.620 1.00 94.50 356 MET A C 1
ATOM 2814 O O . MET A 1 356 ? -16.545 12.880 16.070 1.00 94.50 356 MET A O 1
ATOM 2818 N N . VAL A 1 357 ? -17.913 14.622 16.429 1.00 95.62 357 VAL A N 1
ATOM 2819 C CA . VAL A 1 357 ? -17.962 14.445 17.899 1.00 95.62 357 VAL A CA 1
ATOM 2820 C C . VAL A 1 357 ? -18.439 13.040 18.277 1.00 95.62 357 VAL A C 1
ATOM 2822 O O . VAL A 1 357 ? -17.816 12.385 19.117 1.00 95.62 357 VAL A O 1
ATOM 2825 N N . ASN A 1 358 ? -19.515 12.560 17.650 1.00 94.56 358 ASN A N 1
ATOM 2826 C CA . ASN A 1 358 ? -20.050 11.221 17.887 1.00 94.56 358 ASN A CA 1
ATOM 2827 C C . ASN A 1 358 ? -19.042 10.137 17.473 1.00 94.56 358 ASN A C 1
ATOM 2829 O O . ASN A 1 358 ? -18.816 9.200 18.237 1.00 94.56 358 ASN A O 1
ATOM 2833 N N . THR A 1 359 ? -18.393 10.289 16.314 1.00 94.25 359 THR A N 1
ATOM 2834 C CA . THR A 1 359 ? -17.427 9.305 15.793 1.00 94.25 359 THR A CA 1
ATOM 2835 C C . THR A 1 359 ? -16.177 9.207 16.672 1.00 94.25 359 THR A C 1
ATOM 2837 O O . THR A 1 359 ? -15.794 8.108 17.069 1.00 94.25 359 THR A O 1
ATOM 2840 N N . LEU A 1 360 ? -15.577 10.335 17.072 1.00 94.75 360 LEU A N 1
ATOM 2841 C CA . LEU A 1 360 ? -14.418 10.332 17.978 1.00 94.75 360 LEU A CA 1
ATOM 2842 C C . LEU A 1 360 ? -14.774 9.831 19.388 1.00 94.75 360 LEU A C 1
ATOM 2844 O O . LEU A 1 360 ? -13.944 9.206 20.047 1.00 94.75 360 LEU A O 1
ATOM 2848 N N . SER A 1 361 ? -16.008 10.057 19.849 1.00 93.62 361 SER A N 1
ATOM 2849 C CA . SER A 1 361 ? -16.492 9.497 21.120 1.00 93.62 361 SER A CA 1
ATOM 2850 C C . SER A 1 361 ? -16.651 7.973 21.044 1.00 93.62 361 SER A C 1
ATOM 2852 O O . SER A 1 361 ? -16.235 7.267 21.960 1.00 93.62 361 SER A O 1
ATOM 2854 N N . TRP A 1 362 ? -17.189 7.465 19.932 1.00 95.00 362 TRP A N 1
ATOM 2855 C CA . TRP A 1 362 ? -17.343 6.035 19.658 1.00 95.00 362 TRP A CA 1
ATOM 2856 C C . TRP A 1 362 ? -15.992 5.307 19.586 1.00 95.00 362 TRP A C 1
ATOM 2858 O O . TRP A 1 362 ? -15.814 4.311 20.286 1.00 95.00 362 TRP A O 1
ATOM 2868 N N . LEU A 1 363 ? -15.005 5.847 18.858 1.00 95.00 363 LEU A N 1
ATOM 2869 C CA . LEU A 1 363 ? -13.640 5.294 18.815 1.00 95.00 363 LEU A CA 1
ATOM 2870 C C . LEU A 1 363 ? -12.997 5.212 20.210 1.00 95.00 363 LEU A C 1
ATOM 2872 O O . LEU A 1 363 ? -12.465 4.171 20.598 1.00 95.00 363 LEU A O 1
ATOM 2876 N N . ASN A 1 364 ? -13.126 6.282 21.001 1.00 94.06 364 ASN A N 1
ATOM 2877 C CA . ASN A 1 364 ? -12.609 6.360 22.369 1.00 94.06 364 ASN A CA 1
ATOM 2878 C C . ASN A 1 364 ? -13.242 5.289 23.288 1.00 94.06 364 ASN A C 1
ATOM 2880 O O . ASN A 1 364 ? -12.574 4.735 24.161 1.00 94.06 364 ASN A O 1
ATOM 2884 N N . ASP A 1 365 ? -14.520 4.955 23.092 1.00 94.94 365 ASP A N 1
ATOM 2885 C CA . ASP A 1 365 ? -15.202 3.898 23.852 1.00 94.94 365 ASP A CA 1
ATOM 2886 C C . ASP A 1 365 ? -14.896 2.478 23.326 1.00 94.94 365 ASP A C 1
ATOM 2888 O O . ASP A 1 365 ? -14.839 1.529 24.119 1.00 94.94 365 ASP A O 1
ATOM 2892 N N . MET A 1 366 ? -14.601 2.318 22.031 1.00 95.94 366 MET A N 1
ATOM 2893 C CA . MET A 1 366 ? -14.080 1.065 21.465 1.00 95.94 366 MET A CA 1
ATOM 2894 C C . MET A 1 366 ? -12.650 0.749 21.937 1.00 95.94 366 MET A C 1
ATOM 2896 O O . MET A 1 366 ? -12.344 -0.412 22.212 1.00 95.94 366 MET A O 1
ATOM 2900 N N . GLU A 1 367 ? -11.785 1.755 22.107 1.00 94.38 367 GLU A N 1
ATOM 2901 C CA . GLU A 1 367 ? -10.476 1.577 22.757 1.00 94.38 367 GLU A CA 1
ATOM 2902 C C . GLU A 1 367 ? -10.626 1.182 24.238 1.00 94.38 367 GLU A C 1
ATOM 2904 O O . GLU A 1 367 ? -10.034 0.198 24.683 1.00 94.38 367 GLU A O 1
ATOM 2909 N N . LYS A 1 368 ? -11.466 1.888 25.015 1.00 93.12 368 LYS A N 1
ATOM 2910 C CA . LYS A 1 368 ? -11.701 1.574 26.446 1.00 93.12 368 LYS A CA 1
ATOM 2911 C C . LYS A 1 368 ? -12.258 0.170 26.678 1.00 93.12 368 LYS A C 1
ATOM 2913 O O . LYS A 1 368 ? -11.999 -0.423 27.725 1.00 93.12 368 LYS A O 1
ATOM 2918 N N . SER A 1 369 ? -13.045 -0.345 25.735 1.00 95.44 369 SER A N 1
ATOM 2919 C CA . SER A 1 369 ? -13.582 -1.711 25.766 1.00 95.44 369 SER A CA 1
ATOM 2920 C C . SER A 1 369 ? -12.626 -2.759 25.178 1.00 95.44 369 SER A C 1
ATOM 2922 O O . SER A 1 369 ? -12.896 -3.953 25.297 1.00 95.44 369 SER A O 1
ATOM 2924 N N . GLY A 1 370 ? -11.492 -2.339 24.605 1.00 95.25 370 GLY A N 1
ATOM 2925 C CA . GLY A 1 370 ? -10.489 -3.204 23.979 1.00 95.25 370 GLY A CA 1
ATOM 2926 C C . GLY A 1 370 ? -10.903 -3.792 22.631 1.00 95.25 370 GLY A C 1
ATOM 2927 O O . GLY A 1 370 ? -10.224 -4.687 22.132 1.00 95.25 370 GLY A O 1
ATOM 2928 N N . VAL A 1 371 ? -11.986 -3.300 22.023 1.00 97.69 371 VAL A N 1
ATOM 2929 C CA . VAL A 1 371 ? -12.340 -3.658 20.640 1.00 97.69 371 VAL A CA 1
ATOM 2930 C C . VAL A 1 371 ? -11.299 -3.0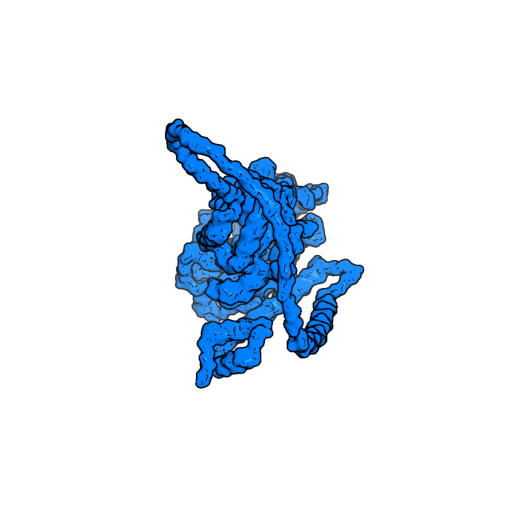98 19.670 1.00 97.69 371 VAL A C 1
ATOM 2932 O O . VAL A 1 371 ? -10.966 -3.742 18.677 1.00 97.69 371 VAL A O 1
ATOM 2935 N N . LEU A 1 372 ? -10.720 -1.946 20.007 1.00 96.81 372 LEU A N 1
ATOM 2936 C CA . LEU A 1 372 ? -9.546 -1.382 19.349 1.00 96.81 372 LEU A CA 1
ATOM 2937 C C . LEU A 1 372 ? -8.318 -1.520 20.265 1.00 96.81 372 LEU A C 1
ATOM 2939 O O . LEU A 1 372 ? -8.389 -1.220 21.458 1.00 96.81 372 LEU A O 1
ATOM 2943 N N . PHE A 1 373 ? -7.195 -1.971 19.705 1.00 95.69 373 PHE A N 1
ATOM 2944 C CA . PHE A 1 373 ? -5.877 -1.949 20.339 1.00 95.69 373 PHE A CA 1
ATOM 2945 C C . PHE A 1 373 ? -5.053 -0.791 19.778 1.00 95.69 373 PHE A C 1
ATOM 2947 O O . PHE A 1 373 ? -4.865 -0.691 18.564 1.00 95.69 373 PHE A O 1
ATOM 2954 N N . GLU A 1 374 ? -4.482 0.002 20.680 1.00 91.44 374 GLU A N 1
ATOM 2955 C CA . GLU A 1 374 ? -3.411 0.953 20.399 1.00 91.44 374 GLU A CA 1
ATOM 2956 C C . GLU A 1 374 ? -2.339 0.845 21.498 1.00 91.44 374 GLU A C 1
ATOM 2958 O O . GLU A 1 374 ? -2.664 0.510 22.642 1.00 91.44 374 GLU A O 1
ATOM 2963 N N . SER A 1 375 ? -1.068 1.089 21.168 1.00 89.25 375 SER A N 1
ATOM 2964 C CA . SER A 1 375 ? 0.026 1.070 22.159 1.00 89.25 375 SER A CA 1
ATOM 2965 C C . SER A 1 375 ? -0.026 2.278 23.101 1.00 89.25 375 SER A C 1
ATOM 2967 O O . SER A 1 375 ? -0.452 3.361 22.687 1.00 89.25 375 SER A O 1
ATOM 2969 N N . SER A 1 376 ? 0.471 2.146 24.335 1.00 85.44 376 SER A N 1
ATOM 2970 C CA . SER A 1 376 ? 0.549 3.297 25.248 1.00 85.44 376 SER A CA 1
ATOM 2971 C C . SER A 1 376 ? 1.596 4.315 24.756 1.00 85.44 376 SER A C 1
ATOM 2973 O O . SER A 1 376 ? 2.652 3.895 24.279 1.00 85.44 376 SER A O 1
ATOM 2975 N N . PRO A 1 377 ? 1.382 5.641 24.895 1.00 81.12 377 PRO A N 1
ATOM 2976 C CA . PRO A 1 377 ? 2.353 6.662 24.469 1.00 81.12 377 PRO A CA 1
ATOM 2977 C C . PRO A 1 377 ? 3.738 6.576 25.137 1.00 81.12 377 PRO A C 1
ATOM 2979 O O . PRO A 1 377 ? 4.689 7.202 24.674 1.00 81.12 377 PRO A O 1
ATOM 2982 N N . GLU A 1 378 ? 3.852 5.838 26.242 1.00 86.56 378 GLU A N 1
ATOM 2983 C CA . GLU A 1 378 ? 5.087 5.583 26.987 1.00 86.56 378 GLU A CA 1
ATOM 2984 C C . GLU A 1 378 ? 5.848 4.322 26.528 1.00 86.56 378 GLU A C 1
ATOM 2986 O O . GLU A 1 378 ? 6.946 4.057 27.027 1.00 86.56 378 GLU A O 1
ATOM 2991 N N . GLU A 1 379 ? 5.278 3.525 25.620 1.00 88.06 379 GLU A N 1
ATOM 2992 C CA . GLU A 1 379 ? 5.869 2.285 25.104 1.00 88.06 379 GLU A CA 1
ATOM 2993 C C . GLU A 1 379 ? 6.631 2.513 23.786 1.00 88.06 379 GLU A C 1
ATOM 2995 O O . GLU A 1 379 ? 6.360 3.446 23.031 1.00 88.06 379 GLU A O 1
ATOM 3000 N N . ASP A 1 380 ? 7.570 1.617 23.459 1.00 92.75 380 ASP A N 1
ATOM 3001 C CA . ASP A 1 380 ? 8.069 1.524 22.085 1.00 92.75 380 ASP A CA 1
ATOM 3002 C C . ASP A 1 380 ? 6.954 0.949 21.201 1.00 92.75 380 ASP A C 1
ATOM 3004 O O . ASP A 1 380 ? 6.687 -0.255 21.233 1.00 92.75 380 ASP A O 1
ATOM 3008 N N . TRP A 1 381 ? 6.300 1.831 20.441 1.00 88.94 381 TRP A N 1
ATOM 3009 C CA . TRP A 1 381 ? 5.161 1.539 19.563 1.00 88.94 381 TRP A CA 1
ATOM 3010 C C . TRP A 1 381 ? 5.327 0.231 18.780 1.00 88.94 381 TRP A C 1
ATOM 3012 O O . TRP A 1 381 ? 4.486 -0.665 18.877 1.00 88.94 381 TRP A O 1
ATOM 3022 N N . TRP A 1 382 ? 6.445 0.077 18.059 1.00 91.12 382 TRP A N 1
ATOM 3023 C CA . TRP A 1 382 ? 6.670 -1.094 17.212 1.00 91.12 382 TRP A CA 1
ATOM 3024 C C . TRP A 1 382 ? 6.784 -2.384 18.034 1.00 91.12 382 TRP A C 1
ATOM 3026 O O . TRP A 1 382 ? 6.201 -3.409 17.665 1.00 91.12 382 TRP A O 1
ATOM 3036 N N . THR A 1 383 ? 7.508 -2.349 19.155 1.00 92.19 383 THR A N 1
ATOM 3037 C CA . THR A 1 383 ? 7.651 -3.494 20.066 1.00 92.19 383 THR A CA 1
ATOM 3038 C C . THR A 1 383 ? 6.321 -3.864 20.719 1.00 92.19 383 THR A C 1
ATOM 3040 O O . THR A 1 383 ? 6.021 -5.057 20.829 1.00 92.19 383 THR A O 1
ATOM 3043 N N . ALA A 1 384 ? 5.507 -2.877 21.102 1.00 92.88 384 ALA A N 1
ATOM 3044 C CA . ALA A 1 384 ? 4.188 -3.087 21.694 1.00 92.88 384 ALA A CA 1
ATOM 3045 C C . ALA A 1 384 ? 3.234 -3.783 20.708 1.00 92.88 384 ALA A C 1
ATOM 3047 O O . ALA A 1 384 ? 2.760 -4.888 20.995 1.00 92.88 384 ALA A O 1
ATOM 3048 N N . ILE A 1 385 ? 3.028 -3.213 19.510 1.00 93.94 385 ILE A N 1
ATOM 3049 C CA . ILE A 1 385 ? 2.115 -3.799 18.511 1.00 93.94 385 ILE A CA 1
ATOM 3050 C C . ILE A 1 385 ? 2.621 -5.161 18.009 1.00 93.94 385 ILE A C 1
ATOM 3052 O O . ILE A 1 385 ? 1.837 -6.103 17.879 1.00 93.94 385 ILE A O 1
ATOM 3056 N N . SER A 1 386 ? 3.941 -5.317 17.826 1.00 93.44 386 SER A N 1
ATOM 3057 C CA . SER A 1 386 ? 4.536 -6.601 17.428 1.00 93.44 386 SER A CA 1
ATOM 3058 C C . SER A 1 386 ? 4.313 -7.675 18.487 1.00 93.44 386 SER A C 1
ATOM 3060 O O . SER A 1 386 ? 3.963 -8.801 18.145 1.00 93.44 386 SER A O 1
ATOM 3062 N N . SER A 1 387 ? 4.472 -7.341 19.771 1.00 93.81 387 SER A N 1
ATOM 3063 C CA . SER A 1 387 ? 4.265 -8.292 20.870 1.00 93.81 387 SER A CA 1
ATOM 3064 C C . SER A 1 387 ? 2.798 -8.711 20.994 1.00 93.81 387 SER A C 1
ATOM 3066 O O . SER A 1 387 ? 2.517 -9.889 21.228 1.00 93.81 387 SER A O 1
ATOM 3068 N N . ALA A 1 388 ? 1.854 -7.785 20.795 1.00 94.50 388 ALA A N 1
ATOM 3069 C CA . ALA A 1 388 ? 0.422 -8.085 20.821 1.00 94.50 388 ALA A CA 1
ATOM 3070 C C . ALA A 1 388 ? 0.006 -9.036 19.679 1.00 94.50 388 ALA A C 1
ATOM 3072 O O . ALA A 1 388 ? -0.687 -10.028 19.924 1.00 94.50 388 ALA A O 1
ATOM 3073 N N . VAL A 1 389 ? 0.487 -8.797 18.450 1.00 96.00 389 VAL A N 1
ATOM 3074 C CA . VAL A 1 389 ? 0.231 -9.683 17.297 1.00 96.00 389 VAL A CA 1
ATOM 3075 C C . VAL A 1 389 ? 0.941 -11.034 17.463 1.00 96.00 389 VAL A C 1
ATOM 3077 O O . VAL A 1 389 ? 0.304 -12.079 17.335 1.00 96.00 389 VAL A O 1
ATOM 3080 N N . GLN A 1 390 ? 2.232 -11.053 17.815 1.00 95.56 390 GLN A N 1
ATOM 3081 C CA . GLN A 1 390 ? 3.012 -12.296 17.963 1.00 95.56 390 GLN A CA 1
ATOM 3082 C C . GLN A 1 390 ? 2.506 -13.205 19.092 1.00 95.56 390 GLN A C 1
ATOM 3084 O O . GLN A 1 390 ? 2.601 -14.428 18.982 1.00 95.56 390 GLN A O 1
ATOM 3089 N N . SER A 1 391 ? 1.962 -12.632 20.170 1.00 94.75 391 SER A N 1
ATOM 3090 C CA . SER A 1 391 ? 1.351 -13.395 21.269 1.00 94.75 391 SER A CA 1
ATOM 3091 C C . SER A 1 391 ? -0.072 -13.885 20.969 1.00 94.75 391 SER A C 1
ATOM 3093 O O . SER A 1 391 ? -0.639 -14.615 21.781 1.00 94.75 391 SER A O 1
ATOM 3095 N N . GLY A 1 392 ? -0.641 -13.523 19.813 1.00 95.44 392 GLY A N 1
ATOM 3096 C CA . GLY A 1 392 ? -1.978 -13.939 19.389 1.00 95.44 392 GLY A CA 1
ATOM 3097 C C . GLY A 1 392 ? -3.124 -13.222 20.106 1.00 95.44 392 GLY A C 1
ATOM 3098 O O . GLY A 1 392 ? -4.249 -13.712 20.059 1.00 95.44 392 GLY A O 1
ATOM 3099 N N . GLN A 1 393 ? -2.863 -12.085 20.763 1.00 95.44 393 GLN A N 1
ATOM 3100 C CA . GLN A 1 393 ? -3.885 -11.303 21.479 1.00 95.44 393 GLN A CA 1
ATOM 3101 C C . GLN A 1 393 ? -4.742 -10.433 20.550 1.00 95.44 393 GLN A C 1
ATOM 3103 O O . GLN A 1 393 ? -5.822 -10.002 20.946 1.00 95.44 393 GLN A O 1
ATOM 3108 N N . ILE A 1 394 ? -4.274 -10.164 19.331 1.00 97.75 394 ILE A N 1
ATOM 3109 C CA . ILE A 1 394 ? -5.011 -9.398 18.322 1.00 97.75 394 ILE A CA 1
ATOM 3110 C C . ILE A 1 394 ? -5.856 -10.348 17.463 1.00 97.75 394 ILE A C 1
ATOM 3112 O O . ILE A 1 394 ? -5.329 -11.306 16.892 1.00 97.75 394 ILE A O 1
ATOM 3116 N N . GLY A 1 395 ? -7.157 -10.066 17.353 1.00 98.00 395 GLY A N 1
ATOM 3117 C CA . GLY A 1 395 ? -8.077 -10.763 16.455 1.00 98.00 395 GLY A CA 1
ATOM 3118 C C . GLY A 1 395 ? -7.818 -10.436 14.987 1.00 98.00 395 GLY A C 1
ATOM 3119 O O . GLY A 1 395 ? -7.635 -11.354 14.190 1.00 98.00 395 GLY A O 1
ATOM 3120 N N . PHE A 1 396 ? -7.750 -9.144 14.654 1.00 98.50 396 PHE A N 1
ATOM 3121 C CA . PHE A 1 396 ? -7.608 -8.622 13.292 1.00 98.50 396 PHE A CA 1
ATOM 3122 C C . PHE A 1 396 ? -6.544 -7.512 13.193 1.00 98.50 396 PHE A C 1
ATOM 3124 O O . PHE A 1 396 ? -6.425 -6.665 14.078 1.00 98.50 396 PHE A O 1
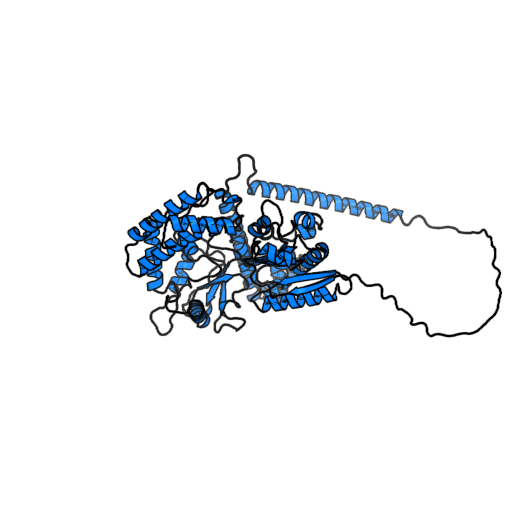ATOM 3131 N N . TRP A 1 397 ? -5.793 -7.470 12.093 1.00 97.50 397 TRP A N 1
ATOM 3132 C CA . TRP A 1 397 ? -4.871 -6.378 11.746 1.00 97.50 397 TRP A CA 1
ATOM 3133 C C . TRP A 1 397 ? -4.763 -6.226 10.224 1.00 97.50 397 TRP A C 1
ATOM 3135 O O . TRP A 1 397 ? -5.265 -7.061 9.477 1.00 97.50 397 TRP A O 1
ATOM 3145 N N . THR A 1 398 ? -4.107 -5.171 9.738 1.00 95.75 398 THR A N 1
ATOM 3146 C CA . THR A 1 398 ? -3.912 -4.939 8.293 1.00 95.75 398 THR A CA 1
ATOM 3147 C C . THR A 1 398 ? -2.442 -5.031 7.882 1.00 95.75 398 THR A C 1
ATOM 3149 O O . THR A 1 398 ? -1.536 -4.797 8.684 1.00 95.75 398 THR A O 1
ATOM 3152 N N . THR A 1 399 ? -2.203 -5.432 6.634 1.00 93.56 399 THR A N 1
ATOM 3153 C CA . THR A 1 399 ? -0.879 -5.472 5.988 1.00 93.56 399 THR A CA 1
ATOM 3154 C C . THR A 1 399 ? -1.046 -5.446 4.463 1.00 93.56 399 THR A C 1
ATOM 3156 O O . THR A 1 399 ? -2.163 -5.392 3.949 1.00 93.56 399 THR A O 1
ATOM 3159 N N . TYR A 1 400 ? 0.060 -5.514 3.732 1.00 93.06 400 TYR A N 1
ATOM 3160 C CA . TYR A 1 400 ? 0.090 -5.650 2.280 1.00 93.06 400 TYR A CA 1
ATOM 3161 C C . TYR A 1 400 ? 0.041 -7.120 1.839 1.00 93.06 400 TYR A C 1
ATOM 3163 O O . TYR A 1 400 ? 0.645 -7.987 2.471 1.00 93.06 400 TYR A O 1
ATOM 3171 N N . ALA A 1 401 ? -0.642 -7.411 0.731 1.00 93.38 401 ALA A N 1
ATOM 3172 C CA . ALA A 1 401 ? -0.701 -8.752 0.150 1.00 93.38 401 ALA A CA 1
ATOM 3173 C C . ALA A 1 401 ? 0.702 -9.338 -0.115 1.00 93.38 401 ALA A C 1
ATOM 3175 O O . ALA A 1 401 ? 1.476 -8.776 -0.887 1.00 93.38 401 ALA A O 1
ATOM 3176 N N . GLY A 1 402 ? 1.020 -10.487 0.489 1.00 90.81 402 GLY A N 1
ATOM 3177 C CA . GLY A 1 402 ? 2.341 -11.126 0.449 1.00 90.81 402 GLY A CA 1
ATOM 3178 C C . GLY A 1 402 ? 3.227 -10.831 1.669 1.00 90.81 402 GLY A C 1
ATOM 3179 O O . GLY A 1 402 ? 4.262 -11.480 1.820 1.00 90.81 402 GLY A O 1
ATOM 3180 N N . SER A 1 403 ? 2.831 -9.898 2.543 1.00 90.56 403 SER A N 1
ATOM 3181 C CA . SER A 1 403 ? 3.555 -9.523 3.770 1.00 90.56 403 SER A CA 1
ATOM 3182 C C . SER A 1 403 ? 2.963 -10.125 5.059 1.00 90.56 403 SER A C 1
ATOM 3184 O O . SER A 1 403 ? 3.552 -9.970 6.134 1.00 90.56 403 SER A O 1
ATOM 3186 N N . GLU A 1 404 ? 1.856 -10.873 4.976 1.00 89.75 404 GLU A N 1
ATOM 3187 C CA . GLU A 1 404 ? 1.087 -11.448 6.099 1.00 89.75 404 GLU A CA 1
ATOM 3188 C C . GLU A 1 404 ? 1.878 -12.362 7.049 1.00 89.75 404 GLU A C 1
ATOM 3190 O O . GLU A 1 404 ? 1.536 -12.484 8.228 1.00 89.75 404 GLU A O 1
ATOM 3195 N N . HIS A 1 405 ? 2.969 -12.960 6.568 1.00 87.31 405 HIS A N 1
ATOM 3196 C CA . HIS A 1 405 ? 3.891 -13.767 7.372 1.00 87.31 405 HIS A CA 1
ATOM 3197 C C . HIS A 1 405 ? 5.258 -13.099 7.610 1.00 87.31 405 HIS A C 1
ATOM 3199 O O . HIS A 1 405 ? 6.056 -13.604 8.401 1.00 87.31 405 HIS A O 1
ATOM 3205 N N . GLU A 1 406 ? 5.555 -11.969 6.963 1.00 84.75 406 GLU A N 1
ATOM 3206 C CA . GLU A 1 406 ? 6.868 -11.314 7.061 1.00 84.75 406 GLU A CA 1
ATOM 3207 C C . GLU A 1 406 ? 6.840 -10.089 7.989 1.00 84.75 406 GLU A C 1
ATOM 3209 O O . GLU A 1 406 ? 7.712 -9.995 8.856 1.00 84.75 406 GLU A O 1
ATOM 3214 N N . GLN A 1 407 ? 5.812 -9.228 7.916 1.00 85.12 407 GLN A N 1
ATOM 3215 C CA . GLN A 1 407 ? 5.742 -7.952 8.655 1.00 85.12 407 GLN A CA 1
ATOM 3216 C C . GLN A 1 407 ? 5.941 -8.106 10.173 1.00 85.12 407 GLN A C 1
ATOM 3218 O O . GLN A 1 407 ? 6.838 -7.487 10.747 1.00 85.12 407 GLN A O 1
ATOM 3223 N N . PHE A 1 408 ? 5.129 -8.943 10.828 1.00 89.44 408 PHE A N 1
ATOM 3224 C CA . PHE A 1 408 ? 5.187 -9.122 12.285 1.00 89.44 408 PHE A CA 1
ATOM 3225 C C . PHE A 1 408 ? 6.013 -10.332 12.736 1.00 89.44 408 PHE A C 1
ATOM 3227 O O . PHE A 1 408 ? 6.476 -10.342 13.874 1.00 89.44 408 PHE A O 1
ATOM 3234 N N . PHE A 1 409 ? 6.247 -11.329 11.875 1.00 89.31 409 PHE A N 1
ATOM 3235 C CA . PHE A 1 409 ? 6.890 -12.594 12.271 1.00 89.31 409 PHE A CA 1
ATOM 3236 C C . PHE A 1 409 ? 8.301 -12.802 11.703 1.00 89.31 409 PHE A C 1
ATOM 3238 O O . PHE A 1 409 ? 9.007 -13.695 12.170 1.00 89.31 409 PHE A O 1
ATOM 3245 N N . LYS A 1 410 ? 8.757 -11.976 10.746 1.00 81.62 410 LYS A N 1
ATOM 3246 C CA . LYS A 1 410 ? 10.128 -11.999 10.194 1.00 81.62 410 LYS A CA 1
ATOM 3247 C C . LYS A 1 410 ? 10.591 -13.413 9.808 1.00 81.62 410 LYS A C 1
ATOM 3249 O O . LYS A 1 410 ? 11.625 -13.888 10.275 1.00 81.62 410 LYS A O 1
ATOM 3254 N N . GLN A 1 411 ? 9.779 -14.090 8.992 1.00 70.81 411 GLN A N 1
ATOM 3255 C CA . GLN A 1 411 ? 9.973 -15.468 8.505 1.00 70.81 411 GLN A CA 1
ATOM 3256 C C . GLN A 1 411 ? 9.915 -16.581 9.573 1.00 70.81 411 GLN A C 1
ATOM 3258 O O . GLN A 1 411 ? 10.032 -17.761 9.237 1.00 70.81 411 GLN A O 1
ATOM 3263 N N . GLN A 1 412 ? 9.673 -16.260 10.847 1.00 82.00 412 GLN A N 1
ATOM 3264 C CA . GLN A 1 412 ? 9.328 -17.269 11.851 1.00 82.00 412 GLN A CA 1
ATOM 3265 C C . GLN A 1 412 ? 7.885 -17.740 11.631 1.00 82.00 412 GLN A C 1
ATOM 3267 O O . GLN A 1 412 ? 7.010 -16.949 11.279 1.00 82.00 412 GLN A O 1
ATOM 3272 N N . LYS A 1 413 ? 7.600 -19.028 11.859 1.00 86.12 413 LYS A N 1
ATOM 3273 C CA . LYS A 1 413 ? 6.211 -19.502 11.818 1.00 86.12 413 LYS A CA 1
ATOM 3274 C C . LYS A 1 413 ? 5.459 -18.955 13.036 1.00 86.12 413 LYS A C 1
ATOM 3276 O O . LYS A 1 413 ? 5.897 -19.175 14.164 1.00 86.12 413 LYS A O 1
ATOM 3281 N N . ALA A 1 414 ? 4.312 -18.319 12.805 1.00 91.69 414 ALA A N 1
ATOM 3282 C CA . ALA A 1 414 ? 3.373 -17.964 13.864 1.00 91.69 414 ALA A CA 1
ATOM 3283 C C . ALA A 1 414 ? 2.972 -19.191 14.708 1.00 91.69 414 ALA A C 1
ATOM 3285 O O . ALA A 1 414 ? 2.924 -20.328 14.221 1.00 91.69 414 ALA A O 1
ATOM 3286 N N . THR A 1 415 ? 2.694 -18.947 15.988 1.00 92.56 415 THR A N 1
ATOM 3287 C CA . THR A 1 415 ? 2.296 -19.961 16.979 1.00 92.56 415 THR A CA 1
ATOM 3288 C C . THR A 1 415 ? 0.841 -20.411 16.839 1.00 92.56 415 THR A C 1
ATOM 3290 O O . THR A 1 415 ? 0.495 -21.467 17.360 1.00 92.56 415 THR A O 1
ATOM 3293 N N . PHE A 1 416 ? 0.035 -19.641 16.109 1.00 94.88 416 PHE A N 1
ATOM 3294 C CA . PHE A 1 416 ? -1.381 -19.846 15.806 1.00 94.88 416 PHE A CA 1
ATOM 3295 C C . PHE A 1 416 ? -1.609 -19.812 14.283 1.00 94.88 416 PHE A C 1
ATOM 3297 O O . PHE A 1 416 ? -0.711 -19.440 13.518 1.00 94.88 416 PHE A O 1
ATOM 3304 N N . GLU A 1 417 ? -2.796 -20.204 13.819 1.00 94.62 417 GLU A N 1
ATOM 3305 C CA . GLU A 1 417 ? -3.136 -20.147 12.390 1.00 94.62 417 GLU A CA 1
ATOM 3306 C C . GLU A 1 417 ? -3.583 -18.739 11.965 1.00 94.62 417 GLU A C 1
ATOM 3308 O O . GLU A 1 417 ? -4.467 -18.133 12.571 1.00 94.62 417 GLU A O 1
ATOM 3313 N N . ILE A 1 418 ? -2.955 -18.221 10.907 1.00 95.44 418 ILE A N 1
ATOM 3314 C CA . ILE A 1 418 ? -3.246 -16.913 10.311 1.00 95.44 418 ILE A CA 1
ATOM 3315 C C . ILE A 1 418 ? -4.135 -17.116 9.084 1.00 95.44 418 ILE A C 1
ATOM 3317 O O . ILE A 1 418 ? -3.786 -17.889 8.189 1.00 95.44 418 ILE A O 1
ATOM 3321 N N . GLY A 1 419 ? -5.249 -16.390 9.031 1.00 96.19 419 GLY A N 1
ATOM 3322 C CA . GLY A 1 419 ? -6.069 -16.225 7.835 1.00 96.19 419 GLY A CA 1
ATOM 3323 C C . GLY A 1 419 ? -5.976 -14.805 7.277 1.00 96.19 419 GLY A C 1
ATOM 3324 O O . GLY A 1 419 ? -5.468 -13.898 7.937 1.00 96.19 419 GLY A O 1
ATOM 3325 N N . ILE A 1 420 ? -6.465 -14.615 6.052 1.00 97.12 420 ILE A N 1
ATOM 3326 C CA . ILE A 1 420 ? -6.510 -13.316 5.370 1.00 97.12 420 ILE A CA 1
ATOM 3327 C C . ILE A 1 420 ? -7.862 -13.104 4.685 1.00 97.12 420 ILE A C 1
ATOM 3329 O O . ILE A 1 420 ? -8.546 -14.069 4.346 1.00 97.12 420 ILE A O 1
ATOM 3333 N N . ALA A 1 421 ? -8.224 -11.847 4.454 1.00 96.31 421 ALA A N 1
ATOM 3334 C CA . ALA A 1 421 ? -9.405 -11.421 3.711 1.00 96.31 421 ALA A CA 1
ATOM 3335 C C . ALA A 1 421 ? -9.138 -10.069 3.015 1.00 96.31 421 ALA A C 1
ATOM 3337 O O . ALA A 1 421 ? -8.175 -9.377 3.355 1.00 96.31 421 ALA A O 1
ATOM 3338 N N . PRO A 1 422 ? -9.971 -9.645 2.050 1.00 93.38 422 PRO A N 1
ATOM 3339 C CA . PRO A 1 422 ? -9.973 -8.259 1.585 1.00 93.38 422 PRO A CA 1
ATOM 3340 C C . PRO A 1 422 ? -10.331 -7.310 2.737 1.00 93.38 422 PRO A C 1
ATOM 3342 O O . PRO A 1 422 ? -10.994 -7.719 3.694 1.00 93.38 422 PRO A O 1
ATOM 3345 N N . ILE A 1 423 ? -9.952 -6.035 2.636 1.00 92.88 423 ILE A N 1
ATOM 3346 C CA . ILE A 1 423 ? -10.485 -4.995 3.530 1.00 92.88 423 ILE A CA 1
ATOM 3347 C C . ILE A 1 423 ? -12.025 -4.949 3.374 1.00 92.88 423 ILE A C 1
ATOM 3349 O O . ILE A 1 423 ? -12.510 -5.069 2.241 1.00 92.88 423 ILE A O 1
ATOM 3353 N N . PRO A 1 424 ? -12.805 -4.855 4.473 1.00 90.62 424 PRO A N 1
ATOM 3354 C CA . PRO A 1 424 ? -14.268 -4.859 4.418 1.00 90.62 424 PRO A CA 1
ATOM 3355 C C . PRO A 1 424 ? -14.818 -3.704 3.577 1.00 90.62 424 PRO A C 1
ATOM 3357 O O . PRO A 1 424 ? -14.275 -2.599 3.554 1.00 90.62 424 PRO A O 1
ATOM 3360 N N . PHE A 1 425 ? -15.925 -3.961 2.883 1.00 83.00 425 PHE A N 1
ATOM 3361 C CA . PHE A 1 425 ? -16.521 -2.994 1.971 1.00 83.00 425 PHE A CA 1
ATOM 3362 C C . PHE A 1 425 ? -17.271 -1.881 2.719 1.00 83.00 425 PHE A C 1
ATOM 3364 O O . PHE A 1 425 ? -18.228 -2.145 3.451 1.00 83.00 425 PHE A O 1
ATOM 3371 N N . THR A 1 426 ? -16.871 -0.634 2.457 1.00 78.31 426 THR A N 1
ATOM 3372 C CA . THR A 1 426 ? -17.570 0.597 2.860 1.00 78.31 426 THR A CA 1
ATOM 3373 C C . THR A 1 426 ? -18.424 1.130 1.702 1.00 78.31 426 THR A C 1
ATOM 3375 O O . THR A 1 426 ? -18.096 0.926 0.532 1.00 78.31 426 THR A O 1
ATOM 3378 N N . ALA A 1 427 ? -19.554 1.778 2.004 1.00 61.44 427 ALA A N 1
ATOM 3379 C CA . ALA A 1 427 ? -20.549 2.123 0.985 1.00 61.44 427 ALA A CA 1
ATOM 3380 C C . ALA A 1 427 ? -20.122 3.297 0.084 1.00 61.44 427 ALA A C 1
ATOM 3382 O O . ALA A 1 427 ? -20.122 3.150 -1.142 1.00 61.44 427 ALA A O 1
ATOM 3383 N N . GLU A 1 428 ? -19.762 4.442 0.678 1.00 59.62 428 GLU A N 1
ATOM 3384 C CA . GLU A 1 428 ? -19.329 5.662 -0.024 1.00 59.62 428 GLU A CA 1
ATOM 3385 C C . GLU A 1 428 ? -18.169 6.365 0.727 1.00 59.62 428 GLU A C 1
ATOM 3387 O O . GLU A 1 428 ? -18.391 7.361 1.414 1.00 59.62 428 GLU A O 1
ATOM 3392 N N . PRO A 1 429 ? -16.920 5.864 0.621 1.00 54.47 429 PRO A N 1
ATOM 3393 C CA . PRO A 1 429 ? -15.752 6.515 1.215 1.00 54.47 429 PRO A CA 1
ATOM 3394 C C . PRO A 1 429 ? -15.379 7.819 0.494 1.00 54.47 429 PRO A C 1
ATOM 3396 O O . PRO A 1 429 ? -15.274 7.863 -0.734 1.00 54.47 429 PRO A O 1
ATOM 3399 N N . ASN A 1 430 ? -15.118 8.869 1.277 1.00 51.62 430 ASN A N 1
ATOM 3400 C CA . ASN A 1 430 ? -14.817 10.215 0.768 1.00 51.62 430 ASN A CA 1
ATOM 3401 C C . ASN A 1 430 ? -13.329 10.421 0.433 1.00 51.62 430 ASN A C 1
ATOM 3403 O O . ASN A 1 430 ? -12.990 11.235 -0.427 1.00 51.62 430 ASN A O 1
ATOM 3407 N N . GLY A 1 431 ? -12.452 9.648 1.080 1.00 53.50 431 GLY A N 1
ATOM 3408 C CA . GLY A 1 431 ? -11.020 9.580 0.806 1.00 53.50 431 GLY A CA 1
ATOM 3409 C C . GLY A 1 431 ? -10.528 8.127 0.713 1.00 53.50 431 GLY A C 1
ATOM 3410 O O . GLY A 1 431 ? -11.184 7.218 1.234 1.00 53.50 431 GLY A O 1
ATOM 3411 N N . PRO A 1 432 ? -9.390 7.880 0.044 1.00 61.56 432 PRO A N 1
ATOM 3412 C CA . PRO A 1 432 ? -8.786 6.554 -0.036 1.00 61.56 432 PRO A CA 1
ATOM 3413 C C . PRO A 1 432 ? -8.168 6.149 1.313 1.00 61.56 432 PRO A C 1
ATOM 3415 O O . PRO A 1 432 ? -7.091 6.614 1.675 1.00 61.56 432 PRO A O 1
ATOM 3418 N N . TYR A 1 433 ? -8.830 5.249 2.047 1.00 70.00 433 TYR A N 1
ATOM 3419 C CA . TYR A 1 433 ? -8.258 4.607 3.243 1.00 70.00 433 TYR A CA 1
ATOM 3420 C C . TYR A 1 433 ? -7.324 3.431 2.898 1.00 70.00 433 TYR A C 1
ATOM 3422 O O . TYR A 1 433 ? -6.454 3.077 3.691 1.00 70.00 433 TYR A O 1
ATOM 3430 N N . GLU A 1 434 ? -7.488 2.834 1.714 1.00 71.31 434 GLU A N 1
ATOM 3431 C CA . GLU A 1 434 ? -6.569 1.857 1.121 1.00 71.31 434 GLU A CA 1
ATOM 3432 C C . GLU A 1 434 ? -5.547 2.560 0.216 1.00 71.31 434 GLU A C 1
ATOM 3434 O O . GLU A 1 434 ? -5.917 3.329 -0.675 1.00 71.31 434 GLU A O 1
ATOM 3439 N N . HIS A 1 435 ? -4.269 2.217 0.368 1.00 73.56 435 HIS A N 1
ATOM 3440 C CA . HIS A 1 435 ? -3.218 2.540 -0.597 1.00 73.56 435 HIS A CA 1
ATOM 3441 C C . HIS A 1 435 ? -2.508 1.246 -0.991 1.00 73.56 435 HIS A C 1
ATOM 3443 O O . HIS A 1 435 ? -2.082 0.502 -0.117 1.00 73.56 435 HIS A O 1
ATOM 3449 N N . ALA A 1 436 ? -2.362 0.952 -2.283 1.00 84.69 436 ALA A N 1
ATOM 3450 C CA . ALA A 1 436 ? -1.533 -0.175 -2.702 1.00 84.69 436 ALA A CA 1
ATOM 3451 C C . ALA A 1 436 ? -0.050 0.215 -2.696 1.00 84.69 436 ALA A C 1
ATOM 3453 O O . ALA A 1 436 ? 0.317 1.266 -3.221 1.00 84.69 436 ALA A O 1
ATOM 3454 N N . TYR A 1 437 ? 0.811 -0.658 -2.174 1.00 87.81 437 TYR A N 1
ATOM 3455 C CA . TYR A 1 437 ? 2.254 -0.517 -2.339 1.00 87.81 437 TYR A CA 1
ATOM 3456 C C . TYR A 1 437 ? 2.660 -1.139 -3.679 1.00 87.81 437 TYR A C 1
ATOM 3458 O O . TYR A 1 437 ? 2.607 -2.357 -3.848 1.00 87.81 437 TYR A O 1
ATOM 3466 N N . GLN A 1 438 ? 3.013 -0.307 -4.657 1.00 90.62 438 GLN A N 1
ATOM 3467 C CA . GLN A 1 438 ? 3.464 -0.738 -5.982 1.00 90.62 438 GLN A CA 1
ATOM 3468 C C . GLN A 1 438 ? 4.976 -0.530 -6.117 1.00 90.62 438 GLN A C 1
ATOM 3470 O O . GLN A 1 438 ? 5.515 0.437 -5.583 1.00 90.62 438 GLN A O 1
ATOM 3475 N N . GLN A 1 439 ? 5.657 -1.420 -6.839 1.00 94.00 439 GLN A N 1
ATOM 3476 C CA . GLN A 1 439 ? 7.084 -1.314 -7.153 1.00 94.00 439 GLN A CA 1
ATOM 3477 C C . GLN A 1 439 ? 7.302 -1.351 -8.669 1.00 94.00 439 GLN A C 1
ATOM 3479 O O . GLN A 1 439 ? 6.701 -2.161 -9.388 1.00 94.00 439 GLN A O 1
ATOM 3484 N N . GLY A 1 440 ? 8.190 -0.483 -9.149 1.00 96.06 440 GLY A N 1
ATOM 3485 C CA . GLY A 1 440 ? 8.451 -0.273 -10.569 1.00 96.06 440 GLY A CA 1
ATOM 3486 C C . GLY A 1 440 ? 9.937 -0.171 -10.889 1.00 96.06 440 GLY A C 1
ATOM 3487 O O . GLY A 1 440 ? 10.749 0.211 -10.046 1.00 96.06 440 GLY A O 1
ATOM 3488 N N . PHE A 1 441 ? 10.279 -0.525 -12.125 1.00 98.44 441 PHE A N 1
ATOM 3489 C CA . PHE A 1 441 ? 11.616 -0.416 -12.693 1.00 98.44 441 PHE A CA 1
ATOM 3490 C C . PHE A 1 441 ? 11.749 0.901 -13.465 1.00 98.44 441 PHE A C 1
ATOM 3492 O O . PHE A 1 441 ? 11.038 1.128 -14.447 1.00 98.44 441 PHE A O 1
ATOM 3499 N N . TYR A 1 442 ? 12.673 1.749 -13.032 1.00 98.56 442 TYR A N 1
ATOM 3500 C CA . TYR A 1 442 ? 12.988 3.047 -13.622 1.00 98.56 442 TYR A CA 1
ATOM 3501 C C . TYR A 1 442 ? 14.321 2.979 -14.381 1.00 98.56 442 TYR A C 1
ATOM 3503 O O . TYR A 1 442 ? 15.218 2.217 -14.013 1.00 98.56 442 TYR A O 1
ATOM 3511 N N . ILE A 1 443 ? 14.465 3.808 -15.418 1.00 98.69 443 ILE A N 1
ATOM 3512 C CA . ILE A 1 443 ? 15.718 3.985 -16.169 1.00 98.69 443 ILE A CA 1
ATOM 3513 C C . ILE A 1 443 ? 16.148 5.449 -16.038 1.00 98.69 443 ILE A C 1
ATOM 3515 O O . ILE A 1 443 ? 15.345 6.355 -16.282 1.00 98.69 443 ILE A O 1
ATOM 3519 N N . SER A 1 444 ? 17.401 5.674 -15.644 1.00 98.12 444 SER A N 1
ATOM 3520 C CA . SER A 1 444 ? 18.003 7.002 -15.511 1.00 98.12 444 SER A CA 1
ATOM 3521 C C . SER A 1 444 ? 18.087 7.704 -16.864 1.00 98.12 444 SER A C 1
ATOM 3523 O O . SER A 1 444 ? 18.518 7.111 -17.855 1.00 98.12 444 SER A O 1
ATOM 3525 N N . HIS A 1 445 ? 17.753 8.997 -16.905 1.00 97.00 445 HIS A N 1
ATOM 3526 C CA . HIS A 1 445 ? 17.969 9.818 -18.102 1.00 97.00 445 HIS A CA 1
ATOM 3527 C C . HIS A 1 445 ? 19.461 10.048 -18.424 1.00 97.00 445 HIS A C 1
ATOM 3529 O O . HIS A 1 445 ? 19.783 10.504 -19.521 1.00 97.00 445 HIS A O 1
ATOM 3535 N N . LEU A 1 446 ? 20.361 9.729 -17.484 1.00 96.62 446 LEU A N 1
ATOM 3536 C CA . LEU A 1 446 ? 21.815 9.784 -17.656 1.00 96.62 446 LEU A CA 1
ATOM 3537 C C . LEU A 1 446 ? 22.416 8.448 -18.119 1.00 96.62 446 LEU A C 1
ATOM 3539 O O . LEU A 1 446 ? 23.592 8.426 -18.491 1.00 96.62 446 LEU A O 1
ATOM 3543 N N . SER A 1 447 ? 21.643 7.351 -18.122 1.00 97.44 447 SER A N 1
ATOM 3544 C CA . SER A 1 447 ? 22.140 6.043 -18.563 1.00 97.44 447 SER A CA 1
ATOM 3545 C C . SER A 1 447 ? 22.667 6.118 -19.993 1.00 97.44 447 SER A C 1
ATOM 3547 O O . SER A 1 447 ? 22.006 6.636 -20.894 1.00 97.44 447 SER A O 1
ATOM 3549 N N . GLN A 1 448 ? 23.863 5.573 -20.207 1.00 96.88 448 GLN A N 1
ATOM 3550 C CA . GLN A 1 448 ? 24.454 5.475 -21.544 1.00 96.88 448 GLN A CA 1
ATOM 3551 C C . GLN A 1 448 ? 23.988 4.216 -22.295 1.00 96.88 448 GLN A C 1
ATOM 3553 O O . GLN A 1 448 ? 24.304 4.065 -23.472 1.00 96.88 448 GLN A O 1
ATOM 3558 N N . ASN A 1 449 ? 23.243 3.324 -21.627 1.00 96.88 449 ASN A N 1
ATOM 3559 C CA . ASN A 1 449 ? 22.835 2.013 -22.135 1.00 96.88 449 ASN A CA 1
ATOM 3560 C C . ASN A 1 449 ? 21.368 1.662 -21.761 1.00 96.88 449 ASN A C 1
ATOM 3562 O O . ASN A 1 449 ? 21.110 0.589 -21.191 1.00 96.88 449 ASN A O 1
ATOM 3566 N N . PRO A 1 450 ? 20.379 2.537 -22.040 1.00 97.69 450 PRO A N 1
ATOM 3567 C CA . PRO A 1 450 ? 18.993 2.320 -21.623 1.00 97.69 450 PRO A CA 1
ATOM 3568 C C . PRO A 1 450 ? 18.354 1.070 -22.256 1.00 97.69 450 PRO A C 1
ATOM 3570 O O . PRO A 1 450 ? 17.459 0.476 -21.657 1.00 97.69 450 PRO A O 1
ATOM 3573 N N . GLU A 1 451 ? 18.842 0.605 -23.411 1.00 97.75 451 GLU A N 1
ATOM 3574 C CA . GLU A 1 451 ? 18.416 -0.646 -24.049 1.00 97.75 451 GLU A CA 1
ATOM 3575 C C . GLU A 1 451 ? 18.672 -1.868 -23.157 1.00 97.75 451 GLU A C 1
ATOM 3577 O O . GLU A 1 451 ? 17.784 -2.699 -22.970 1.00 97.75 451 GLU A O 1
ATOM 3582 N N . ALA A 1 452 ? 19.863 -1.963 -22.561 1.00 97.81 452 ALA A N 1
ATOM 3583 C CA . ALA A 1 452 ? 20.220 -3.060 -21.664 1.00 97.81 452 ALA A CA 1
ATOM 3584 C C . ALA A 1 452 ? 19.414 -3.002 -20.354 1.00 97.81 452 ALA A C 1
ATOM 3586 O O . ALA A 1 452 ? 18.982 -4.037 -19.840 1.00 97.81 452 ALA A O 1
ATOM 3587 N N . CYS A 1 453 ? 19.125 -1.791 -19.866 1.00 98.62 453 CYS A N 1
ATOM 3588 C CA . CYS A 1 453 ? 18.211 -1.574 -18.745 1.00 98.62 453 CYS A CA 1
ATOM 3589 C C . CYS A 1 453 ? 16.788 -2.054 -19.072 1.00 98.62 453 CYS A C 1
ATOM 3591 O O . CYS A 1 453 ? 16.157 -2.710 -18.245 1.00 98.62 453 CYS A O 1
ATOM 3593 N N . TRP A 1 454 ? 16.289 -1.780 -20.282 1.00 98.56 454 TRP A N 1
ATOM 3594 C CA . TRP A 1 454 ? 14.967 -2.222 -20.738 1.00 98.56 454 TRP A CA 1
ATOM 3595 C C . TRP A 1 454 ? 14.878 -3.745 -20.916 1.00 98.56 454 TRP A C 1
ATOM 3597 O O . TRP A 1 454 ? 13.890 -4.348 -20.493 1.00 98.56 454 TRP A O 1
ATOM 3607 N N . GLU A 1 455 ? 15.902 -4.404 -21.473 1.00 98.06 455 GLU A N 1
ATOM 3608 C CA . GLU A 1 455 ? 15.943 -5.876 -21.529 1.00 98.06 455 GLU A CA 1
ATOM 3609 C C . GLU A 1 455 ? 15.941 -6.504 -20.124 1.00 98.06 455 GLU A C 1
ATOM 3611 O O . GLU A 1 455 ? 15.190 -7.452 -19.872 1.00 98.06 455 GLU A O 1
ATOM 3616 N N . PHE A 1 456 ? 16.693 -5.937 -19.175 1.00 98.38 456 PHE A N 1
ATOM 3617 C CA . PHE A 1 456 ? 16.692 -6.412 -17.790 1.00 98.38 456 PHE A CA 1
ATOM 3618 C C . PHE A 1 456 ? 15.351 -6.154 -17.073 1.00 98.38 456 PHE A C 1
ATOM 3620 O O . PHE A 1 456 ? 14.833 -7.050 -16.401 1.00 98.38 456 PHE A O 1
ATOM 3627 N N . ALA A 1 457 ? 14.717 -4.994 -17.290 1.00 98.44 457 ALA A N 1
ATOM 3628 C CA . ALA A 1 457 ? 13.372 -4.685 -16.790 1.00 98.44 457 ALA A CA 1
ATOM 3629 C C . ALA A 1 457 ? 12.332 -5.708 -17.278 1.00 98.44 457 ALA A C 1
ATOM 3631 O O . ALA A 1 457 ? 11.535 -6.240 -16.494 1.00 98.44 457 ALA A O 1
ATOM 3632 N N . LYS A 1 458 ? 12.371 -6.034 -18.578 1.00 97.75 458 LYS A N 1
ATOM 3633 C CA . LYS A 1 458 ? 11.510 -7.058 -19.180 1.00 97.75 458 LYS A CA 1
ATOM 3634 C C . LYS A 1 458 ? 11.764 -8.428 -18.565 1.00 97.75 458 LYS A C 1
ATOM 3636 O O . LYS A 1 458 ? 10.792 -9.069 -18.167 1.00 97.75 458 LYS A O 1
ATOM 3641 N N . TYR A 1 459 ? 13.023 -8.840 -18.418 1.00 97.69 459 TYR A N 1
ATOM 3642 C CA . TYR A 1 459 ? 13.389 -10.106 -17.778 1.00 97.69 459 TYR A CA 1
ATOM 3643 C C . TYR A 1 459 ? 12.860 -10.210 -16.338 1.00 97.69 459 TYR A C 1
ATOM 3645 O O . TYR A 1 459 ? 12.240 -11.217 -15.989 1.00 97.69 459 TYR A O 1
ATOM 3653 N N . LEU A 1 460 ? 13.020 -9.168 -15.510 1.00 97.75 460 LEU A N 1
ATOM 3654 C CA . LEU A 1 460 ? 12.464 -9.160 -14.151 1.00 97.75 460 LEU A CA 1
ATOM 3655 C C . LEU A 1 460 ? 10.933 -9.286 -14.164 1.00 97.75 460 LEU A C 1
ATOM 3657 O O . LEU A 1 460 ? 10.389 -10.103 -13.424 1.00 97.75 460 LEU A O 1
ATOM 3661 N N . SER A 1 461 ? 10.237 -8.563 -15.050 1.00 96.88 461 SER A N 1
ATOM 3662 C CA . SER A 1 461 ? 8.763 -8.584 -15.115 1.00 96.88 461 SER A CA 1
ATOM 3663 C C . SER A 1 461 ? 8.147 -9.969 -15.398 1.00 96.88 461 SER A C 1
ATOM 3665 O O . SER A 1 461 ? 6.969 -10.175 -15.116 1.00 96.88 461 SER A O 1
ATOM 3667 N N . GLU A 1 462 ? 8.916 -10.929 -15.930 1.00 95.06 462 GLU A N 1
ATOM 3668 C CA . GLU A 1 462 ? 8.451 -12.293 -16.251 1.00 95.06 462 GLU A CA 1
ATOM 3669 C C . GLU A 1 462 ? 8.497 -13.265 -15.061 1.00 95.06 462 GLU A C 1
ATOM 3671 O O . GLU A 1 462 ? 7.933 -14.360 -15.128 1.00 95.06 462 GLU A O 1
ATOM 3676 N N . HIS A 1 463 ? 9.135 -12.879 -13.953 1.00 94.00 463 HIS A N 1
ATOM 3677 C CA . HIS A 1 463 ? 9.419 -13.779 -12.838 1.00 94.00 463 HIS A CA 1
ATOM 3678 C C . HIS A 1 463 ? 8.490 -13.534 -11.641 1.00 94.00 463 HIS A C 1
ATOM 3680 O O . HIS A 1 463 ? 8.605 -12.550 -10.920 1.00 94.00 463 HIS A O 1
ATOM 3686 N N . SER A 1 464 ? 7.616 -14.500 -11.336 1.00 87.75 464 SER A N 1
ATOM 3687 C CA . SER A 1 464 ? 6.625 -14.422 -10.241 1.00 87.75 464 SER A CA 1
ATOM 3688 C C . SER A 1 464 ? 7.190 -14.367 -8.812 1.00 87.75 464 SER A C 1
ATOM 3690 O O . SER A 1 464 ? 6.425 -14.445 -7.854 1.00 87.75 464 SER A O 1
ATOM 3692 N N . ALA A 1 465 ? 8.513 -14.304 -8.665 1.00 81.56 465 ALA A N 1
ATOM 3693 C CA . ALA A 1 465 ? 9.229 -14.378 -7.397 1.00 81.56 465 ALA A CA 1
ATOM 3694 C C . ALA A 1 465 ? 10.071 -13.131 -7.080 1.00 81.56 465 ALA A C 1
ATOM 3696 O O . ALA A 1 465 ? 10.687 -13.119 -6.022 1.00 81.56 465 ALA A O 1
ATOM 3697 N N . VAL A 1 466 ? 10.133 -12.124 -7.966 1.00 82.81 466 VAL A N 1
ATOM 3698 C CA . VAL A 1 466 ? 11.035 -10.961 -7.799 1.00 82.81 466 VAL A CA 1
ATOM 3699 C C . VAL A 1 466 ? 10.705 -10.174 -6.528 1.00 82.81 466 VAL A C 1
ATOM 3701 O O . VAL A 1 466 ? 11.605 -9.798 -5.785 1.00 82.81 466 VAL A O 1
ATOM 3704 N N . LEU A 1 467 ? 9.411 -9.940 -6.302 1.00 90.50 467 LEU A N 1
ATOM 3705 C CA . LEU A 1 467 ? 8.845 -9.066 -5.275 1.00 90.50 467 LEU A CA 1
ATOM 3706 C C . LEU A 1 467 ? 7.574 -9.714 -4.699 1.00 90.50 467 LEU A C 1
ATOM 3708 O O . LEU A 1 467 ? 6.977 -10.590 -5.338 1.00 90.50 467 LEU A O 1
ATOM 3712 N N . ASN A 1 468 ? 7.148 -9.283 -3.514 1.00 90.50 468 ASN A N 1
ATOM 3713 C CA . ASN A 1 468 ? 5.913 -9.742 -2.880 1.00 90.50 468 ASN A CA 1
ATOM 3714 C C . ASN A 1 468 ? 4.653 -9.166 -3.569 1.00 90.50 468 ASN A C 1
ATOM 3716 O O . ASN A 1 468 ? 4.707 -8.262 -4.406 1.00 90.50 468 ASN A O 1
ATOM 3720 N N . GLY A 1 469 ? 3.495 -9.738 -3.227 1.00 92.25 469 GLY A N 1
ATOM 3721 C CA . GLY A 1 469 ? 2.192 -9.382 -3.791 1.00 92.25 469 GLY A CA 1
ATOM 3722 C C . GLY A 1 469 ? 1.921 -9.961 -5.178 1.00 92.25 469 GLY A C 1
ATOM 3723 O O . GLY A 1 469 ? 2.195 -11.134 -5.451 1.00 92.25 469 GLY A O 1
ATOM 3724 N N . ILE A 1 470 ? 1.283 -9.153 -6.025 1.00 94.81 470 ILE A N 1
ATOM 3725 C CA . ILE A 1 470 ? 0.723 -9.533 -7.324 1.00 94.81 470 ILE A CA 1
ATOM 3726 C C . ILE A 1 470 ? 1.653 -9.040 -8.443 1.00 94.81 470 ILE A C 1
ATOM 3728 O O . ILE A 1 470 ? 1.819 -7.829 -8.591 1.00 94.81 470 ILE A O 1
ATOM 3732 N N . PRO A 1 471 ? 2.224 -9.934 -9.272 1.00 95.81 471 PRO A N 1
ATOM 3733 C CA . PRO A 1 471 ? 2.989 -9.548 -10.454 1.00 95.81 471 PRO A CA 1
ATOM 3734 C C . PRO A 1 471 ? 2.175 -8.680 -11.422 1.00 95.81 471 PRO A C 1
ATOM 3736 O O . PRO A 1 471 ? 1.039 -9.019 -11.767 1.00 95.81 471 PRO A O 1
ATOM 3739 N N . ALA A 1 472 ? 2.780 -7.592 -11.903 1.00 95.19 472 ALA A N 1
ATOM 3740 C CA . ALA A 1 472 ? 2.124 -6.609 -12.768 1.00 95.19 472 ALA A CA 1
ATOM 3741 C C . ALA A 1 472 ? 1.654 -7.187 -14.115 1.00 95.19 472 ALA A C 1
ATOM 3743 O O . ALA A 1 472 ? 0.666 -6.721 -14.688 1.00 95.19 472 ALA A O 1
ATOM 3744 N N . ARG A 1 473 ? 2.338 -8.229 -14.607 1.00 95.25 473 ARG A N 1
ATOM 3745 C CA . ARG A 1 473 ? 1.918 -9.023 -15.766 1.00 95.25 473 ARG A CA 1
ATOM 3746 C C . ARG A 1 473 ? 0.852 -10.051 -15.392 1.00 95.25 473 ARG A C 1
ATOM 3748 O O . ARG A 1 473 ? 1.099 -10.958 -14.598 1.00 95.25 473 ARG A O 1
ATOM 3755 N N . THR A 1 474 ? -0.289 -9.982 -16.062 1.00 92.81 474 THR A N 1
ATOM 3756 C CA . THR A 1 474 ? -1.393 -10.947 -16.032 1.00 92.81 474 THR A CA 1
ATOM 3757 C C . THR A 1 474 ? -0.958 -12.369 -16.396 1.00 92.81 474 THR A C 1
ATOM 3759 O O . THR A 1 474 ? -1.394 -13.306 -15.730 1.00 92.81 474 THR A O 1
ATOM 3762 N N . SER A 1 475 ? -0.055 -12.587 -17.363 1.00 92.94 475 SER A N 1
ATOM 3763 C CA . SER A 1 475 ? 0.448 -13.944 -17.652 1.00 92.94 475 SER A CA 1
ATOM 3764 C C . SER A 1 475 ? 1.193 -14.571 -16.467 1.00 92.94 475 SER A C 1
ATOM 3766 O O . SER A 1 475 ? 1.193 -15.795 -16.315 1.00 92.94 475 SER A O 1
ATOM 3768 N N . VAL A 1 476 ? 1.771 -13.738 -15.595 1.00 94.69 476 VAL A N 1
ATOM 3769 C CA . VAL A 1 476 ? 2.544 -14.138 -14.414 1.00 94.69 476 VAL A CA 1
ATOM 3770 C C . VAL A 1 476 ? 1.637 -14.247 -13.180 1.00 94.69 476 VAL A C 1
ATOM 3772 O O . VAL A 1 476 ? 1.670 -15.272 -12.495 1.00 94.69 476 VAL A O 1
ATOM 3775 N N . SER A 1 477 ? 0.758 -13.268 -12.934 1.00 92.38 477 SER A N 1
ATOM 3776 C CA . SER A 1 477 ? -0.222 -13.273 -11.829 1.00 92.38 477 SER A CA 1
ATOM 3777 C C . SER A 1 477 ? -1.451 -14.166 -12.064 1.00 92.38 477 SER A C 1
ATOM 3779 O O . SER A 1 477 ? -2.240 -14.396 -11.148 1.00 92.38 477 SER A O 1
ATOM 3781 N N . PHE A 1 478 ? -1.594 -14.766 -13.247 1.00 88.94 478 PHE A N 1
ATOM 3782 C CA . PHE A 1 478 ? -2.482 -15.910 -13.503 1.00 88.94 478 PHE A CA 1
ATOM 3783 C C . PHE A 1 478 ? -1.697 -17.192 -13.848 1.00 88.94 478 PHE A C 1
ATOM 3785 O O . PHE A 1 478 ? -2.263 -18.168 -14.339 1.00 88.94 478 PHE A O 1
ATOM 3792 N N . SER A 1 479 ? -0.388 -17.232 -13.559 1.00 88.38 479 SER A N 1
ATOM 3793 C CA . SER A 1 479 ? 0.418 -18.438 -13.761 1.00 88.38 479 SER A CA 1
ATOM 3794 C C . SER A 1 479 ? 0.186 -19.487 -12.656 1.00 88.38 479 SER A C 1
ATOM 3796 O O . SER A 1 479 ? 0.191 -19.155 -11.465 1.00 88.38 479 SER A O 1
ATOM 3798 N N . PRO A 1 480 ? 0.135 -20.791 -13.000 1.00 87.69 480 PRO A N 1
ATOM 3799 C CA . PRO A 1 480 ? 0.166 -21.873 -12.011 1.00 87.69 480 PRO A CA 1
ATOM 3800 C C . PRO A 1 480 ? 1.452 -21.920 -11.166 1.00 87.69 480 PRO A C 1
ATOM 3802 O O . PRO A 1 480 ? 1.513 -22.673 -10.194 1.00 87.69 480 PRO A O 1
ATOM 3805 N N . THR A 1 481 ? 2.490 -21.166 -11.549 1.00 89.00 481 THR A N 1
ATOM 3806 C CA . THR A 1 481 ? 3.732 -21.006 -10.781 1.00 89.00 481 THR A CA 1
ATOM 3807 C C . THR A 1 481 ? 3.493 -20.094 -9.582 1.00 89.00 481 THR A C 1
ATOM 3809 O O . THR A 1 481 ? 3.693 -20.540 -8.454 1.00 89.00 481 THR A O 1
ATOM 3812 N N . TRP A 1 482 ? 2.986 -18.876 -9.808 1.00 91.25 482 TRP A N 1
ATOM 3813 C CA . TRP A 1 482 ? 2.660 -17.918 -8.744 1.00 91.25 482 TRP A CA 1
ATOM 3814 C C . TRP A 1 482 ? 1.599 -18.475 -7.787 1.00 91.25 482 TRP A C 1
ATOM 3816 O O . TRP A 1 482 ? 1.781 -18.472 -6.571 1.00 91.25 482 TRP A O 1
ATOM 3826 N N . GLU A 1 483 ? 0.544 -19.094 -8.320 1.00 88.81 483 GLU A N 1
ATOM 3827 C CA . GLU A 1 483 ? -0.493 -19.733 -7.497 1.00 88.81 483 GLU A CA 1
ATOM 3828 C C . GLU A 1 483 ? 0.024 -20.918 -6.666 1.00 88.81 483 GLU A C 1
ATOM 3830 O O . GLU A 1 483 ? -0.501 -21.191 -5.587 1.00 88.81 483 GLU A O 1
ATOM 3835 N N . SER A 1 484 ? 1.077 -21.606 -7.123 1.00 87.56 484 SER A N 1
ATOM 3836 C CA . SER A 1 484 ? 1.753 -22.654 -6.346 1.00 87.56 484 SER A CA 1
ATOM 3837 C C . SER A 1 484 ? 2.831 -22.118 -5.390 1.00 87.56 484 SER A C 1
ATOM 3839 O O . SER A 1 484 ? 3.355 -22.913 -4.608 1.00 87.56 484 SER A O 1
ATOM 3841 N N . GLN A 1 485 ? 3.178 -20.828 -5.461 1.00 87.69 485 GLN A N 1
ATOM 3842 C CA . GLN A 1 485 ? 4.091 -20.135 -4.540 1.00 87.69 485 GLN A CA 1
ATOM 3843 C C . GLN A 1 485 ? 3.333 -19.422 -3.410 1.00 87.69 485 GLN A C 1
ATOM 3845 O O . GLN A 1 485 ? 3.820 -19.393 -2.285 1.00 87.69 485 GLN A O 1
ATOM 3850 N N . VAL A 1 486 ? 2.158 -18.860 -3.713 1.00 90.00 486 VAL A N 1
ATOM 3851 C CA . VAL A 1 486 ? 1.336 -18.055 -2.788 1.00 90.00 486 VAL A CA 1
ATOM 3852 C C . VAL A 1 486 ? 0.177 -18.854 -2.174 1.00 90.00 486 VAL A C 1
ATOM 3854 O O . VAL A 1 486 ? -0.191 -18.618 -1.029 1.00 90.00 486 VAL A O 1
ATOM 3857 N N . GLY A 1 487 ? -0.374 -19.833 -2.900 1.00 89.94 487 GLY A N 1
ATOM 3858 C CA . GLY A 1 487 ? -1.591 -20.556 -2.515 1.00 89.94 487 GLY A CA 1
ATOM 3859 C C . GLY A 1 487 ? -2.832 -19.999 -3.217 1.00 89.94 487 GLY A C 1
ATOM 3860 O O . GLY A 1 487 ? -2.988 -18.794 -3.375 1.00 89.94 487 GLY A O 1
ATOM 3861 N N . VAL A 1 488 ? -3.716 -20.882 -3.694 1.00 85.62 488 VAL A N 1
ATOM 3862 C CA . VAL A 1 488 ? -4.804 -20.497 -4.619 1.00 85.62 488 VAL A CA 1
ATOM 3863 C C . VAL A 1 488 ? -5.880 -19.641 -3.946 1.00 85.62 488 VAL A C 1
ATOM 3865 O O . VAL A 1 488 ? -6.400 -18.708 -4.552 1.00 85.62 488 VAL A O 1
ATOM 3868 N N . THR A 1 489 ? -6.209 -19.935 -2.688 1.00 87.44 489 THR A N 1
ATOM 3869 C CA . THR A 1 489 ? -7.167 -19.139 -1.908 1.00 87.44 489 THR A CA 1
ATOM 3870 C C . THR A 1 489 ? -6.607 -17.736 -1.662 1.00 87.44 489 THR A C 1
ATOM 3872 O O . THR A 1 489 ? -7.309 -16.744 -1.850 1.00 87.44 489 THR A O 1
ATOM 3875 N N . GLN A 1 490 ? -5.312 -17.645 -1.347 1.00 92.50 490 GLN A N 1
ATOM 3876 C CA . GLN A 1 490 ? -4.587 -16.397 -1.136 1.00 92.50 490 GLN A CA 1
ATOM 3877 C C . GLN A 1 490 ? -4.512 -15.554 -2.419 1.00 92.50 490 GLN A C 1
ATOM 3879 O O . GLN A 1 490 ? -4.896 -14.387 -2.399 1.00 92.50 490 GLN A O 1
ATOM 3884 N N . THR A 1 491 ? -4.121 -16.132 -3.565 1.00 91.38 491 THR A N 1
ATOM 3885 C CA . THR A 1 491 ? -4.076 -15.381 -4.836 1.00 91.38 491 THR A CA 1
ATOM 3886 C C . THR A 1 491 ? -5.450 -14.887 -5.278 1.00 91.38 491 THR A C 1
ATOM 3888 O O . THR A 1 491 ? -5.554 -13.803 -5.852 1.00 91.38 491 THR A O 1
ATOM 3891 N N . ALA A 1 492 ? -6.520 -15.634 -4.998 1.00 88.69 492 ALA A N 1
ATOM 3892 C CA . ALA A 1 492 ? -7.881 -15.179 -5.254 1.00 88.69 492 ALA A CA 1
ATOM 3893 C C . ALA A 1 492 ? -8.287 -14.004 -4.345 1.00 88.69 492 ALA A C 1
ATOM 3895 O O . ALA A 1 492 ? -8.850 -13.031 -4.843 1.00 88.69 492 ALA A O 1
ATOM 3896 N N . ILE A 1 493 ? -7.935 -14.041 -3.056 1.00 92.62 493 ILE A N 1
ATOM 3897 C CA . ILE A 1 493 ? -8.143 -12.922 -2.120 1.00 92.62 493 ILE A CA 1
ATOM 3898 C C . ILE A 1 493 ? -7.354 -11.681 -2.562 1.00 92.62 493 ILE A C 1
ATOM 3900 O O . ILE A 1 493 ? -7.914 -10.588 -2.583 1.00 92.62 493 ILE A O 1
ATOM 3904 N N . TYR A 1 494 ? -6.108 -11.838 -3.021 1.00 93.75 494 TYR A N 1
ATOM 3905 C CA . TYR A 1 494 ? -5.302 -10.727 -3.553 1.00 93.75 494 TYR A CA 1
ATOM 3906 C C . TYR A 1 494 ? -5.935 -10.108 -4.808 1.00 93.75 494 TYR A C 1
ATOM 3908 O O . TYR A 1 494 ? -5.959 -8.887 -4.949 1.00 93.75 494 TYR A O 1
ATOM 3916 N N . ARG A 1 495 ? -6.526 -10.925 -5.691 1.00 89.31 495 ARG A N 1
ATOM 3917 C CA . ARG A 1 495 ? -7.285 -10.445 -6.861 1.00 89.31 495 ARG A CA 1
ATOM 3918 C C . ARG A 1 495 ? -8.572 -9.701 -6.466 1.00 89.31 495 ARG A C 1
ATOM 3920 O O . ARG A 1 495 ? -8.935 -8.753 -7.157 1.00 89.31 495 ARG A O 1
ATOM 3927 N N . VAL A 1 496 ? -9.245 -10.078 -5.370 1.00 87.31 496 VAL A N 1
ATOM 3928 C CA . VAL A 1 496 ? -10.379 -9.301 -4.820 1.00 87.31 496 VAL A CA 1
ATOM 3929 C C . VAL A 1 496 ? -9.894 -7.977 -4.225 1.00 87.31 496 VAL A C 1
ATOM 3931 O O . VAL A 1 496 ? -10.475 -6.939 -4.531 1.00 87.31 496 VAL A O 1
ATOM 3934 N N . ALA A 1 497 ? -8.811 -7.990 -3.443 1.00 89.44 497 ALA A N 1
ATOM 3935 C CA . ALA A 1 497 ? -8.222 -6.781 -2.866 1.00 89.44 497 ALA A CA 1
ATOM 3936 C C . ALA A 1 497 ? -7.821 -5.776 -3.963 1.00 89.44 497 ALA A C 1
ATOM 3938 O O . ALA A 1 497 ? -8.318 -4.658 -3.967 1.00 89.44 497 ALA A O 1
ATOM 3939 N N . LEU A 1 498 ? -7.066 -6.201 -4.986 1.00 86.56 498 LEU A N 1
ATOM 3940 C CA . LEU A 1 498 ? -6.716 -5.361 -6.144 1.00 86.56 498 LEU A CA 1
ATOM 3941 C C . LEU A 1 498 ? -7.945 -4.839 -6.917 1.00 86.56 498 LEU A C 1
ATOM 3943 O O . LEU A 1 498 ? -7.915 -3.737 -7.470 1.00 86.56 498 LEU A O 1
ATOM 3947 N N . ALA A 1 499 ? -9.033 -5.615 -6.969 1.00 81.31 499 ALA A N 1
ATOM 3948 C CA . ALA A 1 499 ? -10.283 -5.174 -7.581 1.00 81.31 499 ALA A CA 1
ATOM 3949 C C . ALA A 1 499 ? -11.005 -4.105 -6.738 1.00 81.31 499 ALA A C 1
ATOM 3951 O O . ALA A 1 499 ? -11.621 -3.215 -7.328 1.00 81.31 499 ALA A O 1
ATOM 3952 N N . ASN A 1 500 ? -10.910 -4.164 -5.405 1.00 77.12 500 ASN A N 1
ATOM 3953 C CA . ASN A 1 500 ? -11.435 -3.145 -4.490 1.00 77.12 500 ASN A CA 1
ATOM 3954 C C . ASN A 1 500 ? -10.581 -1.867 -4.513 1.00 77.12 500 ASN A C 1
ATOM 3956 O O . ASN A 1 500 ? -11.136 -0.782 -4.694 1.00 77.12 500 ASN A O 1
ATOM 3960 N N . THR A 1 501 ? -9.256 -1.997 -4.381 1.00 73.62 501 THR A N 1
ATOM 3961 C CA . THR A 1 501 ? -8.349 -0.867 -4.148 1.00 73.62 501 THR A CA 1
ATOM 3962 C C . THR A 1 501 ? -8.438 0.193 -5.242 1.00 73.62 501 THR A C 1
ATOM 3964 O O . THR A 1 501 ? -8.364 -0.082 -6.446 1.00 73.62 501 THR A O 1
ATOM 3967 N N . LEU A 1 502 ? -8.585 1.442 -4.804 1.00 62.84 502 LEU A N 1
ATOM 3968 C CA . LEU A 1 502 ? -8.627 2.607 -5.671 1.00 62.84 502 LEU A CA 1
ATOM 3969 C C . LEU A 1 502 ? -7.203 3.056 -6.005 1.00 62.84 502 LEU A C 1
ATOM 3971 O O . LEU A 1 502 ? -6.550 3.726 -5.212 1.00 62.84 502 LEU A O 1
ATOM 3975 N N . VAL A 1 503 ? -6.750 2.747 -7.220 1.00 55.66 503 VAL A N 1
ATOM 3976 C CA . VAL A 1 503 ? -5.729 3.578 -7.866 1.00 55.66 503 VAL A CA 1
ATOM 3977 C C . VAL A 1 503 ? -6.406 4.891 -8.253 1.00 55.66 503 VAL A C 1
ATOM 3979 O O . VAL A 1 503 ? -7.169 4.952 -9.219 1.00 55.66 503 VAL A O 1
ATOM 3982 N N . GLU A 1 504 ? -6.179 5.917 -7.438 1.00 53.06 504 GLU A N 1
ATOM 3983 C CA . GLU A 1 504 ? -6.396 7.312 -7.815 1.00 53.06 504 GLU A CA 1
ATOM 3984 C C . GLU A 1 504 ? -5.183 7.817 -8.609 1.00 53.06 504 GLU A C 1
ATOM 3986 O O . GLU A 1 504 ? -4.071 7.328 -8.427 1.00 53.06 504 GLU A O 1
ATOM 3991 N N . ASN A 1 505 ? -5.380 8.803 -9.489 1.00 50.19 505 ASN A N 1
ATOM 3992 C CA . ASN A 1 505 ? -4.309 9.279 -10.376 1.00 50.19 505 ASN A CA 1
ATOM 3993 C C . ASN A 1 505 ? -3.302 10.230 -9.692 1.00 50.19 505 ASN A C 1
ATOM 3995 O O . ASN A 1 505 ? -2.281 10.538 -10.298 1.00 50.19 505 ASN A O 1
ATOM 3999 N N . ASP A 1 506 ? -3.590 10.718 -8.479 1.00 55.09 506 ASP A N 1
ATOM 4000 C CA . ASP A 1 506 ? -2.656 11.504 -7.652 1.00 55.09 506 ASP A CA 1
ATOM 4001 C C . ASP A 1 506 ? -3.056 11.465 -6.155 1.00 55.09 506 ASP A C 1
ATOM 4003 O O . ASP A 1 506 ? -3.584 12.444 -5.617 1.00 55.09 506 ASP A O 1
ATOM 4007 N N . PRO A 1 507 ? -2.856 10.331 -5.451 1.00 51.28 507 PRO A N 1
ATOM 4008 C CA . PRO A 1 507 ? -3.091 10.256 -4.007 1.00 51.28 507 PRO A CA 1
ATOM 4009 C C . PRO A 1 507 ? -2.040 11.049 -3.208 1.00 51.28 507 PRO A C 1
ATOM 4011 O O . PRO A 1 507 ? -2.289 11.440 -2.067 1.00 51.28 507 PRO A O 1
ATOM 4014 N N . HIS A 1 508 ? -0.868 11.317 -3.795 1.00 56.56 508 HIS A N 1
ATOM 4015 C CA . HIS A 1 508 ? 0.239 11.995 -3.123 1.00 56.56 508 HIS A CA 1
ATOM 4016 C C . HIS A 1 508 ? -0.047 13.485 -2.900 1.00 56.56 508 HIS A C 1
ATOM 4018 O O . HIS A 1 508 ? 0.141 13.961 -1.777 1.00 56.56 508 HIS A O 1
ATOM 4024 N N . ARG A 1 509 ? -0.587 14.206 -3.898 1.00 62.50 509 ARG A N 1
ATOM 4025 C CA . ARG A 1 509 ? -0.982 15.623 -3.759 1.00 62.50 509 ARG A CA 1
ATOM 4026 C C . ARG A 1 509 ? -1.913 15.849 -2.570 1.00 62.50 509 ARG A C 1
ATOM 4028 O O . ARG A 1 509 ? -1.654 16.738 -1.760 1.00 62.50 509 ARG A O 1
ATOM 4035 N N . TYR A 1 510 ? -2.973 15.051 -2.431 1.00 66.50 510 TYR A N 1
ATOM 4036 C CA . TYR A 1 510 ? -3.905 15.213 -1.311 1.00 66.50 510 TYR A CA 1
ATOM 4037 C C . TYR A 1 510 ? -3.305 14.773 0.024 1.00 66.50 510 TYR A C 1
ATOM 4039 O O . TYR A 1 510 ? -3.532 15.454 1.023 1.00 66.50 510 TYR A O 1
ATOM 4047 N N . ASN A 1 511 ? -2.481 13.718 0.049 1.00 72.38 511 ASN A N 1
ATOM 4048 C CA . ASN A 1 511 ? -1.785 13.308 1.269 1.00 72.38 511 ASN A CA 1
ATOM 4049 C C . ASN A 1 511 ? -0.921 14.447 1.840 1.00 72.38 511 ASN A C 1
ATOM 4051 O O . ASN A 1 511 ? -1.102 14.786 3.008 1.00 72.38 511 ASN A O 1
ATOM 4055 N N . TYR A 1 512 ? -0.074 15.111 1.039 1.00 79.75 512 TYR A N 1
ATOM 4056 C CA . TYR A 1 512 ? 0.726 16.253 1.520 1.00 79.75 512 TYR A CA 1
ATOM 4057 C C . TYR A 1 512 ? -0.137 17.404 2.056 1.00 79.75 512 TYR A C 1
ATOM 4059 O O . TYR A 1 512 ? 0.136 17.927 3.137 1.00 79.75 512 TYR A O 1
ATOM 4067 N N . LEU A 1 513 ? -1.213 17.759 1.345 1.00 87.00 513 LEU A N 1
ATOM 4068 C CA . LEU A 1 513 ? -2.129 18.830 1.753 1.00 87.00 513 LEU A CA 1
ATOM 4069 C C . LEU A 1 513 ? -2.911 18.502 3.040 1.00 87.00 513 LEU A C 1
ATOM 4071 O O . LEU A 1 513 ? -3.350 19.427 3.725 1.00 87.00 513 LEU A O 1
ATOM 4075 N N . LEU A 1 514 ? -3.062 17.222 3.397 1.00 88.38 514 LEU A N 1
ATOM 4076 C CA . LEU A 1 514 ? -3.796 16.771 4.584 1.00 88.38 514 LEU A CA 1
ATOM 4077 C C . LEU A 1 514 ? -2.917 16.501 5.815 1.00 88.38 514 LEU A C 1
ATOM 4079 O O . LEU A 1 514 ? -3.474 16.408 6.910 1.00 88.38 514 LEU A O 1
ATOM 4083 N N . ILE A 1 515 ? -1.581 16.441 5.699 1.00 90.06 515 ILE A N 1
ATOM 4084 C CA . ILE A 1 515 ? -0.681 16.191 6.850 1.00 90.06 515 ILE A CA 1
ATOM 4085 C C . ILE A 1 515 ? -0.989 17.123 8.045 1.00 90.06 515 ILE A C 1
ATOM 4087 O O . ILE A 1 515 ? -1.189 16.601 9.147 1.00 90.06 515 ILE A O 1
ATOM 4091 N N . PRO A 1 516 ? -1.111 18.463 7.896 1.00 94.88 516 PRO A N 1
ATOM 4092 C CA . PRO A 1 516 ? -1.390 19.332 9.041 1.00 94.88 516 PRO A CA 1
ATOM 4093 C C . PRO A 1 516 ? -2.777 19.104 9.648 1.00 94.88 516 PRO A C 1
ATOM 4095 O O . PRO A 1 516 ? -2.921 19.096 10.871 1.00 94.88 516 PRO A O 1
ATOM 4098 N N . VAL A 1 517 ? -3.786 18.848 8.807 1.00 93.75 517 VAL A N 1
ATOM 4099 C CA . VAL A 1 517 ? -5.167 18.606 9.249 1.00 93.75 517 VAL A CA 1
A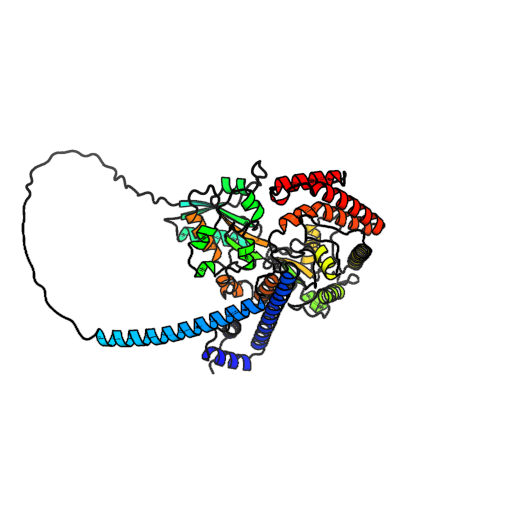TOM 4100 C C . VAL A 1 517 ? -5.267 17.300 10.034 1.00 93.75 517 VAL A C 1
ATOM 4102 O O . VAL A 1 517 ? -5.826 17.290 11.132 1.00 93.75 517 VAL A O 1
ATOM 4105 N N . ASN A 1 518 ? -4.649 16.230 9.534 1.00 91.19 518 ASN A N 1
ATOM 4106 C CA . ASN A 1 518 ? -4.589 14.934 10.207 1.00 91.19 518 ASN A CA 1
ATOM 4107 C C . ASN A 1 518 ? -3.821 15.036 11.536 1.00 91.19 518 ASN A C 1
ATOM 4109 O O . ASN A 1 518 ? -4.270 14.501 12.550 1.00 91.19 518 ASN A O 1
ATOM 4113 N N . ASN A 1 519 ? -2.727 15.807 11.577 1.00 92.62 519 ASN A N 1
ATOM 4114 C CA . ASN A 1 519 ? -1.986 16.096 12.810 1.00 92.62 519 ASN A CA 1
ATOM 4115 C C . ASN A 1 519 ? -2.834 16.864 13.847 1.00 92.62 519 ASN A C 1
ATOM 4117 O O . ASN A 1 519 ? -2.731 16.596 15.048 1.00 92.62 519 ASN A O 1
ATOM 4121 N N . TRP A 1 520 ? -3.698 17.797 13.426 1.00 95.94 520 TRP A N 1
ATOM 4122 C CA . TRP A 1 520 ? -4.638 18.458 14.342 1.00 95.94 520 TRP A CA 1
ATOM 4123 C C . TRP A 1 520 ? -5.770 17.530 14.788 1.00 95.94 520 TRP A C 1
ATOM 4125 O O . TRP A 1 520 ? -6.065 17.504 15.981 1.00 95.94 520 TRP A O 1
ATOM 4135 N N . LEU A 1 521 ? -6.356 16.733 13.892 1.00 93.94 521 LEU A N 1
ATOM 4136 C CA . LEU A 1 521 ? -7.420 15.780 14.231 1.00 93.94 521 LEU A CA 1
ATOM 4137 C C . LEU A 1 521 ? -6.924 14.692 15.202 1.00 93.94 521 LEU A C 1
ATOM 4139 O O . LEU A 1 521 ? -7.604 14.378 16.179 1.00 93.94 521 LEU A O 1
ATOM 4143 N N . TRP A 1 522 ? -5.695 14.201 15.020 1.00 91.25 522 TRP A N 1
ATOM 4144 C CA . TRP A 1 522 ? -5.039 13.301 15.973 1.00 91.25 522 TRP A CA 1
ATOM 4145 C C . TRP A 1 522 ? -4.831 13.967 17.344 1.00 91.25 522 TRP A C 1
ATOM 4147 O O . TRP A 1 522 ? -5.164 13.368 18.367 1.00 91.25 522 TRP A O 1
ATOM 4157 N N . ARG A 1 523 ? -4.364 15.228 17.393 1.00 93.50 523 ARG A N 1
ATOM 4158 C CA . ARG A 1 523 ? -4.236 15.993 18.655 1.00 93.50 523 ARG A CA 1
ATOM 4159 C C . ARG A 1 523 ? -5.585 16.168 19.356 1.00 93.50 523 ARG A C 1
ATOM 4161 O O . ARG A 1 523 ? -5.652 15.989 20.569 1.00 93.50 523 ARG A O 1
ATOM 4168 N N . VAL A 1 524 ? -6.653 16.458 18.609 1.00 95.94 524 VAL A N 1
ATOM 4169 C CA . VAL A 1 524 ? -8.026 16.513 19.140 1.00 95.94 524 VAL A CA 1
ATOM 4170 C C . VAL A 1 524 ? -8.422 15.172 19.756 1.00 95.94 524 VAL A C 1
ATOM 4172 O O . VAL A 1 524 ? -8.916 15.144 20.881 1.00 95.94 524 VAL A O 1
ATOM 4175 N N . TYR A 1 525 ? -8.159 14.056 19.074 1.00 93.62 525 TYR A N 1
ATOM 4176 C CA . TYR A 1 525 ? -8.485 12.729 19.591 1.00 93.62 525 TYR A CA 1
ATOM 4177 C C . TYR A 1 525 ? -7.728 12.398 20.892 1.00 93.62 525 TYR A C 1
ATOM 4179 O O . TYR A 1 525 ? -8.346 11.944 21.857 1.00 93.62 525 TYR A O 1
ATOM 4187 N N . GLN A 1 526 ? -6.431 12.725 20.993 1.00 91.81 526 GLN A N 1
ATOM 4188 C CA . GLN A 1 526 ? -5.693 12.575 22.260 1.00 91.81 526 GLN A CA 1
ATOM 4189 C C . GLN A 1 526 ? -6.243 13.492 23.371 1.00 91.81 526 GLN A C 1
ATOM 4191 O O . GLN A 1 526 ? -6.372 13.060 24.518 1.00 91.81 526 GLN A O 1
ATOM 4196 N N . ASN A 1 527 ? -6.641 14.726 23.040 1.00 94.19 527 ASN A N 1
ATOM 4197 C CA . ASN A 1 527 ? -7.261 15.655 23.992 1.00 94.19 527 ASN A CA 1
ATOM 4198 C C . ASN A 1 527 ? -8.621 15.134 24.508 1.00 94.19 527 ASN A C 1
ATOM 4200 O O . ASN A 1 527 ? -8.917 15.240 25.700 1.00 94.19 527 ASN A O 1
ATOM 4204 N N . ILE A 1 528 ? -9.422 14.492 23.651 1.00 93.69 528 ILE A N 1
ATOM 4205 C CA . ILE A 1 528 ? -10.676 13.817 24.033 1.00 93.69 528 ILE A CA 1
ATOM 4206 C C . ILE A 1 528 ? -10.401 12.610 24.949 1.00 93.69 528 ILE A C 1
ATOM 4208 O O . ILE A 1 528 ? -11.131 12.396 25.921 1.00 93.69 528 ILE A O 1
ATOM 4212 N N . LYS A 1 529 ? -9.329 11.842 24.704 1.00 91.19 529 LYS A N 1
ATOM 4213 C CA . LYS A 1 529 ? -8.928 10.698 25.550 1.00 91.19 529 LYS A CA 1
ATOM 4214 C C . LYS A 1 529 ? -8.538 11.114 26.976 1.00 91.19 529 LYS A C 1
ATOM 4216 O O . LYS A 1 529 ? -8.828 10.368 27.909 1.00 91.19 529 LYS A O 1
ATOM 4221 N N . ILE A 1 530 ? -7.973 12.311 27.172 1.00 92.81 530 ILE A N 1
ATOM 4222 C CA . ILE A 1 530 ? -7.696 12.878 28.512 1.00 92.81 530 ILE A CA 1
ATOM 4223 C C . ILE A 1 530 ? -8.869 13.671 29.124 1.00 92.81 530 ILE A C 1
ATOM 4225 O O . ILE A 1 530 ? -8.768 14.112 30.270 1.00 92.81 530 ILE A O 1
ATOM 4229 N N . GLY A 1 531 ? -9.994 13.809 28.410 1.00 93.00 531 GLY A N 1
ATOM 4230 C CA . GLY A 1 531 ? -11.243 14.373 28.934 1.00 93.00 531 GLY A CA 1
ATOM 4231 C C . GLY A 1 531 ? -11.525 15.844 28.602 1.00 93.00 531 GLY A C 1
ATOM 4232 O O . GLY A 1 531 ? -12.353 16.454 29.283 1.00 93.00 531 GLY A O 1
ATOM 4233 N N . ASN A 1 532 ? -10.880 16.422 27.583 1.00 96.12 532 ASN A N 1
ATOM 4234 C CA . ASN A 1 532 ? -11.256 17.743 27.062 1.00 96.12 532 ASN A CA 1
ATOM 4235 C C . ASN A 1 532 ? -12.594 17.678 26.293 1.00 96.12 532 ASN A C 1
ATOM 4237 O O . ASN A 1 532 ? -13.008 16.614 25.832 1.00 96.12 532 ASN A O 1
ATOM 4241 N N . ASP A 1 533 ? -13.270 18.822 26.135 1.00 96.12 533 ASP A N 1
ATOM 4242 C CA . ASP A 1 533 ? -14.542 18.901 25.404 1.00 96.12 533 ASP A CA 1
ATOM 4243 C C . ASP A 1 533 ? -14.343 18.669 23.888 1.00 96.12 533 ASP A C 1
ATOM 4245 O O . ASP A 1 533 ? -13.633 19.454 23.248 1.00 96.12 533 ASP A O 1
ATOM 4249 N N . PRO A 1 534 ? -14.981 17.645 23.281 1.00 95.38 534 PRO A N 1
ATOM 4250 C CA . PRO A 1 534 ? -14.781 17.321 21.868 1.00 95.38 534 PRO A CA 1
ATOM 4251 C C . PRO A 1 534 ? -15.129 18.459 20.904 1.00 95.38 534 PRO A C 1
ATOM 4253 O O . PRO A 1 534 ? -14.438 18.651 19.905 1.00 95.38 534 PRO A O 1
ATOM 4256 N N . MET A 1 535 ? -16.187 19.227 21.183 1.00 97.06 535 MET A N 1
ATOM 4257 C CA . MET A 1 535 ? -16.658 20.280 20.280 1.00 97.06 535 MET A CA 1
ATOM 4258 C C . MET A 1 535 ? -15.752 21.516 20.347 1.00 97.06 535 MET A C 1
ATOM 4260 O O . MET A 1 535 ? -15.495 22.148 19.320 1.00 97.06 535 MET A O 1
ATOM 4264 N N . GLN A 1 536 ? -15.221 21.844 21.528 1.00 97.19 536 GLN A N 1
ATOM 4265 C CA . GLN A 1 536 ? -14.220 22.900 21.692 1.00 97.19 536 GLN A CA 1
ATOM 4266 C C . GLN A 1 536 ? -12.914 22.556 20.956 1.00 97.19 536 GLN A C 1
ATOM 4268 O O . GLN A 1 536 ? -12.377 23.401 20.237 1.00 97.19 536 GLN A O 1
ATOM 4273 N N . GLU A 1 537 ? -12.423 21.324 21.108 1.00 97.88 537 GLU A N 1
ATOM 4274 C CA . GLU A 1 537 ? -11.196 20.847 20.456 1.00 97.88 537 GLU A CA 1
ATOM 4275 C C . GLU A 1 537 ? -11.344 20.814 18.923 1.00 97.88 537 GLU A C 1
ATOM 4277 O O . GLU A 1 537 ? -10.514 21.381 18.206 1.00 97.88 537 GLU A O 1
ATOM 4282 N N . LEU A 1 538 ? -12.447 20.259 18.402 1.00 97.88 538 LEU A N 1
ATOM 4283 C CA . LEU A 1 538 ? -12.736 20.253 16.960 1.00 97.88 538 LEU A CA 1
ATOM 4284 C C . LEU A 1 538 ? -12.949 21.659 16.385 1.00 97.88 538 LEU A C 1
ATOM 4286 O O . LEU A 1 538 ? -12.518 21.929 15.266 1.00 97.88 538 LEU A O 1
ATOM 4290 N N . SER A 1 539 ? -13.554 22.582 17.140 1.00 98.00 539 SER A N 1
ATOM 4291 C CA . SER A 1 539 ? -13.696 23.984 16.712 1.00 98.00 539 SER A CA 1
ATOM 4292 C C . SER A 1 539 ? -12.344 24.687 16.571 1.00 98.00 539 SER A C 1
ATOM 4294 O O . SER A 1 539 ? -12.156 25.473 15.642 1.00 98.00 539 SER A O 1
ATOM 4296 N N . LEU A 1 540 ? -11.381 24.383 17.449 1.00 97.19 540 LEU A N 1
ATOM 4297 C CA . LEU A 1 540 ? -10.013 24.893 17.340 1.00 97.19 540 LEU A CA 1
ATOM 4298 C C . LEU A 1 540 ? -9.259 24.263 16.156 1.00 97.19 540 LEU A C 1
ATOM 4300 O O . LEU A 1 540 ? -8.507 24.961 15.477 1.00 97.19 540 LEU A O 1
ATOM 4304 N N . ALA A 1 541 ? -9.464 22.970 15.884 1.00 97.69 541 ALA A N 1
ATOM 4305 C CA . ALA A 1 541 ? -8.881 22.305 14.717 1.00 97.69 541 ALA A CA 1
ATOM 4306 C C . ALA A 1 541 ? -9.452 22.843 13.393 1.00 97.69 541 ALA A C 1
ATOM 4308 O O . ALA A 1 541 ? -8.676 23.130 12.481 1.00 97.69 541 ALA A O 1
ATOM 4309 N N . GLN A 1 542 ? -10.771 23.070 13.308 1.00 97.81 542 GLN A N 1
ATOM 4310 C CA . GLN A 1 542 ? -11.400 23.703 12.143 1.00 97.81 542 GLN A CA 1
ATOM 4311 C C . GLN A 1 542 ? -10.812 25.095 11.892 1.00 97.81 542 GLN A C 1
ATOM 4313 O O . GLN A 1 542 ? -10.386 25.380 10.780 1.00 97.81 542 GLN A O 1
ATOM 4318 N N . GLN A 1 543 ? -10.697 25.935 12.929 1.00 97.69 543 GLN A N 1
ATOM 4319 C CA . GLN A 1 543 ? -10.143 27.285 12.779 1.00 97.69 543 GLN A CA 1
ATOM 4320 C C . GLN A 1 543 ? -8.704 27.279 12.225 1.00 97.69 543 GLN A C 1
ATOM 4322 O O . GLN A 1 543 ? -8.339 28.168 11.454 1.00 97.69 543 GLN A O 1
ATOM 4327 N N . LYS A 1 544 ? -7.885 26.286 12.596 1.00 97.88 544 LYS A N 1
ATOM 4328 C CA . LYS A 1 544 ? -6.537 26.109 12.033 1.00 97.88 544 LYS A CA 1
ATOM 4329 C C . LYS A 1 544 ? -6.602 25.687 10.568 1.00 97.88 544 LYS A C 1
ATOM 4331 O O . LYS A 1 544 ? -5.966 26.326 9.733 1.00 97.88 544 LYS A O 1
ATOM 4336 N N . ALA A 1 545 ? -7.416 24.679 10.251 1.00 96.62 545 ALA A N 1
ATOM 4337 C CA . ALA A 1 545 ? -7.607 24.205 8.885 1.00 96.62 545 ALA A CA 1
ATOM 4338 C C . ALA A 1 545 ? -8.118 25.311 7.944 1.00 96.62 545 ALA A C 1
ATOM 4340 O O . ALA A 1 545 ? -7.557 25.483 6.866 1.00 96.62 545 ALA A O 1
ATOM 4341 N N . ASP A 1 546 ? -9.088 26.124 8.374 1.00 96.38 546 ASP A N 1
ATOM 4342 C CA . ASP A 1 546 ? -9.610 27.259 7.600 1.00 96.38 546 ASP A CA 1
ATOM 4343 C C . ASP A 1 546 ? -8.499 28.266 7.240 1.00 96.38 546 ASP A C 1
ATOM 4345 O O . ASP A 1 546 ? -8.390 28.702 6.093 1.00 96.38 546 ASP A O 1
ATOM 4349 N N . VAL A 1 547 ? -7.639 28.623 8.206 1.00 97.19 547 VAL A N 1
ATOM 4350 C CA . VAL A 1 547 ? -6.520 29.566 8.000 1.00 97.19 547 VAL A CA 1
ATOM 4351 C C . VAL A 1 547 ? -5.419 28.959 7.124 1.00 97.19 547 VAL A C 1
ATOM 4353 O O . VAL A 1 547 ? -4.854 29.653 6.278 1.00 97.19 547 VAL A O 1
ATOM 4356 N N . TYR A 1 548 ? -5.127 27.673 7.308 1.00 97.06 548 TYR A N 1
ATOM 4357 C CA . TYR A 1 548 ? -4.145 26.915 6.533 1.00 97.06 548 TYR A CA 1
ATOM 4358 C C . TYR A 1 548 ? -4.558 26.772 5.059 1.00 97.06 548 TYR A C 1
ATOM 4360 O O . TYR A 1 548 ? -3.796 27.133 4.162 1.00 97.06 548 TYR A O 1
ATOM 4368 N N . LEU A 1 549 ? -5.793 26.346 4.793 1.00 93.94 549 LEU A N 1
ATOM 4369 C CA . LEU A 1 549 ? -6.316 26.183 3.434 1.00 93.94 549 LEU A CA 1
ATOM 4370 C C . LEU A 1 549 ? -6.477 27.538 2.726 1.00 93.94 549 LEU A C 1
ATOM 4372 O O . LEU A 1 549 ? -6.157 27.657 1.542 1.00 93.94 549 LEU A O 1
ATOM 4376 N N . ALA A 1 550 ? -6.871 28.594 3.448 1.00 94.75 550 ALA A N 1
ATOM 4377 C CA . ALA A 1 550 ? -6.890 29.960 2.915 1.00 94.75 550 ALA A CA 1
ATOM 4378 C C . ALA A 1 550 ? -5.487 30.514 2.590 1.00 94.75 550 ALA A C 1
ATOM 4380 O O . ALA A 1 550 ? -5.364 31.361 1.705 1.00 94.75 550 ALA A O 1
ATOM 4381 N N . CYS A 1 551 ? -4.439 30.041 3.274 1.00 95.94 551 CYS A N 1
ATOM 4382 C CA . CYS A 1 551 ? -3.044 30.365 2.965 1.00 95.94 551 CYS A CA 1
ATOM 4383 C C . CYS A 1 551 ? -2.555 29.647 1.695 1.00 95.94 551 CYS A C 1
ATOM 4385 O O . CYS A 1 551 ? -1.883 30.266 0.876 1.00 95.94 551 CYS A O 1
ATOM 4387 N N . LEU A 1 552 ? -2.958 28.387 1.491 1.00 92.31 552 LEU A N 1
ATOM 4388 C CA . LEU A 1 552 ? -2.598 27.592 0.310 1.00 92.31 552 LEU A CA 1
ATOM 4389 C C . LEU A 1 552 ? -3.371 27.975 -0.965 1.00 92.31 552 LEU A C 1
ATOM 4391 O O . LEU A 1 552 ? -2.815 27.905 -2.055 1.00 92.31 552 LEU A O 1
ATOM 4395 N N . THR A 1 553 ? -4.636 28.395 -0.841 1.00 89.19 553 THR A N 1
ATOM 4396 C CA . THR A 1 553 ? -5.549 28.675 -1.975 1.00 89.19 553 THR A CA 1
ATOM 4397 C C . THR A 1 553 ? -4.966 29.565 -3.100 1.00 89.19 553 THR A C 1
ATOM 4399 O O . THR A 1 553 ? -5.313 29.336 -4.259 1.00 89.19 553 THR A O 1
ATOM 4402 N N . PRO A 1 554 ? -4.114 30.583 -2.839 1.00 90.56 554 PRO A N 1
ATOM 4403 C CA . PRO A 1 554 ? -3.507 31.410 -3.890 1.00 90.56 554 PRO A CA 1
ATOM 4404 C C . PRO A 1 554 ? -2.318 30.771 -4.634 1.00 90.56 554 PRO A C 1
ATOM 4406 O O . PRO A 1 554 ? -1.811 31.393 -5.568 1.00 90.56 554 PRO A O 1
ATOM 4409 N N . LEU A 1 555 ? -1.830 29.602 -4.203 1.00 88.38 555 LEU A N 1
ATOM 4410 C CA . LEU A 1 555 ? -0.625 28.956 -4.731 1.00 88.38 555 LEU A CA 1
ATOM 4411 C C . LEU A 1 555 ? -0.951 27.991 -5.879 1.00 88.38 555 LEU A C 1
ATOM 4413 O O . LEU A 1 555 ? -1.912 27.226 -5.810 1.00 88.38 555 LEU A O 1
ATOM 4417 N N . ASP A 1 556 ? -0.096 27.947 -6.902 1.00 85.94 556 ASP A N 1
ATOM 4418 C CA . ASP A 1 556 ? -0.171 26.924 -7.951 1.00 85.94 556 ASP A CA 1
ATOM 4419 C C . ASP A 1 556 ? 0.520 25.628 -7.497 1.00 85.94 556 ASP A C 1
ATOM 4421 O O . ASP A 1 556 ? 1.595 25.254 -7.968 1.00 85.94 556 ASP A O 1
ATOM 4425 N N . VAL A 1 557 ? -0.110 24.940 -6.541 1.00 81.69 557 VAL A N 1
ATOM 4426 C CA . VAL A 1 557 ? 0.390 23.673 -5.977 1.00 81.69 557 VAL A CA 1
ATOM 4427 C C . VAL A 1 557 ? 0.489 22.540 -7.003 1.00 81.69 557 VAL A C 1
ATOM 4429 O O . VAL A 1 557 ? 1.121 21.524 -6.726 1.00 81.69 557 VAL A O 1
ATOM 4432 N N . SER A 1 558 ? -0.119 22.689 -8.187 1.00 77.44 558 SER A N 1
ATOM 4433 C CA . SER A 1 558 ? -0.132 21.645 -9.215 1.00 77.44 558 SER A CA 1
ATOM 4434 C C . SER A 1 558 ? 1.252 21.417 -9.832 1.00 77.44 558 SER A C 1
ATOM 4436 O O . SER A 1 558 ? 1.650 20.269 -10.047 1.00 77.44 558 SER A O 1
ATOM 4438 N N . HIS A 1 559 ? 2.010 22.501 -10.024 1.00 79.38 559 HIS A N 1
ATOM 4439 C CA . HIS A 1 559 ? 3.330 22.510 -10.657 1.00 79.38 559 HIS A CA 1
ATOM 4440 C C . HIS A 1 559 ? 4.507 22.538 -9.663 1.00 79.38 559 HIS A C 1
ATOM 4442 O O . HIS A 1 559 ? 5.660 22.596 -10.091 1.00 79.38 559 HIS A O 1
ATOM 4448 N N . LEU A 1 560 ? 4.252 22.473 -8.350 1.00 79.06 560 LEU A N 1
ATOM 4449 C CA . LEU A 1 560 ? 5.309 22.360 -7.339 1.00 79.06 560 LEU A CA 1
ATOM 4450 C C . LEU A 1 560 ? 5.898 20.942 -7.291 1.00 79.06 560 LEU A C 1
ATOM 4452 O O . LEU A 1 560 ? 5.165 19.946 -7.356 1.00 79.06 560 LEU A O 1
ATOM 4456 N N . THR A 1 561 ? 7.218 20.852 -7.096 1.00 76.50 561 THR A N 1
ATOM 4457 C CA . THR A 1 561 ? 7.861 19.600 -6.668 1.00 76.50 561 THR A CA 1
ATOM 4458 C C . THR A 1 561 ? 7.385 19.238 -5.260 1.00 76.50 561 THR A C 1
ATOM 4460 O O . THR A 1 561 ? 6.964 20.115 -4.505 1.00 76.50 561 THR A O 1
ATOM 4463 N N . ASP A 1 562 ? 7.470 17.970 -4.857 1.00 75.50 562 ASP A N 1
ATOM 4464 C CA . ASP A 1 562 ? 7.014 17.553 -3.518 1.00 75.50 562 ASP A CA 1
ATOM 4465 C C . ASP A 1 562 ? 7.823 18.227 -2.387 1.00 75.50 562 ASP A C 1
ATOM 4467 O O . ASP A 1 562 ? 7.308 18.456 -1.294 1.00 75.50 562 ASP A O 1
ATOM 4471 N N . LYS A 1 563 ? 9.068 18.635 -2.675 1.00 78.88 563 LYS A N 1
ATOM 4472 C CA . LYS A 1 563 ? 9.935 19.430 -1.790 1.00 78.88 563 LYS A CA 1
ATOM 4473 C C . LYS A 1 563 ? 9.408 20.855 -1.597 1.00 78.88 563 LYS A C 1
ATOM 4475 O O . LYS A 1 563 ? 9.308 21.312 -0.460 1.00 78.88 563 LYS A O 1
ATOM 4480 N N . ASP A 1 564 ? 9.054 21.535 -2.686 1.00 83.50 564 ASP A N 1
ATOM 4481 C CA . ASP A 1 564 ? 8.532 22.907 -2.634 1.00 83.50 564 ASP A CA 1
ATOM 4482 C C . ASP A 1 564 ? 7.109 22.930 -2.055 1.00 83.50 564 ASP A C 1
ATOM 4484 O O . ASP A 1 564 ? 6.790 23.765 -1.211 1.00 83.50 564 ASP A O 1
ATOM 4488 N N . LEU A 1 565 ? 6.277 21.949 -2.428 1.00 84.94 565 LEU A N 1
ATOM 4489 C CA . LEU A 1 565 ? 4.943 21.743 -1.864 1.00 84.94 565 LEU A CA 1
ATOM 4490 C C . LEU A 1 565 ? 5.004 21.508 -0.349 1.00 84.94 565 LEU A C 1
ATOM 4492 O O . LEU A 1 565 ? 4.237 22.119 0.390 1.00 84.94 565 LEU A O 1
ATOM 4496 N N . SER A 1 566 ? 5.934 20.670 0.122 1.00 85.50 566 SER A N 1
ATOM 4497 C CA . SER A 1 566 ? 6.149 20.433 1.555 1.00 85.50 566 SER A CA 1
ATOM 4498 C C . SER A 1 566 ? 6.555 21.715 2.298 1.00 85.50 566 SER A C 1
ATOM 4500 O O . SER A 1 566 ? 6.036 21.984 3.381 1.00 85.50 566 SER A O 1
ATOM 4502 N N . ALA A 1 567 ? 7.408 22.555 1.699 1.00 90.12 567 ALA A N 1
ATOM 4503 C CA . ALA A 1 567 ? 7.819 23.829 2.292 1.00 90.12 567 ALA A CA 1
ATOM 4504 C C . ALA A 1 567 ? 6.658 24.840 2.409 1.00 90.12 567 ALA A C 1
ATOM 4506 O O . ALA A 1 567 ? 6.505 25.476 3.454 1.00 90.12 567 ALA A O 1
ATOM 4507 N N . GLU A 1 568 ? 5.809 24.959 1.382 1.00 93.38 568 GLU A N 1
ATOM 4508 C CA . GLU A 1 568 ? 4.604 25.806 1.427 1.00 93.38 568 GLU A CA 1
ATOM 4509 C C . GLU A 1 568 ? 3.557 25.261 2.419 1.00 93.38 568 GLU A C 1
ATOM 4511 O O . GLU A 1 568 ? 2.960 26.022 3.186 1.00 93.38 568 GLU A O 1
ATOM 4516 N N . VAL A 1 569 ? 3.384 23.933 2.484 1.00 93.44 569 VAL A N 1
ATOM 4517 C CA . VAL A 1 569 ? 2.545 23.257 3.491 1.00 93.44 569 VAL A CA 1
ATOM 4518 C C . VAL A 1 569 ? 3.039 23.556 4.910 1.00 93.44 569 VAL A C 1
ATOM 4520 O O . VAL A 1 569 ? 2.235 23.934 5.764 1.00 93.44 569 VAL A O 1
ATOM 4523 N N . GLU A 1 570 ? 4.344 23.454 5.173 1.00 94.38 570 GLU A N 1
ATOM 4524 C CA . GLU A 1 570 ? 4.941 23.761 6.479 1.00 94.38 570 GLU A CA 1
ATOM 4525 C C . GLU A 1 570 ? 4.780 25.248 6.849 1.00 94.38 570 GLU A C 1
ATOM 4527 O O . GLU A 1 570 ? 4.415 25.573 7.985 1.00 94.38 570 GLU A O 1
ATOM 4532 N N . ALA A 1 571 ? 4.993 26.157 5.891 1.00 96.06 571 ALA A N 1
ATOM 4533 C CA . ALA A 1 571 ? 4.848 27.598 6.088 1.00 96.06 571 ALA A CA 1
ATOM 4534 C C . ALA A 1 571 ? 3.396 27.995 6.411 1.00 96.06 571 ALA A C 1
ATOM 4536 O O . ALA A 1 571 ? 3.144 28.678 7.411 1.00 96.06 571 ALA A O 1
ATOM 4537 N N . CYS A 1 572 ? 2.427 27.519 5.623 1.00 97.06 572 CYS A N 1
ATOM 4538 C CA . CYS A 1 572 ? 1.009 27.770 5.875 1.00 97.06 572 CYS A CA 1
ATOM 4539 C C . CYS A 1 572 ? 0.513 27.091 7.162 1.00 97.06 572 CYS A C 1
ATOM 4541 O O . CYS A 1 572 ? -0.297 27.677 7.889 1.00 97.06 572 CYS A O 1
ATOM 4543 N N . ALA A 1 573 ? 1.016 25.897 7.500 1.00 96.94 573 ALA A N 1
ATOM 4544 C CA . ALA A 1 573 ? 0.685 25.236 8.762 1.00 96.94 573 ALA A CA 1
ATOM 4545 C C . ALA A 1 573 ? 1.147 26.085 9.957 1.00 96.94 573 ALA A C 1
ATOM 4547 O O . ALA A 1 573 ? 0.328 26.402 10.822 1.00 96.94 573 ALA A O 1
ATOM 4548 N N . LYS A 1 574 ? 2.394 26.574 9.944 1.00 96.88 574 LYS A N 1
ATOM 4549 C CA . LYS A 1 574 ? 2.957 27.460 10.984 1.00 96.88 574 LYS A CA 1
ATOM 4550 C C . LYS A 1 574 ? 2.271 28.823 11.084 1.00 96.88 574 LYS A C 1
ATOM 4552 O O . LYS A 1 574 ? 2.208 29.394 12.173 1.00 96.88 574 LYS A O 1
ATOM 4557 N N . GLN A 1 575 ? 1.710 29.334 9.986 1.00 96.06 575 GLN A N 1
ATOM 4558 C CA . GLN A 1 575 ? 0.859 30.529 10.011 1.00 96.06 575 GLN A CA 1
ATOM 4559 C C . GLN A 1 575 ? -0.473 30.283 10.747 1.00 96.06 575 GLN A C 1
ATOM 4561 O O . GLN A 1 575 ? -0.966 31.181 11.432 1.00 96.06 575 GLN A O 1
ATOM 4566 N N . SER A 1 576 ? -1.055 29.086 10.617 1.00 96.81 576 SER A N 1
ATOM 4567 C CA . SER A 1 576 ? -2.317 28.713 11.280 1.00 96.81 576 SER A CA 1
ATOM 4568 C C . SER A 1 576 ? -2.144 28.236 12.731 1.00 96.81 576 SER A C 1
ATOM 4570 O O . SER A 1 576 ? -2.990 28.507 13.585 1.00 96.81 576 SER A O 1
ATOM 4572 N N . ASP A 1 577 ? -1.034 27.560 13.025 1.00 96.50 577 ASP A N 1
ATOM 4573 C CA . ASP A 1 577 ? -0.684 27.016 14.331 1.00 96.50 577 ASP A CA 1
ATOM 4574 C C . ASP A 1 577 ? 0.815 27.229 14.600 1.00 96.50 577 ASP A C 1
ATOM 4576 O O . ASP A 1 577 ? 1.633 26.408 14.194 1.00 96.50 577 ASP A O 1
ATOM 4580 N N . PRO A 1 578 ? 1.202 28.281 15.344 1.00 93.19 578 PRO A N 1
ATOM 4581 C CA . PRO A 1 578 ? 2.598 28.519 15.725 1.00 93.19 578 PRO A CA 1
ATOM 4582 C C . PRO A 1 578 ? 3.217 27.465 16.669 1.00 93.19 578 PRO A C 1
ATOM 4584 O O . PRO A 1 578 ? 4.321 27.682 17.167 1.00 93.19 578 PRO A O 1
ATOM 4587 N N . SER A 1 579 ? 2.503 26.369 16.971 1.00 90.25 579 SER A N 1
ATOM 4588 C CA . SER A 1 579 ? 3.022 25.173 17.658 1.00 90.25 579 SER A CA 1
ATOM 4589 C C . SER A 1 579 ? 3.261 23.969 16.728 1.00 90.25 579 SER A C 1
ATOM 4591 O O . SER A 1 579 ? 3.517 22.873 17.229 1.00 90.25 579 SER A O 1
ATOM 4593 N N . TYR A 1 580 ? 3.150 24.174 15.411 1.00 88.00 580 TYR A N 1
ATOM 4594 C CA . TYR A 1 580 ? 3.531 23.241 14.343 1.00 88.00 580 TYR A CA 1
ATOM 4595 C C . TYR A 1 580 ? 5.029 23.362 14.010 1.00 88.00 580 TYR A C 1
ATOM 4597 O O . TYR A 1 580 ? 5.669 22.326 13.741 1.00 88.00 580 TYR A O 1
#

Foldseek 3Di:
DDQDDLVLLLVLLLCVVVVNDDPVSVVNSVVNCVPDPVSVVSSVLVVLLVVLLVVLLVLVLVQCCVLDPDDPPDDRPVVVVVVVVVVVVVVVVVVVVVVVVVVVVVVVVVVVVVPDDDDDDDDDDDDDDDDDDDDDDDDDDDDDDPPPPPPPLPEAEFEEEDADPQVQLVVQQVVLLVVVCVVCVSHYHYDYDHDDDLPPDPLHDLQSVLVRGQKYKDWDDQVLQVLSVFFDQCVVVLVPDDPVSVPQFDPLQQLSCDDPRGRFFAFFFKWWKWKKFQCVLCVVLVHDDDDQAAAPVVLLVQLLSSADCDDPQGAAREECDDPFFNSLLLLCLSLVNPAWAPSDPAIDGDQLDPSNVVSLVVVLVSVVSRSYDADDPPDPRLCRVLCCVLVNRYGMYMDTQQCNCPRNPNPPDRPGDMDMYASHDGNRRNAFRGDMGIMGMTGTPNNPCVVSSSVSRVSSLQDLRNDGAATRGNCNLSDPVNCVVRPVSSSSRSSSSSSNHDPDSPNPLRVLSCVLLVVLSVVLSVCVSVPDDSSVSSVLSSQLNVQLRVQCVVDPSVSDNPVVSNVSSVVSSCVSPVVD

Sequence (580 aa):
MNEISHKKAHRWIQKSSDGMLTDREEVLLANHLSGCDGCRSYQKELEDLQTSIKVSLQRRTVMLTRRFPQKKGEKQPAQLYQTLRRTIRMKKIQKVAYAFVGVFLMAVLLFVGISLGQQIIPTPGMSETSMPTKNVLSTQQPLVEEEVTIESLDVVLIDFYFYSSLTREQEAVNALVSQFNQIHKDEIVIQQTKDFPDLAGEGGYYQGMAEQFDCFVTQTDPRGAALSGAVLDLNAWMEAEKSAFQQDFDQTILDASRYEGSLINLPLSIQPPIMVYNAELLARHGLEPPSTDWTFDEFLELITSVTSISGSEKSYGFLLSSNSVNTSELLYAGNDLQWLDLSGDFPMVNLNTPEMVNTLSWLNDMEKSGVLFESSPEEDWWTAISSAVQSGQIGFWTTYAGSEHEQFFKQQKATFEIGIAPIPFTAEPNGPYEHAYQQGFYISHLSQNPEACWEFAKYLSEHSAVLNGIPARTSVSFSPTWESQVGVTQTAIYRVALANTLVENDPHRYNYLLIPVNNWLWRVYQNIKIGNDPMQELSLAQQKADVYLACLTPLDVSHLTDKDLSAEVEACAKQSDPSY

Secondary structure (DSSP, 8-state):
--PPPHHHHHHHHHHHHTT---HHHHHHHHHHHHH-HHHHHHHHHHHHHHHHHHHHHHHHHHHHHHHSPPPTTSPPHHHHHHHHHHHHHHHHHHHHHHHHHHHHHHHHHHHHTTS---------------------------PPP----------EEEEEE---SSHHHHHHHHHHHHHHHHHSTTTEEEEEE-------STT-HHHHHHTT-SEEEEE--HHHHHHHT-B---HHHHHHS-TTTTTTB-HHHHHHTEETTEE-SEEEEEE-EEEEEEHHHHHHHTPPPP-SS-BHHHHHHHHHHT-B-SSSS-BEEEE---SSB-HHHHHHHHTT---EE-SSSS-EE--SSHHHHHHHHHHHHHHHTTSEE---TTS-HHHHHHHHHHTT-EEEEEEETT-TTTTTTTTSPPSS-EEEEEPPBPSS-SS--B--EEEEEEEBTT-S-HHHHHHHHHHHHT-TTSSSSEESBHHHHTSHHHHHHH-HHHHHHHHHHHHHS---S-HHHHHHHHHHHHHHHHHHHHHHHTT--HHHHHHHHHHHHHHHHHHHTTS-TTS--HHHHHHHHHHHHHHH-TT-

pLDDT: mean 80.82, std 20.37, range [24.78, 98.69]